Protein 1I5P (pdb70)

Radius of gyration: 25.25 Å; Cα contacts (8 Å, |Δi|>4): 1509; chains: 1; bounding box: 61×86×50 Å

Solvent-accessible surface area: 22918 Å² total; per-residue (Å²): 161,70,22,29,22,81,27,44,37,103,54,156,44,102,40,205,107,30,79,91,32,55,21,6,30,25,66,114,48,61,50,80,54,0,60,119,54,0,123,82,3,53,174,81,29,42,19,6,100,0,4,23,7,0,0,2,0,5,0,6,0,14,52,26,0,17,42,76,150,2,74,55,0,0,40,97,1,40,35,15,0,0,45,118,21,46,20,75,45,0,70,52,0,2,102,21,0,10,113,47,29,140,67,132,6,69,107,105,12,33,63,114,0,44,54,9,1,102,10,0,21,21,16,0,71,70,4,10,98,67,0,64,11,47,93,102,96,105,151,112,120,24,94,145,25,2,43,58,8,0,87,77,4,11,92,45,0,57,84,47,3,60,33,0,43,51,154,67,45,52,24,1,0,0,1,0,0,0,1,0,0,0,1,0,0,0,0,0,1,0,0,11,21,14,6,128,113,7,53,16,55,85,76,25,38,137,58,7,63,56,61,0,62,50,37,2,78,63,18,0,30,38,0,1,85,15,1,60,103,29,16,198,68,34,103,28,95,10,28,71,0,1,26,15,7,2,1,0,5,2,1,0,1,12,0,2,4,4,0,2,0,0,5,1,17,6,0,12,17,8,6,8,8,19,3,6,11,8,3,30,25,77,37,22,78,41,59,3,49,20,156,24,5,51,0,0,18,6,15,0,5,7,3,10,3,32,6,11,15,0,2,10,0,6,93,59,75,88,76,103,111,30,159,73,79,112,63,47,23,27,19,30,50,4,0,7,0,0,88,0,35,8,12,58,76,37,36,12,10,26,6,0,0,56,99,61,142,45,82,18,96,2,9,0,30,31,23,2,4,5,1,4,3,19,48,0,22,1,11,4,6,49,37,184,97,80,129,30,39,13,28,45,26,1,0,0,2,0,28,4,65,13,89,12,118,20,12,4,37,94,28,98,51,59,15,9,43,8,1,14,3,19,2,24,3,2,7,0,10,2,58,54,2,87,114,86,5,15,86,154,56,3,28,3,20,43,96,57,79,1,40,5,39,113,87,60,38,41,22,9,64,0,11,2,0,0,2,0,9,26,0,11,4,1,47,4,18,29,177,51,2,0,2,6,0,29,3,6,129,91,88,17,0,0,3,0,14,2,7,17,0,10,105,8,63,43,74,95,102,0,39,10,8,21,2,6,5,4,10,9,13,0,0,62,0,53,56,47,101,0,41,0,79,0,4,0,41,7,23,38,36,40,0,27,0,16,0,3,0,2,1,65,12,59,1,11,0,99,0,51,3,56,78,88,98,43,72,35,64,119,5,47,1,49,117,115,26,19,20,5,60,2,55,47,5,71,5,20,28,27,79,12,16,57,0,46,0,36,84,111,62,68,10,55,0,22,0,25,0,36,9,85,62,53,50,60,0,18,0,2,5,0,0,0,0,2,53,107,26,93,36,12,68

Secondary structure (DSSP, 8-state):
--S------S----STTT----TTHHHHS-HHHHHHHHHHHHHHS---S--THHHHHHHHHHHHHTSTT----HHHHHHHHSGGG--HHHHHHHHHHHHHHT----HHHHHHHHHHHHHHHHHHHHHHHHHHHHHS-SSS---SHHHHHHHHHHHHHHHHGGGGS-TT-HHHHHHHHHHHHHHHHHHHHHHHHTHHHHT--HHHHHHHHHHHHHHHHHHHHHHHHHHHHHHHT-EEEHHHHHHHHHHHIIIIIHHHHHHTTTT-SSEE------EEE---SSS---EEEGGGHHHHHHHHTTTTTB-EEEEEEEEEEEEEEP-SS--SEEEEEEEEEEEEEEGGG-B---EE-SSS---EEEE-SS-TTTS-EEEEE---EEEEETTTEEEEE---EEEESSS-EEESS---S-EE--TT-EEEEEEEEESS--HHHHTS---TT----B-PPTTS-TT--EEEEEEEE----EEEE-TTSBEEEEPPSSS-EEEE-TTS-SEESSGGGEEEE--SSSSS-EEEE-SSSEEEEEEEE--SEEEEEEEEEE-SS-EEEEEEETTEEEEEEEE--SSSS-S-EETTEE-EEEEEEEEEE-TTSEEEEEEEEE-TTS--EEEEEEEEEETT-----

Structure (mmCIF, N/CA/C/O backbone):
data_1I5P
#
_entry.id   1I5P
#
_cell.length_a   85.600
_cell.length_b   85.600
_cell.length_c   163.900
_cell.angle_alpha   90.00
_cell.angle_beta   90.00
_cell.angle_gamma   90.00
#
_symmetry.space_group_name_H-M   'P 43 21 2'
#
loop_
_entity.id
_entity.type
_entity.pdbx_description
1 polymer 'PESTICIDIAL CRYSTAL PROTEIN CRY2AA'
2 water water
#
loop_
_atom_site.group_PDB
_atom_site.id
_atom_site.type_symbol
_atom_site.label_atom_id
_atom_site.label_alt_id
_atom_site.label_comp_id
_atom_site.label_asym_id
_atom_site.label_entity_id
_atom_site.label_seq_id
_atom_site.pdbx_PDB_ins_code
_atom_site.Cartn_x
_atom_site.Cartn_y
_atom_site.Cartn_z
_atom_site.occupancy
_atom_site.B_iso_or_equiv
_atom_site.auth_seq_id
_atom_site.auth_comp_id
_atom_site.auth_asym_id
_atom_site.auth_atom_id
_atom_site.pdbx_PDB_model_num
ATOM 1 N N . MET A 1 1 ? -34.491 -64.831 116.741 1.00 44.64 1 MET A N 1
ATOM 2 C CA . MET A 1 1 ? -33.049 -64.722 117.119 1.00 45.96 1 MET A CA 1
ATOM 3 C C . MET A 1 1 ? -32.430 -63.519 116.411 1.00 46.37 1 MET A C 1
ATOM 4 O O . MET A 1 1 ? -33.101 -62.819 115.647 1.00 46.50 1 MET A O 1
ATOM 9 N N . ASN A 1 2 ? -31.147 -63.284 116.668 1.00 46.95 2 ASN A N 1
ATOM 10 C CA . ASN A 1 2 ? -30.429 -62.169 116.053 1.00 46.23 2 ASN A CA 1
ATOM 11 C C . ASN A 1 2 ? -29.278 -62.660 115.174 1.00 46.70 2 ASN A C 1
ATOM 12 O O . ASN A 1 2 ? -29.483 -63.465 114.264 1.00 46.40 2 ASN A O 1
ATOM 17 N N . ASN A 1 3 ? -28.071 -62.172 115.448 1.00 47.20 3 ASN A N 1
ATOM 18 C CA . ASN A 1 3 ? -26.891 -62.558 114.681 1.00 46.54 3 ASN A CA 1
ATOM 19 C C . ASN A 1 3 ? -26.736 -64.079 114.636 1.00 47.46 3 ASN A C 1
ATOM 20 O O . ASN A 1 3 ? -26.054 -64.620 113.766 1.00 49.01 3 ASN A O 1
ATOM 25 N N . VAL A 1 4 ? -27.370 -64.766 115.580 1.00 47.59 4 VAL A N 1
ATOM 26 C CA . VAL A 1 4 ? -27.320 -66.221 115.621 1.00 47.17 4 VAL A CA 1
ATOM 27 C C . VAL A 1 4 ? -28.272 -66.769 114.558 1.00 48.59 4 VAL A C 1
ATOM 28 O O . VAL A 1 4 ? -29.036 -67.706 114.813 1.00 49.11 4 VAL A O 1
ATOM 32 N N . LEU A 1 5 ? -28.226 -66.167 113.370 1.00 49.18 5 LEU A N 1
ATOM 33 C CA . LEU A 1 5 ? -29.075 -66.587 112.256 1.00 50.01 5 LEU A CA 1
ATOM 34 C C . LEU A 1 5 ? -28.683 -67.995 111.838 1.00 50.96 5 LEU A C 1
ATOM 35 O O . LEU A 1 5 ? -27.566 -68.212 111.380 1.00 52.78 5 LEU A O 1
ATOM 40 N N . ASN A 1 6 ? -29.633 -68.921 111.971 1.00 50.43 6 ASN A N 1
ATOM 41 C CA . ASN A 1 6 ? -29.458 -70.360 111.721 1.00 50.10 6 ASN A CA 1
ATOM 42 C C . ASN A 1 6 ? -29.393 -70.987 110.311 1.00 50.63 6 ASN A C 1
ATOM 43 O O . ASN A 1 6 ? -30.046 -70.530 109.366 1.00 50.93 6 ASN A O 1
ATOM 48 N N . SER A 1 7 ? -28.606 -72.068 110.228 1.00 50.07 7 SER A N 1
ATOM 49 C CA . SER A 1 7 ? -28.373 -72.897 109.027 1.00 49.36 7 SER A CA 1
ATOM 50 C C . SER A 1 7 ? -27.405 -74.002 109.467 1.00 50.64 7 SER A C 1
ATOM 51 O O . SER A 1 7 ? -26.840 -73.915 110.560 1.00 51.74 7 SER A O 1
ATOM 54 N N . GLY A 1 8 ? -27.207 -75.033 108.642 1.00 50.28 8 GLY A N 1
ATOM 55 C CA . GLY A 1 8 ? -26.284 -76.094 109.031 1.00 50.69 8 GLY A CA 1
ATOM 56 C C . GLY A 1 8 ? -26.300 -77.376 108.213 1.00 50.65 8 GLY A C 1
ATOM 57 O O . GLY A 1 8 ? -27.330 -77.730 107.638 1.00 50.60 8 GLY A O 1
ATOM 58 N N . ARG A 1 9 ? -25.161 -78.075 108.164 1.00 49.93 9 ARG A N 1
ATOM 59 C CA . ARG A 1 9 ? -25.055 -79.326 107.410 1.00 48.48 9 ARG A CA 1
ATOM 60 C C . ARG A 1 9 ? -25.034 -80.566 108.316 1.00 49.59 9 ARG A C 1
ATOM 61 O O . ARG A 1 9 ? -25.753 -81.530 108.040 1.00 50.73 9 ARG A O 1
ATOM 69 N N . THR A 1 10 ? -24.212 -80.556 109.373 1.00 49.64 10 THR A N 1
ATOM 70 C CA . THR A 1 10 ? -24.147 -81.694 110.306 1.00 48.11 10 THR A CA 1
ATOM 71 C C . THR A 1 10 ? -23.034 -81.692 111.369 1.00 48.63 10 THR A C 1
ATOM 72 O O . THR A 1 10 ? -23.316 -81.895 112.552 1.00 49.89 10 THR A O 1
ATOM 76 N N . THR A 1 11 ? -21.786 -81.466 110.955 1.00 49.05 11 THR A N 1
ATOM 77 C CA . THR A 1 11 ? -20.639 -81.479 111.873 1.00 48.71 11 THR A CA 1
ATOM 78 C C . THR A 1 11 ? -20.879 -80.736 113.193 1.00 49.50 11 THR A C 1
ATOM 79 O O . THR A 1 11 ? -21.241 -79.557 113.203 1.00 50.84 11 THR A O 1
ATOM 83 N N . ILE A 1 12 ? -20.653 -81.437 114.303 1.00 49.54 12 ILE A N 1
ATOM 84 C CA . ILE A 1 12 ? -20.856 -80.885 115.645 1.00 48.88 12 ILE A CA 1
ATOM 85 C C . ILE A 1 12 ? -19.643 -80.126 116.185 1.00 49.86 12 ILE A C 1
ATOM 86 O O . ILE A 1 12 ? -18.505 -80.374 115.774 1.00 50.03 12 ILE A O 1
ATOM 91 N N . CYS A 1 13 ? -19.895 -79.208 117.116 1.00 50.72 13 CYS A N 1
ATOM 92 C CA . CYS A 1 13 ? -18.827 -78.430 117.740 1.00 52.02 13 CYS A CA 1
ATOM 93 C C . CYS A 1 13 ? -19.362 -77.581 118.896 1.00 50.87 13 CYS A C 1
ATOM 94 O O . CYS A 1 13 ? -18.626 -76.807 119.511 1.00 51.02 13 CYS A O 1
ATOM 97 N N . ASP A 1 14 ? -20.652 -77.744 119.180 1.00 50.13 14 ASP A N 1
ATOM 98 C CA . ASP A 1 14 ? -21.343 -77.039 120.264 1.00 49.52 14 ASP A CA 1
ATOM 99 C C . ASP A 1 14 ? -21.248 -75.516 120.238 1.00 49.23 14 ASP A C 1
ATOM 100 O O . ASP A 1 14 ? -20.233 -74.946 119.837 1.00 49.14 14 ASP A O 1
ATOM 105 N N . ALA A 1 15 ? -22.326 -74.871 120.681 1.00 49.90 15 ALA A N 1
ATOM 106 C CA . ALA A 1 15 ? -22.410 -73.415 120.730 1.00 49.19 15 ALA A CA 1
ATOM 107 C C . ALA A 1 15 ? -21.451 -72.863 121.778 1.00 49.70 15 ALA A C 1
ATOM 108 O O . ALA A 1 15 ? -20.868 -71.793 121.595 1.00 50.67 15 ALA A O 1
ATOM 110 N N . TYR A 1 16 ? -21.294 -73.593 122.880 1.00 48.76 16 TYR A N 1
ATOM 111 C CA . TYR A 1 16 ? -20.388 -73.167 123.937 1.00 48.95 16 TYR A CA 1
ATOM 112 C C . TYR A 1 16 ? -18.950 -73.322 123.437 1.00 49.82 16 TYR A C 1
ATOM 113 O O . TYR A 1 16 ? -18.200 -74.183 123.913 1.00 49.70 16 TYR A O 1
ATOM 122 N N . ASN A 1 17 ? -18.582 -72.485 122.466 1.00 50.16 17 ASN A N 1
ATOM 123 C CA . ASN A 1 17 ? -17.245 -72.493 121.866 1.00 50.51 17 ASN A CA 1
ATOM 124 C C . ASN A 1 17 ? -17.193 -71.520 120.682 1.00 50.71 17 ASN A C 1
ATOM 125 O O . ASN A 1 17 ? -16.111 -71.078 120.281 1.00 51.06 17 ASN A O 1
ATOM 130 N N . VAL A 1 18 ? -18.367 -71.194 120.136 1.00 50.90 18 VAL A N 1
ATOM 131 C CA . VAL A 1 18 ? -18.500 -70.280 118.992 1.00 49.87 18 VAL A CA 1
ATOM 132 C C . VAL A 1 18 ? -19.923 -69.711 118.889 1.00 50.00 18 VAL A C 1
ATOM 133 O O . VAL A 1 18 ? -20.333 -69.218 117.833 1.00 50.06 18 VAL A O 1
ATOM 137 N N . VAL A 1 19 ? -20.668 -69.770 119.988 1.00 48.50 19 VAL A N 1
ATOM 138 C CA . VAL A 1 19 ? -22.044 -69.279 120.006 1.00 46.90 19 VAL A CA 1
ATOM 139 C C . VAL A 1 19 ? -22.170 -67.784 119.694 1.00 44.97 19 VAL A C 1
ATOM 140 O O . VAL A 1 19 ? -23.166 -67.347 119.106 1.00 45.66 19 VAL A O 1
ATOM 144 N N . ALA A 1 20 ? -21.158 -67.006 120.076 1.00 42.10 20 ALA A N 1
ATOM 145 C CA . ALA A 1 20 ? -21.172 -65.563 119.843 1.00 39.16 20 ALA A CA 1
ATOM 146 C C . ALA A 1 20 ? -20.224 -65.101 118.729 1.00 36.34 20 ALA A C 1
ATOM 147 O O . ALA A 1 20 ? -19.075 -65.538 118.648 1.00 39.90 20 ALA A O 1
ATOM 149 N N . HIS A 1 21 ? -20.727 -64.212 117.877 1.00 30.56 21 HIS A N 1
ATOM 150 C CA . HIS A 1 21 ? -19.969 -63.646 116.763 1.00 24.20 21 HIS A CA 1
ATOM 151 C C . HIS A 1 21 ? -20.090 -62.126 116.858 1.00 21.00 21 HIS A C 1
ATOM 152 O O . HIS A 1 21 ? -21.185 -61.601 117.045 1.00 19.35 21 HIS A O 1
ATOM 159 N N . ASP A 1 22 ? -18.972 -61.419 116.728 1.00 17.62 22 ASP A N 1
ATOM 160 C CA . ASP A 1 22 ? -18.991 -59.961 116.807 1.00 15.23 22 ASP A CA 1
ATOM 161 C C . ASP A 1 22 ? -19.161 -59.329 115.417 1.00 15.79 22 ASP A C 1
ATOM 162 O O . ASP A 1 22 ? -18.251 -59.374 114.581 1.00 14.08 22 ASP A O 1
ATOM 167 N N . PRO A 1 23 ? -20.343 -58.747 115.149 1.00 14.35 23 PRO A N 1
ATOM 168 C CA . PRO A 1 23 ? -20.632 -58.104 113.861 1.00 13.34 23 PRO A CA 1
ATOM 169 C C . PRO A 1 23 ? -19.794 -56.844 113.614 1.00 12.58 23 PRO A C 1
ATOM 170 O O . PRO A 1 23 ? -19.859 -56.251 112.540 1.00 10.38 23 PRO A O 1
ATOM 174 N N . PHE A 1 24 ? -19.028 -56.432 114.620 1.00 12.73 24 PHE A N 1
ATOM 175 C CA . PHE A 1 24 ? -18.162 -5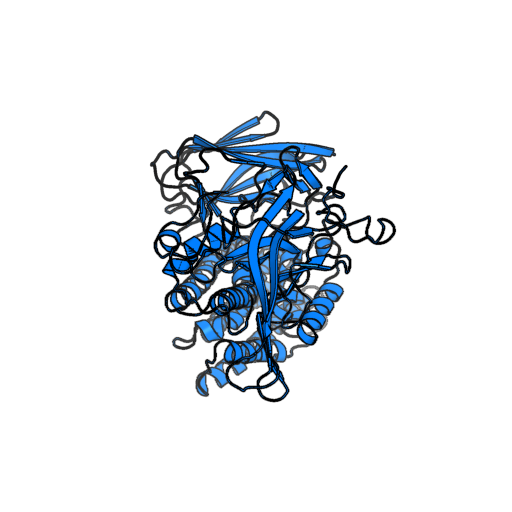5.259 114.517 1.00 13.30 24 PHE A CA 1
ATOM 176 C C . PHE A 1 24 ? -16.737 -55.638 114.932 1.00 15.33 24 PHE A C 1
ATOM 177 O O . PHE A 1 24 ? -16.010 -54.817 115.493 1.00 15.13 24 PHE A O 1
ATOM 185 N N . SER A 1 25 ? -16.340 -56.880 114.660 1.00 14.90 25 SER A N 1
ATOM 186 C CA . SER A 1 25 ? -15.005 -57.337 115.033 1.00 17.79 25 SER A CA 1
ATOM 187 C C . SER A 1 25 ? -13.886 -56.444 114.489 1.00 16.64 25 SER A C 1
ATOM 188 O O . SER A 1 25 ? -12.943 -56.112 115.212 1.00 16.65 25 SER A O 1
ATOM 191 N N . PHE A 1 26 ? -13.990 -56.051 113.225 1.00 16.39 26 PHE A N 1
ATOM 192 C CA . PHE A 1 26 ? -12.986 -55.178 112.623 1.00 15.90 26 PHE A CA 1
ATOM 193 C C . PHE A 1 26 ? -12.909 -53.861 113.392 1.00 15.93 26 PHE A C 1
ATOM 194 O O . PHE A 1 26 ? -11.827 -53.403 113.767 1.00 14.94 26 PHE A O 1
ATOM 202 N N . GLU A 1 27 ? -14.063 -53.248 113.620 1.00 16.00 27 GLU A N 1
ATOM 203 C CA . GLU A 1 27 ? -14.104 -51.981 114.340 1.00 19.11 27 GLU A CA 1
ATOM 204 C C . GLU A 1 27 ? -13.575 -52.113 115.773 1.00 20.23 27 GLU A C 1
ATOM 205 O O . GLU A 1 27 ? -13.005 -51.170 116.316 1.00 21.47 27 GLU A O 1
ATOM 211 N N . HIS A 1 28 ? -13.750 -53.287 116.375 1.00 20.07 28 HIS A N 1
ATOM 212 C CA . HIS A 1 28 ? -13.313 -53.518 117.752 1.00 22.08 28 HIS A CA 1
ATOM 213 C C . HIS A 1 28 ? -11.854 -53.932 117.860 1.00 23.08 28 HIS A C 1
ATOM 214 O O . HIS A 1 28 ? -11.306 -54.037 118.956 1.00 26.08 28 HIS A O 1
ATOM 221 N N . LYS A 1 29 ? -11.233 -54.163 116.712 1.00 21.71 29 LYS A N 1
ATOM 222 C CA . LYS A 1 29 ? -9.840 -54.575 116.655 1.00 19.25 29 LYS A CA 1
ATOM 223 C C . LYS A 1 29 ? -8.897 -53.380 116.652 1.00 15.99 29 LYS A C 1
ATOM 224 O O . LYS A 1 29 ? -9.194 -52.354 116.045 1.00 13.93 29 LYS A O 1
ATOM 230 N N . SER A 1 30 ? -7.764 -53.516 117.335 1.00 14.07 30 SER A N 1
ATOM 231 C CA . SER A 1 30 ? -6.763 -52.453 117.366 1.00 15.48 30 SER A CA 1
ATOM 232 C C . SER A 1 30 ? -5.953 -52.565 116.078 1.00 16.07 30 SER A C 1
ATOM 233 O O . SER A 1 30 ? -5.941 -53.615 115.434 1.00 16.14 30 SER A O 1
ATOM 236 N N . LEU A 1 31 ? -5.266 -51.493 115.708 1.00 17.62 31 LEU A N 1
ATOM 237 C CA . LEU A 1 31 ? -4.466 -51.515 114.495 1.00 20.40 31 LEU A CA 1
ATOM 238 C C . LEU A 1 31 ? -3.311 -52.511 114.649 1.00 19.84 31 LEU A C 1
ATOM 239 O O . LEU A 1 31 ? -2.952 -53.203 113.699 1.00 20.31 31 LEU A O 1
ATOM 244 N N . ASP A 1 32 ? -2.737 -52.588 115.845 1.00 17.31 32 ASP A N 1
ATOM 245 C CA . ASP A 1 32 ? -1.638 -53.521 116.082 1.00 16.93 32 ASP A CA 1
ATOM 246 C C . ASP A 1 32 ? -2.080 -54.952 115.818 1.00 14.04 32 ASP A C 1
ATOM 247 O O . ASP A 1 32 ? -1.346 -55.740 115.228 1.00 14.35 32 ASP A O 1
ATOM 252 N N . THR A 1 33 ? -3.279 -55.295 116.273 1.00 13.36 33 THR A N 1
ATOM 253 C CA . THR A 1 33 ? -3.807 -56.641 116.063 1.00 14.07 33 THR A CA 1
ATOM 254 C C . THR A 1 33 ? -3.999 -56.884 114.564 1.00 13.92 33 THR A C 1
ATOM 255 O O . THR A 1 33 ? -3.649 -57.940 114.039 1.00 14.75 33 THR A O 1
ATOM 259 N N . ILE A 1 34 ? -4.561 -55.897 113.880 1.00 14.26 34 ILE A N 1
ATOM 260 C CA . ILE A 1 34 ? -4.795 -56.004 112.447 1.00 15.22 34 ILE A CA 1
ATOM 261 C C . ILE A 1 34 ? -3.474 -56.138 111.692 1.00 15.39 34 ILE A C 1
ATOM 262 O O . ILE A 1 34 ? -3.352 -56.950 110.774 1.00 13.89 34 ILE A O 1
ATOM 267 N N . GLN A 1 35 ? -2.487 -55.340 112.083 1.00 14.80 35 GLN A N 1
ATOM 268 C CA . GLN A 1 35 ? -1.180 -55.400 111.443 1.00 16.75 35 GLN A CA 1
ATOM 269 C C . GLN A 1 35 ? -0.579 -56.802 111.628 1.00 15.73 35 GLN A C 1
ATOM 270 O O . GLN A 1 35 ? -0.013 -57.368 110.688 1.00 12.65 35 GLN A O 1
ATOM 276 N N . LYS A 1 36 ? -0.713 -57.368 112.827 1.00 14.76 36 LYS A N 1
ATOM 277 C CA . LYS A 1 36 ? -0.198 -58.716 113.094 1.00 15.91 36 LYS A CA 1
ATOM 278 C C . LYS A 1 36 ? -0.919 -59.767 112.262 1.00 14.61 36 LYS A C 1
ATOM 279 O O . LYS A 1 36 ? -0.301 -60.711 111.780 1.00 12.92 36 LYS A O 1
ATOM 285 N N . GLU A 1 37 ? -2.231 -59.620 112.111 1.00 13.62 37 GLU A N 1
ATOM 286 C CA . GLU A 1 37 ? -2.987 -60.586 111.329 1.00 13.89 37 GLU A CA 1
ATOM 287 C C . GLU A 1 37 ? -2.562 -60.579 109.868 1.00 11.43 37 GLU A C 1
ATOM 288 O O . GLU A 1 37 ? -2.436 -61.637 109.243 1.00 12.23 37 GLU A O 1
ATOM 294 N N . TRP A 1 38 ? -2.338 -59.392 109.318 1.00 11.33 38 TRP A N 1
ATOM 295 C CA . TRP A 1 38 ? -1.912 -59.297 107.928 1.00 12.50 38 TRP A CA 1
ATOM 296 C C . TRP A 1 38 ? -0.499 -59.853 107.774 1.00 14.28 38 TRP A C 1
ATOM 297 O O . TRP A 1 38 ? -0.192 -60.506 106.775 1.00 14.22 38 TRP A O 1
ATOM 308 N N . MET A 1 39 ? 0.354 -59.597 108.767 1.00 17.04 39 MET A N 1
ATOM 309 C CA . MET A 1 39 ? 1.720 -60.113 108.738 1.00 19.05 39 MET A CA 1
ATOM 310 C C . MET A 1 39 ? 1.684 -61.635 108.789 1.00 16.62 39 MET A C 1
ATOM 311 O O . MET A 1 39 ? 2.423 -62.297 108.068 1.00 14.35 39 MET A O 1
ATOM 316 N N . GLU A 1 40 ? 0.830 -62.191 109.642 1.00 12.64 40 GLU A N 1
ATOM 317 C CA . GLU A 1 40 ? 0.731 -63.641 109.741 1.00 14.65 40 GLU A CA 1
ATOM 318 C C . GLU A 1 40 ? 0.149 -64.211 108.460 1.00 13.39 40 GLU A C 1
ATOM 319 O O . GLU A 1 40 ? 0.562 -65.267 107.993 1.00 14.12 40 GLU A O 1
ATOM 325 N N . TRP A 1 41 ? -0.823 -63.503 107.903 1.00 13.04 41 TRP A N 1
ATOM 326 C CA . TRP A 1 41 ? -1.450 -63.909 106.654 1.00 13.48 41 TRP A CA 1
ATOM 327 C C . TRP A 1 41 ? -0.346 -64.046 105.602 1.00 14.16 41 TRP A C 1
ATOM 328 O O . TRP A 1 41 ? -0.264 -65.044 104.883 1.00 13.99 41 TRP A O 1
ATOM 339 N N . LYS A 1 42 ? 0.517 -63.041 105.531 1.00 13.39 42 LYS A N 1
ATOM 340 C CA . LYS A 1 42 ? 1.604 -63.051 104.560 1.00 15.90 42 LYS A CA 1
ATOM 341 C C . LYS A 1 42 ? 2.497 -64.270 104.712 1.00 16.75 42 LYS A C 1
ATOM 342 O O . LYS A 1 42 ? 2.835 -64.935 103.731 1.00 18.48 42 LYS A O 1
ATOM 348 N N . ARG A 1 43 ? 2.864 -64.560 105.952 1.00 15.88 43 ARG A N 1
ATOM 349 C CA . ARG A 1 43 ? 3.744 -65.674 106.267 1.00 15.92 43 ARG A CA 1
ATOM 350 C C . ARG A 1 43 ? 3.198 -67.066 105.987 1.00 15.70 43 ARG A C 1
ATOM 351 O O . ARG A 1 43 ? 3.903 -67.916 105.449 1.00 16.76 43 ARG A O 1
ATOM 359 N N . THR A 1 44 ? 1.941 -67.296 106.347 1.00 14.52 44 THR A N 1
ATOM 360 C CA . THR A 1 44 ? 1.330 -68.615 106.205 1.00 12.77 44 THR A CA 1
ATOM 361 C C . THR A 1 44 ? 0.281 -68.810 105.120 1.00 14.72 44 THR A C 1
ATOM 362 O O . THR A 1 44 ? -0.003 -69.944 104.734 1.00 13.24 44 THR A O 1
ATOM 366 N N . ASP A 1 45 ? -0.317 -67.732 104.635 1.00 15.51 45 ASP A N 1
ATOM 367 C CA . ASP A 1 45 ? -1.360 -67.898 103.642 1.00 16.94 45 ASP A CA 1
ATOM 368 C C . ASP A 1 45 ? -1.004 -67.549 102.219 1.00 17.95 45 ASP A C 1
ATOM 369 O O . ASP A 1 45 ? 0.102 -67.095 101.918 1.00 16.96 45 ASP A O 1
ATOM 374 N N . HIS A 1 46 ? -1.963 -67.798 101.339 1.00 16.70 46 HIS A N 1
ATOM 375 C CA . HIS A 1 46 ? -1.785 -67.518 99.940 1.00 17.00 46 HIS A CA 1
ATOM 376 C C . HIS A 1 46 ? -1.956 -66.030 99.707 1.00 16.68 46 HIS A C 1
ATOM 377 O O . HIS A 1 46 ? -3.070 -65.543 99.529 1.00 17.12 46 HIS A O 1
ATOM 384 N N . SER A 1 47 ? -0.848 -65.302 99.754 1.00 16.37 47 SER A N 1
ATOM 385 C CA . SER A 1 47 ? -0.885 -63.879 99.483 1.00 18.84 47 SER A CA 1
ATOM 386 C C . SER A 1 47 ? -0.702 -63.900 97.978 1.00 20.62 47 SER A C 1
ATOM 387 O O . SER A 1 47 ? -0.262 -64.902 97.428 1.00 26.60 47 SER A O 1
ATOM 390 N N . LEU A 1 48 ? -1.045 -62.836 97.282 1.00 23.15 48 LEU A N 1
ATOM 391 C CA . LEU A 1 48 ? -0.852 -62.877 95.833 1.00 23.25 48 LEU A CA 1
ATOM 392 C C . LEU A 1 48 ? 0.402 -62.079 95.555 1.00 17.85 48 LEU A C 1
ATOM 393 O O . LEU A 1 48 ? 0.464 -61.354 94.576 1.00 16.21 48 LEU A O 1
ATOM 398 N N . TYR A 1 49 ? 1.391 -62.233 96.432 1.00 16.98 49 TYR A N 1
ATOM 399 C CA . TYR A 1 49 ? 2.638 -61.478 96.362 1.00 15.89 49 TYR A CA 1
ATOM 400 C C . TYR A 1 49 ? 2.253 -60.077 96.819 1.00 14.64 49 TYR A C 1
ATOM 401 O O . TYR A 1 49 ? 2.972 -59.103 96.611 1.00 13.23 49 TYR A O 1
ATOM 410 N N . VAL A 1 50 ? 1.085 -60.001 97.448 1.00 13.89 50 VAL A N 1
ATOM 411 C CA . VAL A 1 50 ? 0.576 -58.742 97.972 1.00 14.30 50 VAL A CA 1
ATOM 412 C C . VAL A 1 50 ? 1.331 -58.431 99.258 1.00 14.25 50 VAL A C 1
ATOM 413 O O . VAL A 1 50 ? 1.478 -59.289 100.124 1.00 14.00 50 VAL A O 1
ATOM 417 N N . ALA A 1 51 ? 1.825 -57.204 99.364 1.00 15.06 51 ALA A N 1
ATOM 418 C CA . ALA A 1 51 ? 2.549 -56.768 100.551 1.00 13.38 51 ALA A CA 1
ATOM 419 C C . ALA A 1 51 ? 1.512 -56.526 101.640 1.00 13.25 51 ALA A C 1
ATOM 420 O O . ALA A 1 51 ? 0.598 -55.722 101.463 1.00 13.59 51 ALA A O 1
ATOM 422 N N . PRO A 1 52 ? 1.631 -57.230 102.776 1.00 13.12 52 PRO A N 1
ATOM 423 C CA . PRO A 1 52 ? 0.695 -57.087 103.895 1.00 13.44 52 PRO A CA 1
ATOM 424 C C . PRO A 1 52 ? 0.434 -55.656 104.364 1.00 13.71 52 PRO A C 1
ATOM 425 O O . PRO A 1 52 ? -0.653 -55.360 104.860 1.00 11.40 52 PRO A O 1
ATOM 429 N N . VAL A 1 53 ? 1.418 -54.771 104.223 1.00 11.63 53 VAL A N 1
ATOM 430 C CA . VAL A 1 53 ? 1.230 -53.390 104.646 1.00 12.24 53 VAL A CA 1
ATOM 431 C C . VAL A 1 53 ? 0.023 -52.732 103.963 1.00 13.74 53 VAL A C 1
ATOM 432 O O . VAL A 1 53 ? -0.618 -51.847 104.539 1.00 14.48 53 VAL A O 1
ATOM 436 N N . VAL A 1 54 ? -0.297 -53.157 102.743 1.00 13.77 54 VAL A N 1
ATOM 437 C CA . VAL A 1 54 ? -1.427 -52.551 102.038 1.00 16.18 54 VAL A CA 1
ATOM 438 C C . VAL A 1 54 ? -2.707 -52.799 102.827 1.00 14.80 54 VAL A C 1
ATOM 439 O O . VAL A 1 54 ? -3.585 -51.935 102.895 1.00 13.82 54 VAL A O 1
ATOM 443 N N . GLY A 1 55 ? -2.792 -53.975 103.440 1.00 13.28 55 GLY A N 1
ATOM 444 C CA . GLY A 1 55 ? -3.954 -54.319 104.235 1.00 14.75 55 GLY A CA 1
ATOM 445 C C . GLY A 1 55 ? -4.019 -53.477 105.495 1.00 14.42 55 GLY A C 1
ATOM 446 O O . GLY A 1 55 ? -5.091 -53.030 105.896 1.00 12.28 55 GLY A O 1
ATOM 447 N N . THR A 1 56 ? -2.865 -53.256 106.116 1.00 13.61 56 THR A N 1
ATOM 448 C CA . THR A 1 56 ? -2.804 -52.446 107.324 1.00 14.95 56 THR A CA 1
ATOM 449 C C . THR A 1 56 ? -3.197 -51.003 107.017 1.00 13.84 56 THR A C 1
ATOM 450 O O . THR A 1 56 ? -4.005 -50.404 107.732 1.00 14.80 56 THR A O 1
ATOM 454 N N . VAL A 1 57 ? -2.629 -50.448 105.952 1.00 11.65 57 VAL A N 1
ATOM 455 C CA . VAL A 1 57 ? -2.923 -49.068 105.578 1.00 12.80 57 VAL A CA 1
ATOM 456 C C . VAL A 1 57 ? -4.402 -48.861 105.267 1.00 13.44 57 VAL A C 1
ATOM 457 O O . VAL A 1 57 ? -5.011 -47.903 105.741 1.00 14.91 57 VAL A O 1
ATOM 461 N N . SER A 1 58 ? -4.981 -49.756 104.477 1.00 11.26 58 SER A N 1
ATOM 462 C CA . SER A 1 58 ? -6.388 -49.619 104.137 1.00 12.89 58 SER A CA 1
ATOM 463 C C . SER A 1 58 ? -7.242 -49.717 105.401 1.00 11.07 58 SER A C 1
ATOM 464 O O . SER A 1 58 ? -8.167 -48.929 105.593 1.00 8.89 58 SER A O 1
ATOM 467 N N . SER A 1 59 ? -6.924 -50.673 106.268 1.00 12.09 59 SER A N 1
ATOM 468 C CA . SER A 1 59 ? -7.666 -50.844 107.513 1.00 11.77 59 SER A CA 1
ATOM 469 C C . SER A 1 59 ? -7.553 -49.558 108.331 1.00 11.72 59 SER A C 1
ATOM 470 O O . SER A 1 59 ? -8.529 -49.079 108.915 1.00 8.43 59 SER A O 1
ATOM 473 N N . PHE A 1 60 ? -6.344 -49.007 108.348 1.00 11.04 60 PHE A N 1
ATOM 474 C CA . PHE A 1 60 ? -6.049 -47.769 109.056 1.00 11.42 60 PHE A CA 1
ATOM 475 C C . PHE A 1 60 ? -6.896 -46.608 108.524 1.00 11.66 60 PHE A C 1
ATOM 476 O O . PHE A 1 60 ? -7.508 -45.863 109.294 1.00 10.34 60 PHE A O 1
ATOM 484 N N . LEU A 1 61 ? -6.928 -46.446 107.205 1.00 12.54 61 LEU A N 1
ATOM 485 C CA . LEU A 1 61 ? -7.706 -45.360 106.616 1.00 12.78 61 LEU A CA 1
ATOM 486 C C . LEU A 1 61 ? -9.196 -45.541 106.899 1.00 12.87 61 LEU A C 1
ATOM 487 O O . LEU A 1 61 ? -9.896 -44.576 107.215 1.00 13.43 61 LEU A O 1
ATOM 492 N N . LEU A 1 62 ? -9.678 -46.777 106.795 1.00 11.80 62 LEU A N 1
ATOM 493 C CA . LEU A 1 62 ? -11.080 -47.073 107.077 1.00 12.54 62 LEU A CA 1
ATOM 494 C C . LEU A 1 62 ? -11.431 -46.615 108.497 1.00 13.12 62 LEU A C 1
ATOM 495 O O . LEU A 1 62 ? -12.482 -46.022 108.719 1.00 13.73 62 LEU A O 1
ATOM 500 N N . LYS A 1 63 ? -10.536 -46.874 109.446 1.00 12.85 63 LYS A N 1
ATOM 501 C CA . LYS A 1 63 ? -10.759 -46.485 110.837 1.00 14.43 63 LYS A CA 1
ATOM 502 C C . LYS A 1 63 ? -10.680 -44.976 111.080 1.00 14.01 63 LYS A C 1
ATOM 503 O O . LYS A 1 63 ? -11.344 -44.455 111.975 1.00 13.47 63 LYS A O 1
ATOM 509 N N . LYS A 1 64 ? -9.862 -44.278 110.296 1.00 14.59 64 LYS A N 1
ATOM 510 C CA . LYS A 1 64 ? -9.742 -42.830 110.434 1.00 14.04 64 LYS A CA 1
ATOM 511 C C . LYS A 1 64 ? -11.043 -42.169 109.997 1.00 14.03 64 LYS A C 1
ATOM 512 O O . LYS A 1 64 ? -11.555 -41.264 110.660 1.00 11.79 64 LYS A O 1
ATOM 518 N N . VAL A 1 65 ? -11.569 -42.631 108.868 1.00 13.40 65 VAL A N 1
ATOM 519 C CA . VAL A 1 65 ? -12.812 -42.107 108.311 1.00 12.76 65 VAL A CA 1
ATOM 520 C C . VAL A 1 65 ? -14.001 -42.573 109.153 1.00 12.14 65 VAL A C 1
ATOM 521 O O . VAL A 1 65 ? -15.010 -41.874 109.273 1.00 8.81 65 VAL A O 1
ATOM 525 N N . GLY A 1 66 ? -13.864 -43.761 109.732 1.00 11.00 66 GLY A N 1
ATOM 526 C CA . GLY A 1 66 ? -14.931 -44.335 110.533 1.00 13.23 66 GLY A CA 1
ATOM 527 C C . GLY A 1 66 ? -15.108 -43.750 111.920 1.00 14.24 66 GLY A C 1
ATOM 528 O O . GLY A 1 66 ? -16.028 -44.128 112.639 1.00 15.40 66 GLY A O 1
ATOM 529 N N . SER A 1 67 ? -14.240 -42.819 112.298 1.00 14.82 67 SER A N 1
ATOM 530 C CA . SER A 1 67 ? -14.325 -42.208 113.623 1.00 16.89 67 SER A CA 1
ATOM 531 C C . SER A 1 67 ? -13.980 -40.719 113.618 1.00 15.07 67 SER A C 1
ATOM 532 O O . SER A 1 67 ? -12.981 -40.303 113.034 1.00 13.42 67 SER A O 1
ATOM 535 N N . LEU A 1 68 ? -14.811 -39.923 114.284 1.00 14.68 68 LEU A N 1
ATOM 536 C CA . LEU A 1 68 ? -14.602 -38.482 114.345 1.00 12.49 68 LEU A CA 1
ATOM 537 C C . LEU A 1 68 ? -13.240 -38.130 114.933 1.00 13.99 68 LEU A C 1
ATOM 538 O O . LEU A 1 68 ? -12.701 -37.045 114.687 1.00 12.77 68 LEU A O 1
ATOM 543 N N . ILE A 1 69 ? -12.677 -39.052 115.701 1.00 13.72 69 ILE A N 1
ATOM 544 C CA . ILE A 1 69 ? -11.383 -38.819 116.325 1.00 15.98 69 ILE A CA 1
ATOM 545 C C . ILE A 1 69 ? -10.242 -38.799 115.303 1.00 14.54 69 ILE A C 1
ATOM 546 O O . ILE A 1 69 ? -9.159 -38.288 115.586 1.00 14.37 69 ILE A O 1
ATOM 551 N N . GLY A 1 70 ? -10.499 -39.333 114.112 1.00 13.52 70 GLY A N 1
ATOM 552 C CA . GLY A 1 70 ? -9.480 -39.375 113.076 1.00 13.33 70 GLY A CA 1
ATOM 553 C C . GLY A 1 70 ? -9.271 -38.075 112.319 1.00 14.64 70 GLY A C 1
ATOM 554 O O . GLY A 1 70 ? -9.330 -38.049 111.089 1.00 13.90 70 GLY A O 1
ATOM 555 N N . LYS A 1 71 ? -9.004 -37.003 113.061 1.00 12.27 71 LYS A N 1
ATOM 556 C CA . LYS A 1 71 ? -8.786 -35.681 112.495 1.00 13.45 71 LYS A CA 1
ATOM 557 C C . LYS A 1 71 ? -7.447 -35.556 111.772 1.00 15.09 71 LYS A C 1
ATOM 558 O O . LYS A 1 71 ? -7.319 -34.782 110.823 1.00 14.00 71 LYS A O 1
ATOM 564 N N . ARG A 1 72 ? -6.450 -36.311 112.223 1.00 14.95 72 ARG A N 1
ATOM 565 C CA . ARG A 1 72 ? -5.129 -36.245 111.620 1.00 15.65 72 ARG A CA 1
ATOM 566 C C . ARG A 1 72 ? -4.662 -37.626 111.178 1.00 14.65 72 ARG A C 1
ATOM 567 O O . ARG A 1 72 ? -4.545 -38.553 111.987 1.00 14.72 72 ARG A O 1
ATOM 575 N N . ILE A 1 73 ? -4.387 -37.749 109.886 1.00 14.06 73 ILE A N 1
ATOM 576 C CA . ILE A 1 73 ? -3.966 -39.016 109.308 1.00 14.43 73 ILE A CA 1
ATOM 577 C C . ILE A 1 73 ? -2.480 -39.130 108.979 1.00 13.01 73 ILE A C 1
ATOM 578 O O . ILE A 1 73 ? -1.838 -40.118 109.328 1.00 13.76 73 ILE A O 1
ATOM 583 N N . LEU A 1 74 ? -1.946 -38.117 108.303 1.00 16.24 74 LEU A N 1
ATOM 584 C CA . LEU A 1 74 ? -0.559 -38.137 107.841 1.00 16.37 74 LEU A CA 1
ATOM 585 C C . LEU A 1 74 ? 0.539 -38.607 108.790 1.00 15.86 74 LEU A C 1
ATOM 586 O O . LEU A 1 74 ? 1.405 -39.381 108.388 1.00 14.81 74 LEU A O 1
ATOM 591 N N . SER A 1 75 ? 0.520 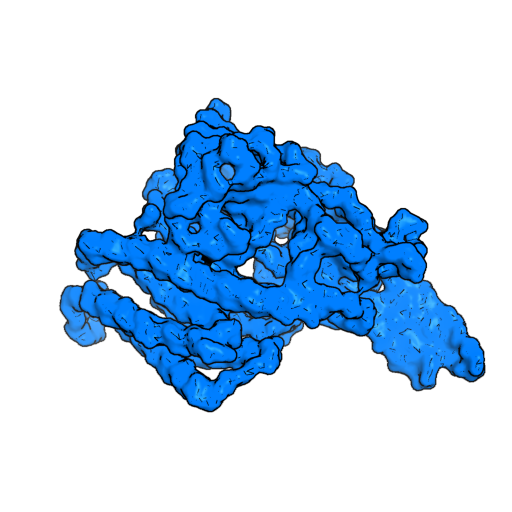-38.156 110.039 1.00 17.12 75 SER A N 1
ATOM 592 C CA . SER A 1 75 ? 1.568 -38.566 110.972 1.00 19.97 75 SER A CA 1
ATOM 593 C C . SER A 1 75 ? 1.584 -40.069 111.244 1.00 19.16 75 SER A C 1
ATOM 594 O O . SER A 1 75 ? 2.636 -40.701 111.176 1.00 19.89 75 SER A O 1
ATOM 597 N N . GLU A 1 76 ? 0.428 -40.644 111.552 1.00 17.87 76 GLU A N 1
ATOM 598 C CA . GLU A 1 76 ? 0.373 -42.072 111.820 1.00 16.64 76 GLU A CA 1
ATOM 599 C C . GLU A 1 76 ? 0.540 -42.867 110.532 1.00 15.04 76 GLU A C 1
ATOM 600 O O . GLU A 1 76 ? 1.157 -43.928 110.531 1.00 15.95 76 GLU A O 1
ATOM 606 N N . LEU A 1 77 ? 0.007 -42.350 109.431 1.00 14.04 77 LEU A N 1
ATOM 607 C CA . LEU A 1 77 ? 0.142 -43.041 108.157 1.00 15.03 77 LEU A CA 1
ATOM 608 C C . LEU A 1 77 ? 1.619 -43.236 107.835 1.00 14.54 77 LEU A C 1
ATOM 609 O O . LEU A 1 77 ? 2.048 -44.330 107.465 1.00 14.98 77 LEU A O 1
ATOM 614 N N . TRP A 1 78 ? 2.386 -42.158 107.980 1.00 16.60 78 TRP A N 1
ATOM 615 C CA . TRP A 1 78 ? 3.824 -42.170 107.721 1.00 16.79 78 TRP A CA 1
ATOM 616 C C . TRP A 1 78 ? 4.493 -43.267 108.543 1.00 15.98 78 TRP A C 1
ATOM 617 O O . TRP A 1 78 ? 5.384 -43.970 108.057 1.00 15.13 78 TRP A O 1
ATOM 628 N N . GLY A 1 79 ? 4.047 -43.413 109.788 1.00 16.39 79 GLY A N 1
ATOM 629 C CA . GLY A 1 79 ? 4.614 -44.414 110.681 1.00 15.50 79 GLY A CA 1
ATOM 630 C C . GLY A 1 79 ? 4.323 -45.851 110.290 1.00 15.19 79 GLY A C 1
ATOM 631 O O . GLY A 1 79 ? 4.992 -46.770 110.755 1.00 15.10 79 GLY A O 1
ATOM 632 N N . ILE A 1 80 ? 3.320 -46.049 109.443 1.00 14.69 80 ILE A N 1
ATOM 633 C CA . ILE A 1 80 ? 2.952 -47.385 108.991 1.00 14.06 80 ILE A CA 1
ATOM 634 C C . ILE A 1 80 ? 3.631 -47.740 107.669 1.00 15.98 80 ILE A C 1
ATOM 635 O O . ILE A 1 80 ? 4.252 -48.803 107.537 1.00 14.59 80 ILE A O 1
ATOM 640 N N . ILE A 1 81 ? 3.505 -46.842 106.694 1.00 15.30 81 ILE A N 1
ATOM 641 C CA . ILE A 1 81 ? 4.071 -47.063 105.367 1.00 17.86 81 ILE A CA 1
ATOM 642 C C . ILE A 1 81 ? 5.586 -46.830 105.310 1.00 17.45 81 ILE A C 1
ATOM 643 O O . ILE A 1 81 ? 6.265 -47.356 104.432 1.00 14.87 81 ILE A O 1
ATOM 648 N N . PHE A 1 82 ? 6.104 -46.046 106.251 1.00 17.17 82 PHE A N 1
ATOM 649 C CA . PHE A 1 82 ? 7.541 -45.772 106.352 1.00 18.46 82 PHE A CA 1
ATOM 650 C C . PHE A 1 82 ? 7.946 -46.046 107.800 1.00 18.79 82 PHE A C 1
ATOM 651 O O . PHE A 1 82 ? 8.285 -45.126 108.543 1.00 19.27 82 PHE A O 1
ATOM 659 N N . PRO A 1 83 ? 7.886 -47.314 108.227 1.00 19.92 83 PRO A N 1
ATOM 660 C CA . PRO A 1 83 ? 8.251 -47.676 109.599 1.00 20.10 83 PRO A CA 1
ATOM 661 C C . PRO A 1 83 ? 9.624 -47.163 110.035 1.00 20.87 83 PRO A C 1
ATOM 662 O O . PRO A 1 83 ? 10.665 -47.627 109.563 1.00 20.03 83 PRO A O 1
ATOM 666 N N . SER A 1 84 ? 9.592 -46.199 110.952 1.00 21.87 84 SER A N 1
ATOM 667 C CA . SER A 1 84 ? 10.781 -45.559 111.496 1.00 22.88 84 SER A CA 1
ATOM 668 C C . SER A 1 84 ? 11.599 -44.888 110.413 1.00 22.23 84 SER A C 1
ATOM 669 O O . SER A 1 84 ? 12.814 -44.774 110.524 1.00 23.52 84 SER A O 1
ATOM 672 N N . GLY A 1 85 ? 10.921 -44.440 109.365 1.00 20.40 85 GLY A N 1
ATOM 673 C CA . GLY A 1 85 ? 11.606 -43.766 108.283 1.00 21.50 85 GLY A CA 1
ATOM 674 C C . GLY A 1 85 ? 12.157 -44.675 107.203 1.00 21.36 85 GLY A C 1
ATOM 675 O O . GLY A 1 85 ? 12.767 -44.197 106.247 1.00 22.44 85 GLY A O 1
ATOM 676 N N . SER A 1 86 ? 11.941 -45.981 107.336 1.00 20.68 86 SER A N 1
ATOM 677 C CA . SER A 1 86 ? 12.443 -46.930 106.349 1.00 19.84 86 SER A CA 1
ATOM 678 C C . SER A 1 86 ? 11.571 -47.017 105.107 1.00 18.44 86 SER A C 1
ATOM 679 O O . SER A 1 86 ? 10.345 -46.977 105.190 1.00 18.07 86 SER A O 1
ATOM 682 N N . THR A 1 87 ? 12.218 -47.150 103.953 1.00 17.77 87 THR A N 1
ATOM 683 C CA . THR A 1 87 ? 11.518 -47.255 102.677 1.00 15.60 87 THR A CA 1
ATOM 684 C C . THR A 1 87 ? 11.384 -48.707 102.239 1.00 13.91 87 THR A C 1
ATOM 685 O O . THR A 1 87 ? 10.936 -48.983 101.125 1.00 13.49 87 THR A O 1
ATOM 689 N N . ASN A 1 88 ? 11.769 -49.637 103.106 1.00 13.17 88 ASN A N 1
ATOM 690 C CA . ASN A 1 88 ? 11.716 -51.054 102.750 1.00 14.18 88 ASN A CA 1
ATOM 691 C C . ASN A 1 88 ? 10.339 -51.607 102.369 1.00 13.54 88 ASN A C 1
ATOM 692 O O . ASN A 1 88 ? 10.245 -52.448 101.478 1.00 11.65 88 ASN A O 1
ATOM 697 N N . LEU A 1 89 ? 9.278 -51.157 103.033 1.00 12.85 89 LEU A N 1
ATOM 698 C CA . LEU A 1 89 ? 7.945 -51.664 102.699 1.00 13.46 89 LEU A CA 1
ATOM 699 C C . LEU A 1 89 ? 7.493 -51.173 101.323 1.00 13.83 89 LEU A C 1
ATOM 700 O O . LEU A 1 89 ? 6.816 -51.897 100.584 1.00 12.40 89 LEU A O 1
ATOM 705 N N . MET A 1 90 ? 7.862 -49.944 100.979 1.00 12.07 90 MET A N 1
ATOM 706 C CA . MET A 1 90 ? 7.506 -49.407 99.675 1.00 14.98 90 MET A CA 1
ATOM 707 C C . MET A 1 90 ? 8.360 -50.119 98.626 1.00 15.00 90 MET A C 1
ATOM 708 O O . MET A 1 90 ? 7.877 -50.461 97.548 1.00 13.30 90 MET A O 1
ATOM 713 N N . GLN A 1 91 ? 9.629 -50.353 98.947 1.00 14.07 91 GLN A N 1
ATOM 714 C CA . GLN A 1 91 ? 10.507 -51.030 98.005 1.00 15.53 91 GLN A CA 1
ATOM 715 C C . GLN A 1 91 ? 9.988 -52.438 97.749 1.00 13.72 91 GLN A C 1
ATOM 716 O O . GLN A 1 91 ? 10.039 -52.924 96.628 1.00 12.42 91 GLN A O 1
ATOM 722 N N . ASP A 1 92 ? 9.482 -53.089 98.792 1.00 13.17 92 ASP A N 1
ATOM 723 C CA . ASP A 1 92 ? 8.963 -54.444 98.656 1.00 12.19 92 ASP A CA 1
ATOM 724 C C . ASP A 1 92 ? 7.679 -54.484 97.831 1.00 11.80 92 ASP A C 1
ATOM 725 O O . ASP A 1 92 ? 7.435 -55.434 97.091 1.00 11.91 92 ASP A O 1
ATOM 730 N N . ILE A 1 93 ? 6.850 -53.457 97.972 1.00 11.84 93 ILE A N 1
ATOM 731 C CA . ILE A 1 93 ? 5.610 -53.387 97.208 1.00 12.71 93 ILE A CA 1
ATOM 732 C C . ILE A 1 93 ? 5.968 -53.392 95.725 1.00 13.37 93 ILE A C 1
ATOM 733 O O . ILE A 1 93 ? 5.381 -54.131 94.938 1.00 13.84 93 ILE A O 1
ATOM 738 N N . LEU A 1 94 ? 6.941 -52.562 95.355 1.00 13.07 94 LEU A N 1
ATOM 739 C CA . LEU A 1 94 ? 7.388 -52.477 93.970 1.00 12.62 94 LEU A CA 1
ATOM 740 C C . LEU A 1 94 ? 7.950 -53.799 93.493 1.00 13.04 94 LEU A C 1
ATOM 741 O O . LEU A 1 94 ? 7.625 -54.267 92.403 1.00 12.89 94 LEU A O 1
ATOM 746 N N . ARG A 1 95 ? 8.805 -54.406 94.305 1.00 11.88 95 ARG A N 1
ATOM 747 C CA . ARG A 1 95 ? 9.407 -55.662 93.906 1.00 14.51 95 ARG A CA 1
ATOM 748 C C . ARG A 1 95 ? 8.440 -56.829 93.843 1.00 14.67 95 ARG A C 1
ATOM 749 O O . ARG A 1 95 ? 8.559 -57.684 92.966 1.00 11.26 95 ARG A O 1
ATOM 757 N N . GLU A 1 96 ? 7.476 -56.878 94.754 1.00 14.45 96 GLU A N 1
ATOM 758 C CA . GLU A 1 96 ? 6.513 -57.970 94.698 1.00 14.04 96 GLU A CA 1
ATOM 759 C C . GLU A 1 96 ? 5.548 -57.726 93.543 1.00 13.98 96 GLU A C 1
ATOM 760 O O . GLU A 1 96 ? 4.983 -58.666 92.993 1.00 14.30 96 GLU A O 1
ATOM 766 N N . THR A 1 97 ? 5.355 -56.460 93.183 1.00 13.36 97 THR A N 1
ATOM 767 C CA . THR A 1 97 ? 4.480 -56.126 92.070 1.00 14.05 97 THR A CA 1
ATOM 768 C C . THR A 1 97 ? 5.194 -56.555 90.789 1.00 15.31 97 THR A C 1
ATOM 769 O O . THR A 1 97 ? 4.571 -57.069 89.859 1.00 16.07 97 THR A O 1
ATOM 773 N N . GLU A 1 98 ? 6.509 -56.343 90.752 1.00 14.62 98 GLU A N 1
ATOM 774 C CA . GLU A 1 98 ? 7.308 -56.733 89.595 1.00 16.12 98 GLU A CA 1
ATOM 775 C C . GLU A 1 98 ? 7.217 -58.239 89.417 1.00 15.54 98 GLU A C 1
ATOM 776 O O . GLU A 1 98 ? 7.069 -58.735 88.302 1.00 15.48 98 GLU A O 1
ATOM 782 N N . GLN A 1 99 ? 7.306 -58.966 90.524 1.00 15.30 99 GLN A N 1
ATOM 783 C CA . GLN A 1 99 ? 7.235 -60.413 90.461 1.00 16.59 99 GLN A CA 1
ATOM 784 C C . GLN A 1 99 ? 5.845 -60.881 90.041 1.00 16.88 99 GLN A C 1
ATOM 785 O O . GLN A 1 99 ? 5.711 -61.809 89.244 1.00 17.43 99 GLN A O 1
ATOM 791 N N . PHE A 1 100 ? 4.812 -60.230 90.570 1.00 16.36 100 PHE A N 1
ATOM 792 C CA . PHE A 1 100 ? 3.435 -60.591 90.247 1.00 15.68 100 PHE A CA 1
ATOM 793 C C . PHE A 1 100 ? 3.096 -60.362 88.776 1.00 13.63 100 PHE A C 1
ATOM 794 O O . PHE A 1 100 ? 2.511 -61.226 88.131 1.00 13.44 100 PHE A O 1
ATOM 802 N N . LEU A 1 101 ? 3.463 -59.199 88.251 1.00 13.15 101 LEU A N 1
ATOM 803 C CA . LEU A 1 101 ? 3.158 -58.873 86.862 1.00 16.33 101 LEU A CA 1
ATOM 804 C C . LEU A 1 101 ? 4.185 -59.391 85.861 1.00 17.90 101 LEU A C 1
ATOM 805 O O . LEU A 1 101 ? 3.928 -59.421 84.657 1.00 15.60 101 LEU A O 1
ATOM 810 N N . ASN A 1 102 ? 5.337 -59.808 86.372 1.00 20.34 102 ASN A N 1
ATOM 811 C CA . ASN A 1 102 ? 6.434 -60.280 85.541 1.00 23.71 102 ASN A CA 1
ATOM 812 C C . ASN A 1 102 ? 6.903 -59.108 84.686 1.00 23.31 102 ASN A C 1
ATOM 813 O O . ASN A 1 102 ? 7.237 -59.268 83.514 1.00 24.46 102 ASN A O 1
ATOM 818 N N . GLN A 1 103 ? 6.900 -57.921 85.285 1.00 22.82 103 GLN A N 1
ATOM 819 C CA . GLN A 1 103 ? 7.351 -56.704 84.617 1.00 25.97 103 GLN A CA 1
ATOM 820 C C . GLN A 1 103 ? 8.416 -56.068 85.498 1.00 25.96 103 GLN A C 1
ATOM 821 O O . GLN A 1 103 ? 8.345 -56.132 86.722 1.00 26.39 103 GLN A O 1
ATOM 827 N N . ARG A 1 104 ? 9.404 -55.451 84.870 1.00 26.52 104 ARG A N 1
ATOM 828 C CA . ARG A 1 104 ? 10.477 -54.810 85.608 1.00 27.65 104 ARG A CA 1
ATOM 829 C C . ARG A 1 104 ? 10.730 -53.398 85.115 1.00 26.42 104 ARG A C 1
ATOM 830 O O . ARG A 1 104 ? 10.576 -53.107 83.931 1.00 27.14 104 ARG A O 1
ATOM 838 N N . LEU A 1 105 ? 11.106 -52.517 86.033 1.00 24.87 105 LEU A N 1
ATOM 839 C CA . LEU A 1 105 ? 11.410 -51.141 85.671 1.00 24.61 105 LEU A CA 1
ATOM 840 C C . LEU A 1 105 ? 12.807 -51.153 85.078 1.00 25.85 105 LEU A C 1
ATOM 841 O O . LEU A 1 105 ? 13.592 -52.055 85.375 1.00 25.70 105 LEU A O 1
ATOM 846 N N . ASN A 1 106 ? 13.131 -50.175 84.241 1.00 24.41 106 ASN A N 1
ATOM 847 C CA . ASN A 1 106 ? 14.483 -50.136 83.712 1.00 25.98 106 ASN A CA 1
ATOM 848 C C . ASN A 1 106 ? 15.333 -49.555 84.839 1.00 26.68 106 ASN A C 1
ATOM 849 O O . ASN A 1 106 ? 14.796 -49.059 85.836 1.00 25.47 106 ASN A O 1
ATOM 854 N N . THR A 1 107 ? 16.649 -49.612 84.689 1.00 27.57 107 THR A N 1
ATOM 855 C CA . THR A 1 107 ? 17.551 -49.122 85.722 1.00 29.40 107 THR A CA 1
ATOM 856 C C . THR A 1 107 ? 17.370 -47.645 86.082 1.00 28.75 107 THR A C 1
ATOM 857 O O . THR A 1 107 ? 17.490 -47.274 87.249 1.00 25.70 107 THR A O 1
ATOM 861 N N . ASP A 1 108 ? 17.084 -46.806 85.090 1.00 28.59 108 ASP A N 1
ATOM 862 C CA . ASP A 1 108 ? 16.901 -45.372 85.328 1.00 28.74 108 ASP A CA 1
ATOM 863 C C . ASP A 1 108 ? 15.678 -45.059 86.190 1.00 26.02 108 ASP A C 1
ATOM 864 O O . ASP A 1 108 ? 15.766 -44.285 87.139 1.00 25.50 108 ASP A O 1
ATOM 869 N N . THR A 1 109 ? 14.539 -45.649 85.852 1.00 23.69 109 THR A N 1
ATOM 870 C CA . THR A 1 109 ? 13.326 -45.404 86.615 1.00 24.74 109 THR A CA 1
ATOM 871 C C . THR A 1 109 ? 13.481 -45.956 88.028 1.00 23.68 109 THR A C 1
ATOM 872 O O . THR A 1 109 ? 13.074 -45.317 88.996 1.00 23.47 109 THR A O 1
ATOM 876 N N . LEU A 1 110 ? 14.075 -47.139 88.141 1.00 22.73 110 LEU A N 1
ATOM 877 C CA . LEU A 1 110 ? 14.288 -47.754 89.444 1.00 23.18 110 LEU A CA 1
ATOM 878 C C . LEU A 1 110 ? 15.015 -46.776 90.356 1.00 23.93 110 LEU A C 1
ATOM 879 O O . LEU A 1 110 ? 14.574 -46.494 91.471 1.00 23.37 110 LEU A O 1
ATOM 884 N N . ALA A 1 111 ? 16.136 -46.256 89.870 1.00 23.31 111 ALA A N 1
ATOM 885 C CA . ALA A 1 111 ? 16.931 -45.312 90.639 1.00 24.27 111 ALA A CA 1
ATOM 886 C C . ALA A 1 111 ? 16.112 -44.085 91.034 1.00 22.03 111 ALA A C 1
ATOM 887 O O . ALA A 1 111 ? 16.119 -43.678 92.188 1.00 22.85 111 ALA A O 1
ATOM 889 N N . ARG A 1 112 ? 15.398 -43.498 90.080 1.00 23.28 112 ARG A N 1
ATOM 890 C CA . ARG A 1 112 ? 14.596 -42.314 90.375 1.00 24.50 112 ARG A CA 1
ATOM 891 C C . ARG A 1 112 ? 13.485 -42.601 91.380 1.00 24.01 112 ARG A C 1
ATOM 892 O O . ARG A 1 112 ? 13.256 -41.821 92.306 1.00 23.24 112 ARG A O 1
ATOM 900 N N . VAL A 1 113 ? 12.787 -43.716 91.186 1.00 23.53 113 VAL A N 1
ATOM 901 C CA . VAL A 1 113 ? 11.713 -44.107 92.090 1.00 21.88 113 VAL A CA 1
ATOM 902 C C . VAL A 1 113 ? 12.272 -44.210 93.504 1.00 21.48 113 VAL A C 1
ATOM 903 O O . VAL A 1 113 ? 11.695 -43.673 94.451 1.00 21.15 113 VAL A O 1
ATOM 907 N N . ASN A 1 114 ? 13.400 -44.897 93.644 1.00 20.88 114 ASN A N 1
ATOM 908 C CA . ASN A 1 114 ? 14.030 -45.057 94.953 1.00 22.72 114 ASN A CA 1
ATOM 909 C C . ASN A 1 114 ? 14.407 -43.730 95.601 1.00 22.42 114 ASN A C 1
ATOM 910 O O . ASN A 1 114 ? 14.295 -43.578 96.813 1.00 21.98 114 ASN A O 1
ATOM 915 N N . ALA A 1 115 ? 14.856 -42.776 94.793 1.00 21.33 115 ALA A N 1
ATOM 916 C CA . ALA A 1 115 ? 15.227 -41.465 95.315 1.00 23.49 115 ALA A CA 1
ATOM 917 C C . ALA A 1 115 ? 13.964 -40.739 95.763 1.00 23.05 115 ALA A C 1
ATOM 918 O O . ALA A 1 115 ? 13.960 -40.034 96.777 1.00 24.18 115 ALA A O 1
ATOM 920 N N . GLU A 1 116 ? 12.891 -40.922 95.002 1.00 22.12 116 GLU A N 1
ATOM 921 C CA . GLU A 1 116 ? 11.617 -40.298 95.321 1.00 23.30 116 GLU A CA 1
ATOM 922 C C . GLU A 1 116 ? 11.006 -40.888 96.587 1.00 23.31 116 GLU A C 1
ATOM 923 O O . GLU A 1 116 ? 10.326 -40.183 97.329 1.00 24.70 116 GLU A O 1
ATOM 929 N N . LEU A 1 117 ? 11.237 -42.175 96.835 1.00 23.80 117 LEU A N 1
ATOM 930 C CA . LEU A 1 117 ? 10.697 -42.803 98.041 1.00 23.09 117 LEU A CA 1
ATOM 931 C C . LEU A 1 117 ? 11.388 -42.205 99.255 1.00 22.25 117 LEU A C 1
ATOM 932 O O . LEU A 1 117 ? 10.761 -41.950 100.286 1.00 21.42 117 LEU A O 1
ATOM 937 N N . ILE A 1 118 ? 12.690 -41.988 99.121 1.00 21.92 118 ILE A N 1
ATOM 938 C CA . ILE A 1 118 ? 13.484 -41.407 100.188 1.00 21.34 118 ILE A CA 1
ATOM 939 C C . ILE A 1 118 ? 13.042 -39.970 100.446 1.00 20.54 118 ILE A C 1
ATOM 940 O O . ILE A 1 118 ? 12.874 -39.559 101.596 1.00 23.72 118 ILE A O 1
ATOM 945 N N . GLY A 1 119 ? 12.841 -39.215 99.373 1.00 20.66 119 GLY A N 1
ATOM 946 C CA . GLY A 1 119 ? 12.436 -37.827 99.515 1.00 21.32 119 GLY A CA 1
ATOM 947 C C . GLY A 1 119 ? 11.048 -37.657 100.099 1.00 22.34 119 GLY A C 1
ATOM 948 O O . GLY A 1 119 ? 10.806 -36.775 100.932 1.00 21.20 119 GLY A O 1
ATOM 949 N N . LEU A 1 120 ? 10.131 -38.504 99.646 1.00 20.85 120 LEU A N 1
ATOM 950 C CA . LEU A 1 120 ? 8.755 -38.481 100.113 1.00 20.64 120 LEU A CA 1
ATOM 951 C C . LEU A 1 120 ? 8.761 -38.722 101.624 1.00 20.78 120 LEU A C 1
ATOM 952 O O . LEU A 1 120 ? 8.178 -37.955 102.395 1.00 19.99 120 LEU A O 1
ATOM 957 N N . GLN A 1 121 ? 9.432 -39.791 102.037 1.00 19.70 121 GLN A N 1
ATOM 958 C CA . GLN A 1 121 ? 9.541 -40.135 103.451 1.00 20.58 121 GLN A CA 1
ATOM 959 C C . GLN A 1 121 ? 10.103 -38.961 104.256 1.00 20.13 121 GLN A C 1
ATOM 960 O O . GLN A 1 121 ? 9.558 -38.595 105.293 1.00 18.96 121 GLN A O 1
ATOM 966 N N . ALA A 1 122 ? 11.188 -38.368 103.765 1.00 19.87 122 ALA A N 1
ATOM 967 C CA . ALA A 1 122 ? 11.830 -37.247 104.449 1.00 19.32 122 ALA A CA 1
ATOM 968 C C . ALA A 1 122 ? 10.952 -36.004 104.533 1.00 18.36 122 ALA A C 1
ATOM 969 O O . ALA A 1 122 ? 10.747 -35.443 105.610 1.00 17.84 122 ALA A O 1
ATOM 971 N N . ASN A 1 123 ? 10.453 -35.567 103.384 1.00 18.95 123 ASN A N 1
ATOM 972 C CA . ASN A 1 123 ? 9.611 -34.386 103.310 1.00 17.48 123 ASN A CA 1
ATOM 973 C C . ASN A 1 123 ? 8.393 -34.487 104.223 1.00 19.09 123 ASN A C 1
ATOM 974 O O . ASN A 1 123 ? 8.042 -33.529 104.907 1.00 19.04 123 ASN A O 1
ATOM 979 N N . ILE A 1 124 ? 7.747 -35.647 104.223 1.00 18.67 124 ILE A N 1
ATOM 980 C CA . ILE A 1 124 ? 6.569 -35.859 105.054 1.00 17.94 124 ILE A CA 1
ATOM 981 C C . ILE A 1 124 ? 6.916 -35.835 106.537 1.00 17.27 124 ILE A C 1
ATOM 982 O O . ILE A 1 124 ? 6.161 -35.288 107.343 1.00 13.73 124 ILE A O 1
ATOM 987 N N . ARG A 1 125 ? 8.045 -36.438 106.901 1.00 17.99 125 ARG A N 1
ATOM 988 C CA . ARG A 1 125 ? 8.460 -36.450 108.297 1.00 20.61 125 ARG A CA 1
ATOM 989 C C . ARG A 1 125 ? 8.750 -35.015 108.725 1.00 21.48 125 ARG A C 1
ATOM 990 O O . ARG A 1 125 ? 8.387 -34.600 109.825 1.00 18.51 125 ARG A O 1
ATOM 998 N N . GLU A 1 126 ? 9.405 -34.265 107.843 1.00 22.21 126 GLU A N 1
ATOM 999 C CA . GLU A 1 126 ? 9.748 -32.872 108.113 1.00 23.43 126 GLU A CA 1
ATOM 1000 C C . GLU A 1 126 ? 8.494 -32.043 108.368 1.00 22.37 126 GLU A C 1
ATOM 1001 O O . GLU A 1 126 ? 8.456 -31.236 109.301 1.00 22.47 126 GLU A O 1
ATOM 1007 N N . PHE A 1 127 ? 7.471 -32.245 107.541 1.00 19.28 127 PHE A N 1
ATOM 1008 C CA . PHE A 1 127 ? 6.219 -31.515 107.694 1.00 19.38 127 PHE A CA 1
ATOM 1009 C C . PHE A 1 127 ? 5.562 -31.807 109.037 1.00 20.14 127 PHE A C 1
ATOM 1010 O O . PHE A 1 127 ? 5.228 -30.885 109.782 1.00 22.22 127 PHE A O 1
ATOM 1018 N N . ASN A 1 128 ? 5.370 -33.086 109.344 1.00 19.75 128 ASN A N 1
ATOM 1019 C CA . ASN A 1 128 ? 4.737 -33.463 110.601 1.00 21.56 128 ASN A CA 1
ATOM 1020 C C . ASN A 1 128 ? 5.520 -32.997 111.828 1.00 21.94 128 ASN A C 1
ATOM 1021 O O . ASN A 1 128 ? 4.921 -32.600 112.824 1.00 21.30 128 ASN A O 1
ATOM 1026 N N . GLN A 1 129 ? 6.849 -33.029 111.750 1.00 22.76 129 GLN A N 1
ATOM 1027 C CA . GLN A 1 129 ? 7.679 -32.578 112.862 1.00 24.00 129 GLN A CA 1
ATOM 1028 C C . GLN A 1 129 ? 7.529 -31.071 113.045 1.00 23.65 129 GLN A C 1
ATOM 1029 O O . GLN A 1 129 ? 7.486 -30.571 114.168 1.00 22.54 129 GLN A O 1
ATOM 1035 N N . GLN A 1 130 ? 7.446 -30.352 111.931 1.00 23.38 130 GLN A N 1
ATOM 1036 C CA . GLN A 1 130 ? 7.286 -28.907 111.963 1.00 23.72 130 GLN A CA 1
ATOM 1037 C C . GLN A 1 130 ? 5.951 -28.547 112.606 1.00 24.14 130 GLN A C 1
ATOM 1038 O O . GLN A 1 130 ? 5.860 -27.601 113.389 1.00 24.13 130 GLN A O 1
ATOM 1044 N N . VAL A 1 131 ? 4.916 -29.310 112.272 1.00 22.54 131 VAL A N 1
ATOM 1045 C CA . VAL A 1 131 ? 3.601 -29.080 112.840 1.00 21.53 131 VAL A CA 1
ATOM 1046 C C . VAL A 1 131 ? 3.674 -29.281 114.348 1.00 22.42 131 VAL A C 1
ATOM 1047 O O . VAL A 1 131 ? 3.271 -28.409 115.120 1.00 22.35 131 VAL A O 1
ATOM 1051 N N . ASP A 1 132 ? 4.189 -30.435 114.760 1.00 23.65 132 ASP A N 1
ATOM 1052 C CA . ASP A 1 132 ? 4.305 -30.768 116.176 1.00 27.66 132 ASP A CA 1
ATOM 1053 C C . ASP A 1 132 ? 5.177 -29.771 116.931 1.00 29.59 132 ASP A C 1
ATOM 1054 O O . ASP A 1 132 ? 4.801 -29.286 118.000 1.00 28.32 132 ASP A O 1
ATOM 1059 N N . ASN A 1 133 ? 6.341 -29.474 116.368 1.00 31.34 133 ASN A N 1
ATOM 1060 C CA . ASN A 1 133 ? 7.268 -28.542 116.986 1.00 35.33 133 ASN A CA 1
ATOM 1061 C C . ASN A 1 133 ? 6.595 -27.186 117.179 1.00 37.46 133 ASN A C 1
ATOM 1062 O O . ASN A 1 133 ? 6.752 -26.544 118.219 1.00 37.73 133 ASN A O 1
ATOM 1067 N N . PHE A 1 134 ? 5.835 -26.764 116.174 1.00 38.98 134 PHE A N 1
ATOM 1068 C CA . PHE A 1 134 ? 5.130 -25.491 116.228 1.00 40.98 134 PHE A CA 1
ATOM 1069 C C . PHE A 1 134 ? 4.122 -25.461 117.373 1.00 41.74 134 PHE A C 1
ATOM 1070 O O . PHE A 1 134 ? 4.059 -24.491 118.129 1.00 40.61 134 PHE A O 1
ATOM 1078 N N . LEU A 1 135 ? 3.333 -26.524 117.494 1.00 42.59 135 LEU A N 1
ATOM 1079 C CA . LEU A 1 135 ? 2.320 -26.609 118.539 1.00 44.55 135 LEU A CA 1
ATOM 1080 C C . LEU A 1 135 ? 2.932 -26.783 119.924 1.00 46.56 135 LEU A C 1
ATOM 1081 O O . LEU A 1 135 ? 2.320 -26.414 120.928 1.00 46.73 135 LEU A O 1
ATOM 1086 N N . ASN A 1 136 ? 4.135 -27.347 119.974 1.00 48.82 136 ASN A N 1
ATOM 1087 C CA . ASN A 1 136 ? 4.821 -27.560 121.242 1.00 52.25 136 ASN A CA 1
ATOM 1088 C C . ASN A 1 136 ? 6.329 -27.410 121.042 1.00 53.90 136 ASN A C 1
ATOM 1089 O O . ASN A 1 136 ? 7.051 -28.402 120.903 1.00 53.44 136 ASN A O 1
ATOM 1094 N N . PRO A 1 137 ? 6.824 -26.162 121.036 1.00 56.17 137 PRO A N 1
ATOM 1095 C CA . PRO A 1 137 ? 8.240 -25.847 120.851 1.00 58.64 137 PRO A CA 1
ATOM 1096 C C . PRO A 1 137 ? 9.193 -26.732 121.639 1.00 60.53 137 PRO A C 1
ATOM 1097 O O . PRO A 1 137 ? 9.058 -26.879 122.851 1.00 61.00 137 PRO A O 1
ATOM 1101 N N . THR A 1 138 ? 10.145 -27.332 120.928 1.00 61.34 138 THR A N 1
ATOM 1102 C CA . THR A 1 138 ? 11.143 -28.211 121.532 1.00 62.11 138 THR A CA 1
ATOM 1103 C C . THR A 1 138 ? 12.373 -28.328 120.631 1.00 62.74 138 THR A C 1
ATOM 1104 O O . THR A 1 138 ? 13.280 -29.119 120.898 1.00 62.36 138 THR A O 1
ATOM 1108 N N . GLN A 1 139 ? 12.387 -27.528 119.567 1.00 63.10 139 GLN A N 1
ATOM 1109 C CA . GLN A 1 139 ? 13.486 -27.499 118.608 1.00 64.03 139 GLN A CA 1
ATOM 1110 C C . GLN A 1 139 ? 13.549 -26.156 117.886 1.00 63.60 139 GLN A C 1
ATOM 1111 O O . GLN A 1 139 ? 13.350 -25.108 118.500 1.00 63.46 139 GLN A O 1
ATOM 1117 N N . ASN A 1 140 ? 13.825 -26.185 116.583 1.00 64.01 140 ASN A N 1
ATOM 1118 C CA . ASN A 1 140 ? 13.922 -24.958 115.793 1.00 63.67 140 ASN A CA 1
ATOM 1119 C C . ASN A 1 140 ? 12.770 -23.999 116.052 1.00 64.32 140 ASN A C 1
ATOM 1120 O O . ASN A 1 140 ? 11.679 -24.411 116.446 1.00 64.28 140 ASN A O 1
ATOM 1125 N N . PRO A 1 141 ? 13.008 -22.695 115.853 1.00 64.62 141 PRO A N 1
ATOM 1126 C CA . PRO A 1 141 ? 11.959 -21.696 116.070 1.00 64.81 141 PRO A CA 1
ATOM 1127 C C . PRO A 1 141 ? 10.644 -22.030 115.347 1.00 64.97 141 PRO A C 1
ATOM 1128 O O . PRO A 1 141 ? 9.625 -22.268 115.993 1.00 65.47 141 PRO A O 1
ATOM 1132 N N . VAL A 1 142 ? 10.663 -22.051 114.016 1.00 63.91 142 VAL A N 1
ATOM 1133 C CA . VAL A 1 142 ? 9.460 -22.365 113.238 1.00 63.57 142 VAL A CA 1
ATOM 1134 C C . VAL A 1 142 ? 8.296 -21.478 113.677 1.00 63.20 142 VAL A C 1
ATOM 1135 O O . VAL A 1 142 ? 7.436 -21.908 114.446 1.00 63.22 142 VAL A O 1
ATOM 1139 N N . PRO A 1 143 ? 8.261 -20.223 113.203 1.00 63.10 143 PRO A N 1
ATOM 1140 C CA . PRO A 1 143 ? 7.182 -19.297 113.568 1.00 62.92 143 PRO A CA 1
ATOM 1141 C C . PRO A 1 143 ? 5.824 -19.766 113.042 1.00 62.32 143 PRO A C 1
ATOM 1142 O O . PRO A 1 143 ? 5.543 -20.962 113.018 1.00 63.63 143 PRO A O 1
ATOM 1146 N N . LEU A 1 144 ? 4.987 -18.825 112.614 1.00 60.49 144 LEU A N 1
ATOM 1147 C CA . LEU A 1 144 ? 3.670 -19.165 112.079 1.00 58.90 144 LEU A CA 1
ATOM 1148 C C . LEU A 1 144 ? 3.862 -19.940 110.773 1.00 56.87 144 LEU A C 1
ATOM 1149 O O . LEU A 1 144 ? 2.998 -19.957 109.891 1.00 56.58 144 LEU A O 1
ATOM 1154 N N . SER A 1 145 ? 5.014 -20.592 110.678 1.00 54.51 145 SER A N 1
ATOM 1155 C CA . SER A 1 145 ? 5.394 -21.362 109.512 1.00 52.45 145 SER A CA 1
ATOM 1156 C C . SER A 1 145 ? 4.564 -22.604 109.236 1.00 49.43 145 SER A C 1
ATOM 1157 O O . SER A 1 145 ? 4.919 -23.385 108.357 1.00 51.54 145 SER A O 1
ATOM 1160 N N . ILE A 1 146 ? 3.476 -22.823 109.968 1.00 44.75 146 ILE A N 1
ATOM 1161 C CA . ILE A 1 146 ? 2.676 -24.005 109.665 1.00 40.97 146 ILE A CA 1
ATOM 1162 C C . ILE A 1 146 ? 2.118 -23.827 108.262 1.00 39.51 146 ILE A C 1
ATOM 1163 O O . ILE A 1 146 ? 2.274 -24.697 107.407 1.00 36.93 146 ILE A O 1
ATOM 1168 N N . THR A 1 147 ? 1.470 -22.690 108.029 1.00 38.50 147 THR A N 1
ATOM 1169 C CA . THR A 1 147 ? 0.922 -22.393 106.711 1.00 37.73 147 THR A CA 1
ATOM 1170 C C . THR A 1 147 ? 2.070 -22.476 105.708 1.00 36.23 147 THR A C 1
ATOM 1171 O O . THR A 1 147 ? 1.893 -22.907 104.568 1.00 35.22 147 THR A O 1
ATOM 1175 N N . SER A 1 148 ? 3.250 -22.062 106.158 1.00 34.21 148 SER A N 1
ATOM 1176 C CA . SER A 1 148 ? 4.449 -22.086 105.331 1.00 32.25 148 SER A CA 1
ATOM 1177 C C . SER A 1 148 ? 4.911 -23.522 105.083 1.00 29.42 148 SER A C 1
ATOM 1178 O O . SER A 1 148 ? 5.396 -23.852 104.001 1.00 29.31 148 SER A O 1
ATOM 1181 N N . SER A 1 149 ? 4.761 -24.371 106.092 1.00 26.11 149 SER A N 1
ATOM 1182 C CA . SER A 1 149 ? 5.152 -25.768 105.978 1.00 25.64 149 SER A CA 1
ATOM 1183 C C . SER A 1 149 ? 4.149 -26.493 105.085 1.00 23.69 149 SER A C 1
ATOM 1184 O O . SER A 1 149 ? 4.499 -27.438 104.379 1.00 23.30 149 SER A O 1
ATOM 1187 N N . VAL A 1 150 ? 2.901 -26.037 105.126 1.00 20.94 150 VAL A N 1
ATOM 1188 C CA . VAL A 1 150 ? 1.838 -26.621 104.324 1.00 21.63 150 VAL A CA 1
ATOM 1189 C C . VAL A 1 150 ? 2.098 -26.332 102.851 1.00 22.27 150 VAL A C 1
ATOM 1190 O O . VAL A 1 150 ? 2.017 -27.227 102.016 1.00 20.46 150 VAL A O 1
ATOM 1194 N N . ASN A 1 151 ? 2.417 -25.080 102.541 1.00 23.10 151 ASN A N 1
ATOM 1195 C CA . ASN A 1 151 ? 2.692 -24.682 101.163 1.00 25.47 151 ASN A CA 1
ATOM 1196 C C . ASN A 1 151 ? 3.892 -25.419 100.579 1.00 24.03 151 ASN A C 1
ATOM 1197 O O . ASN A 1 151 ? 3.899 -25.773 99.402 1.00 25.99 151 ASN A O 1
ATOM 1202 N N . THR A 1 152 ? 4.907 -25.644 101.402 1.00 22.12 152 THR A N 1
ATOM 1203 C CA . THR A 1 152 ? 6.104 -26.339 100.952 1.00 23.14 152 THR A CA 1
ATOM 1204 C C . THR A 1 152 ? 5.816 -27.823 100.708 1.00 22.04 152 THR A C 1
ATOM 1205 O O . THR A 1 152 ? 6.187 -28.377 99.669 1.00 20.38 152 THR A O 1
ATOM 1209 N N . MET A 1 153 ? 5.151 -28.456 101.669 1.00 19.34 153 MET A N 1
ATOM 1210 C CA . MET A 1 153 ? 4.814 -29.872 101.568 1.00 19.55 153 MET A CA 1
ATOM 1211 C C . MET A 1 153 ? 3.927 -30.131 100.353 1.00 19.47 153 MET A C 1
ATOM 1212 O O . MET A 1 153 ? 4.137 -31.097 99.615 1.00 17.65 153 MET A O 1
ATOM 1217 N N . GLN A 1 154 ? 2.942 -29.258 100.150 1.00 18.05 154 GLN A N 1
ATOM 1218 C CA . GLN A 1 154 ? 2.015 -29.393 99.034 1.00 19.90 154 GLN A CA 1
ATOM 1219 C C . GLN A 1 154 ? 2.749 -29.408 97.708 1.00 21.57 154 GLN A C 1
ATOM 1220 O O . GLN A 1 154 ? 2.487 -30.256 96.849 1.00 20.46 154 GLN A O 1
ATOM 1226 N N . GLN A 1 155 ? 3.667 -28.462 97.541 1.00 20.79 155 GLN A N 1
ATOM 1227 C CA . GLN A 1 155 ? 4.427 -28.369 96.306 1.00 20.96 155 GLN A CA 1
ATOM 1228 C C . GLN A 1 155 ? 5.338 -29.579 96.165 1.00 19.88 155 GLN A C 1
ATOM 1229 O O . GLN A 1 155 ? 5.547 -30.079 95.062 1.00 19.98 155 GLN A O 1
ATOM 1235 N N . LEU A 1 156 ? 5.876 -30.055 97.284 1.00 19.21 156 LEU A N 1
ATOM 1236 C CA . LEU A 1 156 ? 6.748 -31.220 97.248 1.00 19.73 156 LEU A CA 1
ATOM 1237 C C . LEU A 1 156 ? 5.968 -32.459 96.809 1.00 20.75 156 LEU A C 1
ATOM 1238 O O . LEU A 1 156 ? 6.499 -33.312 96.102 1.00 21.00 156 LEU A O 1
ATOM 1243 N N . PHE A 1 157 ? 4.707 -32.554 97.223 1.00 20.21 157 PHE A N 1
ATOM 1244 C CA . PHE A 1 157 ? 3.867 -33.686 96.838 1.00 20.30 157 PHE A CA 1
ATOM 1245 C C . PHE A 1 157 ? 3.650 -33.659 95.323 1.00 19.94 157 PHE A C 1
ATOM 1246 O O . PHE A 1 157 ? 3.721 -34.689 94.649 1.00 19.14 157 PHE A O 1
ATOM 1254 N N . LEU A 1 158 ? 3.378 -32.467 94.802 1.00 18.51 158 LEU A N 1
ATOM 1255 C CA . LEU A 1 158 ? 3.145 -32.274 93.379 1.00 19.21 158 LEU A CA 1
ATOM 1256 C C . LEU A 1 158 ? 4.381 -32.597 92.541 1.00 19.14 158 LEU A C 1
ATOM 1257 O O . LEU A 1 158 ? 4.262 -33.030 91.397 1.00 17.04 158 LEU A O 1
ATOM 1262 N N . ASN A 1 159 ? 5.564 -32.387 93.113 1.00 20.44 159 ASN A N 1
ATOM 1263 C CA . ASN A 1 159 ? 6.809 -32.661 92.401 1.00 22.25 159 ASN A CA 1
ATOM 1264 C C . ASN A 1 159 ? 7.180 -34.134 92.411 1.00 22.42 159 ASN A C 1
ATOM 1265 O O . ASN A 1 159 ? 7.829 -34.619 91.487 1.00 23.19 159 ASN A O 1
ATOM 1270 N N . ARG A 1 160 ? 6.771 -34.847 93.452 1.00 21.15 160 ARG A N 1
ATOM 1271 C CA . ARG A 1 160 ? 7.126 -36.252 93.557 1.00 19.14 160 ARG A CA 1
ATOM 1272 C C . ARG A 1 160 ? 6.153 -37.279 92.977 1.00 18.43 160 ARG A C 1
ATOM 1273 O O . ARG A 1 160 ? 6.580 -38.224 92.320 1.00 17.62 160 ARG A O 1
ATOM 1281 N N . LEU A 1 161 ? 4.856 -37.102 93.206 1.00 16.08 161 LEU A N 1
ATOM 1282 C CA . LEU A 1 161 ? 3.874 -38.068 92.710 1.00 17.32 161 LEU A CA 1
ATOM 1283 C C . LEU A 1 161 ? 4.034 -38.473 91.239 1.00 16.07 161 LEU A C 1
ATOM 1284 O O . LEU A 1 161 ? 3.981 -39.662 90.913 1.00 16.49 161 LEU A O 1
ATOM 1289 N N . PRO A 1 162 ? 4.235 -37.497 90.336 1.00 17.08 162 PRO A N 1
ATOM 1290 C CA . PRO A 1 162 ? 4.392 -37.819 88.917 1.00 16.16 162 PRO A CA 1
ATOM 1291 C C . PRO A 1 162 ? 5.455 -38.866 88.641 1.00 15.32 162 PRO A C 1
ATOM 1292 O O . PRO A 1 162 ? 5.370 -39.604 87.660 1.00 16.28 162 PRO A O 1
ATOM 1296 N N . GLN A 1 163 ? 6.451 -38.950 89.511 1.00 15.77 163 GLN A N 1
ATOM 1297 C CA . GLN A 1 163 ? 7.514 -39.922 89.317 1.00 17.06 163 GLN A CA 1
ATOM 1298 C C . GLN A 1 163 ? 7.053 -41.357 89.515 1.00 18.37 163 GLN A C 1
ATOM 1299 O O . GLN A 1 163 ? 7.813 -42.293 89.282 1.00 17.47 163 GLN A O 1
ATOM 1305 N N . PHE A 1 164 ? 5.812 -41.536 89.954 1.00 16.23 164 PHE A N 1
ATOM 1306 C CA . PHE A 1 164 ? 5.281 -42.880 90.138 1.00 18.27 164 PHE A CA 1
ATOM 1307 C C . PHE A 1 164 ? 4.261 -43.143 89.043 1.00 17.85 164 PHE A C 1
ATOM 1308 O O . PHE A 1 164 ? 3.461 -44.073 89.135 1.00 15.89 164 PHE A O 1
ATOM 1316 N N . GLN A 1 165 ? 4.305 -42.317 88.000 1.00 18.53 165 GLN A N 1
ATOM 1317 C CA . GLN A 1 165 ? 3.386 -42.448 86.877 1.00 18.56 165 GLN A CA 1
ATOM 1318 C C . GLN A 1 165 ? 4.139 -42.473 85.550 1.00 18.16 165 GLN A C 1
ATOM 1319 O O . GLN A 1 165 ? 3.606 -42.084 84.512 1.00 18.95 165 GLN A O 1
ATOM 1325 N N . ILE A 1 166 ? 5.379 -42.943 85.593 1.00 19.84 166 ILE A N 1
ATOM 1326 C CA . ILE A 1 166 ? 6.233 -43.015 84.413 1.00 18.31 166 ILE A CA 1
ATOM 1327 C C . ILE A 1 166 ? 5.636 -43.844 83.283 1.00 19.63 166 ILE A C 1
ATOM 1328 O O . ILE A 1 166 ? 5.303 -45.026 83.461 1.00 15.05 166 ILE A O 1
ATOM 1333 N N . GLN A 1 167 ? 5.504 -43.213 82.119 1.00 19.96 167 GLN A N 1
ATOM 1334 C CA . GLN A 1 167 ? 4.963 -43.878 80.946 1.00 22.29 167 GLN A CA 1
ATOM 1335 C C . GLN A 1 167 ? 5.799 -45.125 80.694 1.00 21.95 167 GLN A C 1
ATOM 1336 O O . GLN A 1 167 ? 7.026 -45.090 80.796 1.00 23.48 167 GLN A O 1
ATOM 1342 N N . GLY A 1 168 ? 5.128 -46.224 80.368 1.00 20.79 168 GLY A N 1
ATOM 1343 C CA . GLY A 1 168 ? 5.824 -47.473 80.133 1.00 18.23 168 GLY A CA 1
ATOM 1344 C C . GLY A 1 168 ? 5.750 -48.377 81.352 1.00 18.44 168 GLY A C 1
ATOM 1345 O O . GLY A 1 168 ? 5.850 -49.599 81.240 1.00 17.86 168 GLY A O 1
ATOM 1346 N N . TYR A 1 169 ? 5.563 -47.783 82.526 1.00 18.14 169 TYR A N 1
ATOM 1347 C CA . TYR A 1 169 ? 5.482 -48.567 83.753 1.00 18.51 169 TYR A CA 1
ATOM 1348 C C . TYR A 1 169 ? 4.350 -48.109 84.655 1.00 17.49 169 TYR A C 1
ATOM 1349 O O . TYR A 1 169 ? 4.407 -48.311 85.865 1.00 17.61 169 TYR A O 1
ATOM 1358 N N . GLN A 1 170 ? 3.319 -47.505 84.077 1.00 16.72 170 GLN A N 1
ATOM 1359 C CA . GLN A 1 170 ? 2.213 -47.004 84.886 1.00 16.36 170 GLN A CA 1
ATOM 1360 C C . GLN A 1 170 ? 1.507 -48.068 85.718 1.00 14.99 170 GLN A C 1
ATOM 1361 O O . GLN A 1 170 ? 1.203 -47.827 86.884 1.00 16.16 170 GLN A O 1
ATOM 1367 N N . LEU A 1 171 ? 1.254 -49.240 85.142 1.00 13.61 171 LEU A N 1
ATOM 1368 C CA . LEU A 1 171 ? 0.579 -50.295 85.897 1.00 14.19 171 LEU A CA 1
ATOM 1369 C C . LEU A 1 171 ? 1.497 -50.865 86.970 1.00 14.69 171 LEU A C 1
ATOM 1370 O O . LEU A 1 171 ? 1.070 -51.136 88.092 1.00 13.03 171 LEU A O 1
ATOM 1375 N N . LEU A 1 172 ? 2.763 -51.050 86.617 1.00 13.66 172 LEU A N 1
ATOM 1376 C CA . LEU A 1 172 ? 3.735 -51.592 87.553 1.00 13.72 172 LEU A CA 1
ATOM 1377 C C . LEU A 1 172 ? 3.940 -50.687 88.764 1.00 14.15 172 LEU A C 1
ATOM 1378 O O . LEU A 1 172 ? 4.163 -51.165 89.876 1.00 12.79 172 LEU A O 1
ATOM 1383 N N . LEU A 1 173 ? 3.854 -49.382 88.538 1.00 13.39 173 LEU A N 1
ATOM 1384 C CA . LEU A 1 173 ? 4.041 -48.399 89.592 1.00 14.45 173 LEU A CA 1
ATOM 1385 C C . LEU A 1 173 ? 2.736 -47.995 90.274 1.00 13.35 173 LEU A C 1
ATOM 1386 O O . LEU A 1 173 ? 2.749 -47.279 91.273 1.00 13.66 173 LEU A O 1
ATOM 1391 N N . LEU A 1 174 ? 1.609 -48.456 89.741 1.00 12.75 174 LEU A N 1
ATOM 1392 C CA . LEU A 1 174 ? 0.309 -48.085 90.301 1.00 11.67 174 LEU A CA 1
ATOM 1393 C C . LEU A 1 174 ? 0.193 -48.291 91.825 1.00 10.14 174 LEU A C 1
ATOM 1394 O O . LEU A 1 174 ? -0.315 -47.413 92.526 1.00 9.95 174 LEU A O 1
ATOM 1399 N N . PRO A 1 175 ? 0.660 -49.436 92.355 1.00 7.93 175 PRO A N 1
ATOM 1400 C CA . PRO A 1 175 ? 0.565 -49.646 93.803 1.00 12.21 175 PRO A CA 1
ATOM 1401 C C . PRO A 1 175 ? 1.322 -48.548 94.543 1.00 12.82 175 PRO A C 1
ATOM 1402 O O . PRO A 1 175 ? 0.822 -47.981 95.504 1.00 13.92 175 PRO A O 1
ATOM 1406 N N . LEU A 1 176 ? 2.523 -48.233 94.077 1.00 13.85 176 LEU A N 1
ATOM 1407 C CA . LEU A 1 176 ? 3.321 -47.185 94.713 1.00 13.77 176 LEU A CA 1
ATOM 1408 C C . LEU A 1 176 ? 2.628 -45.835 94.585 1.00 14.36 176 LEU A C 1
ATOM 1409 O O . LEU A 1 176 ? 2.561 -45.071 95.546 1.00 15.73 176 LEU A O 1
ATOM 1414 N N . PHE A 1 177 ? 2.109 -45.538 93.399 1.00 13.51 177 PHE A N 1
ATOM 1415 C CA . PHE A 1 177 ? 1.428 -44.267 93.202 1.00 13.31 177 PHE A CA 1
ATOM 1416 C C . PHE A 1 177 ? 0.228 -44.159 94.139 1.00 11.53 177 PHE A C 1
ATOM 1417 O O . PHE A 1 177 ? -0.043 -43.098 94.698 1.00 13.19 177 PHE A O 1
ATOM 1425 N N . ALA A 1 178 ? -0.489 -45.263 94.312 1.00 11.55 178 ALA A N 1
ATOM 1426 C CA . ALA A 1 178 ? -1.651 -45.274 95.194 1.00 12.06 178 ALA A CA 1
ATOM 1427 C C . ALA A 1 178 ? -1.227 -44.919 96.612 1.00 11.98 178 ALA A C 1
ATOM 1428 O O . ALA A 1 178 ? -1.885 -44.124 97.280 1.00 12.77 178 ALA A O 1
ATOM 1430 N N . GLN A 1 179 ? -0.129 -45.512 97.073 1.00 11.93 179 GLN A N 1
ATOM 1431 C CA . GLN A 1 179 ? 0.364 -45.216 98.414 1.00 12.03 179 GLN A CA 1
ATOM 1432 C C . GLN A 1 179 ? 0.731 -43.733 98.516 1.00 13.36 179 GLN A C 1
ATOM 1433 O O . GLN A 1 179 ? 0.428 -43.084 99.514 1.00 14.53 179 GLN A O 1
ATOM 1439 N N . ALA A 1 180 ? 1.376 -43.200 97.479 1.00 14.42 180 ALA A N 1
ATOM 1440 C CA . ALA A 1 180 ? 1.774 -41.793 97.476 1.00 14.13 180 ALA A CA 1
ATOM 1441 C C . ALA A 1 180 ? 0.544 -40.888 97.413 1.00 15.40 180 ALA A C 1
ATOM 1442 O O . ALA A 1 180 ? 0.508 -39.826 98.035 1.00 14.80 180 ALA A O 1
ATOM 1444 N N . ALA A 1 181 ? -0.458 -41.304 96.646 1.00 14.05 181 ALA A N 1
ATOM 1445 C CA . ALA A 1 181 ? -1.686 -40.533 96.539 1.00 14.01 181 ALA A CA 1
ATOM 1446 C C . ALA A 1 181 ? -2.338 -40.529 97.918 1.00 14.89 181 ALA A C 1
ATOM 1447 O O . ALA A 1 181 ? -2.929 -39.530 98.328 1.00 16.56 181 ALA A O 1
ATOM 1449 N N . ASN A 1 182 ? -2.218 -41.643 98.639 1.00 15.49 182 ASN A N 1
ATOM 1450 C CA . ASN A 1 182 ? -2.774 -41.743 99.987 1.00 15.91 182 ASN A CA 1
ATOM 1451 C C . ASN A 1 182 ? -2.168 -40.656 100.862 1.00 14.47 182 ASN A C 1
ATOM 1452 O O . ASN A 1 182 ? -2.865 -39.983 101.617 1.00 11.87 182 ASN A O 1
ATOM 1457 N N . MET A 1 183 ? -0.856 -40.497 100.750 1.00 12.98 183 MET A N 1
ATOM 1458 C CA . MET A 1 183 ? -0.141 -39.510 101.541 1.00 14.24 183 MET A CA 1
ATOM 1459 C C . MET A 1 183 ? -0.552 -38.077 101.226 1.00 12.64 183 MET A C 1
ATOM 1460 O O . MET A 1 183 ? -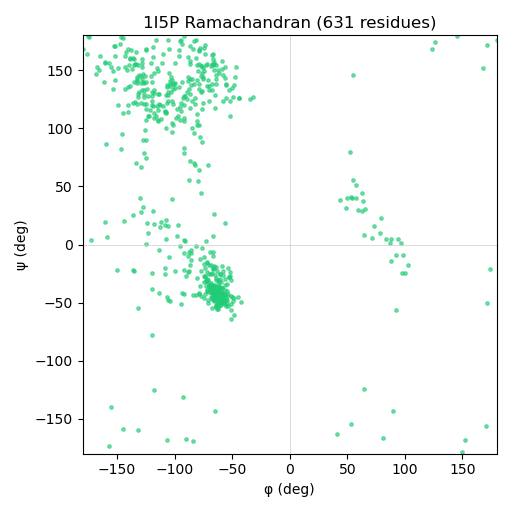0.790 -37.283 102.133 1.00 14.22 183 MET A O 1
ATOM 1465 N N . HIS A 1 184 ? -0.644 -37.747 99.943 1.00 12.56 184 HIS A N 1
ATOM 1466 C CA . HIS A 1 184 ? -1.024 -36.396 99.541 1.00 13.39 184 HIS A CA 1
ATOM 1467 C C . HIS A 1 184 ? -2.462 -36.047 99.934 1.00 12.82 184 HIS A C 1
ATOM 1468 O O . HIS A 1 184 ? -2.719 -34.973 100.488 1.00 9.48 184 HIS A O 1
ATOM 1475 N N . LEU A 1 185 ? -3.398 -36.949 99.645 1.00 10.87 185 LEU A N 1
ATOM 1476 C CA . LEU A 1 185 ? -4.800 -36.704 99.963 1.00 11.84 185 LEU A CA 1
ATOM 1477 C C . LEU A 1 185 ? -5.034 -36.658 101.467 1.00 12.56 185 LEU A C 1
ATOM 1478 O O . LEU A 1 185 ? -5.866 -35.880 101.944 1.00 11.86 185 LEU A O 1
ATOM 1483 N N . SER A 1 186 ? -4.294 -37.484 102.205 1.00 11.50 186 SER A N 1
ATOM 1484 C CA . SER A 1 186 ? -4.407 -37.519 103.660 1.00 13.24 186 SER A CA 1
ATOM 1485 C C . SER A 1 186 ? -3.915 -36.180 104.204 1.00 14.13 186 SER A C 1
ATOM 1486 O O . SER A 1 186 ? -4.483 -35.630 105.154 1.00 13.37 186 SER A O 1
ATOM 1489 N N . PHE A 1 187 ? -2.843 -35.682 103.587 1.00 13.84 187 PHE A N 1
ATOM 1490 C CA . PHE A 1 187 ? -2.223 -34.408 103.938 1.00 14.45 187 PHE A CA 1
ATOM 1491 C C . PHE A 1 187 ? -3.236 -33.281 103.762 1.00 13.31 187 PHE A C 1
ATOM 1492 O O . PHE A 1 187 ? -3.433 -32.456 104.654 1.00 14.86 187 PHE A O 1
ATOM 1500 N N . ILE A 1 188 ? -3.877 -33.256 102.601 1.00 12.90 188 ILE A N 1
ATOM 1501 C CA . ILE A 1 188 ? -4.878 -32.244 102.298 1.00 13.74 188 ILE A CA 1
ATOM 1502 C C . ILE A 1 188 ? -6.027 -32.290 103.307 1.00 14.12 188 ILE A C 1
ATOM 1503 O O . ILE A 1 188 ? -6.453 -31.259 103.822 1.00 13.17 188 ILE A O 1
ATOM 1508 N N . ARG A 1 189 ? -6.511 -33.492 103.598 1.00 14.39 189 ARG A N 1
ATOM 1509 C CA . ARG A 1 189 ? -7.594 -33.656 104.556 1.00 16.11 189 ARG A CA 1
ATOM 1510 C C . ARG A 1 189 ? -7.153 -33.157 105.932 1.00 15.78 189 ARG A C 1
ATOM 1511 O O . ARG A 1 189 ? -7.941 -32.561 106.661 1.00 16.05 189 ARG A O 1
ATOM 1519 N N . ASP A 1 190 ? -5.894 -33.403 106.284 1.00 16.76 190 ASP A N 1
ATOM 1520 C CA . ASP A 1 190 ? -5.373 -32.965 107.577 1.00 15.61 190 ASP A CA 1
ATOM 1521 C C . ASP A 1 190 ? -5.433 -31.446 107.698 1.00 16.95 190 ASP A C 1
ATOM 1522 O O . ASP A 1 190 ? -5.854 -30.917 108.727 1.00 15.75 190 ASP A O 1
ATOM 1527 N N . VAL A 1 191 ? -5.014 -30.744 106.649 1.00 16.29 191 VAL A N 1
ATOM 1528 C CA . VAL A 1 191 ? -5.035 -29.285 106.666 1.00 15.07 191 VAL A CA 1
ATOM 1529 C C . VAL A 1 191 ? -6.451 -28.787 106.930 1.00 16.29 191 VAL A C 1
ATOM 1530 O O . VAL A 1 191 ? -6.663 -27.871 107.725 1.00 12.68 191 VAL A O 1
ATOM 1534 N N . ILE A 1 192 ? -7.415 -29.412 106.263 1.00 16.27 192 ILE A N 1
ATOM 1535 C CA . ILE A 1 192 ? -8.820 -29.045 106.401 1.00 15.02 192 ILE A CA 1
ATOM 1536 C C . ILE A 1 192 ? -9.373 -29.260 107.812 1.00 16.65 192 ILE A C 1
ATOM 1537 O O . ILE A 1 192 ? -9.911 -28.333 108.427 1.00 15.95 192 ILE A O 1
ATOM 1542 N N . LEU A 1 193 ? -9.240 -30.484 108.317 1.00 15.42 193 LEU A N 1
ATOM 1543 C CA . LEU A 1 193 ? -9.766 -30.839 109.633 1.00 17.13 193 LEU A CA 1
ATOM 1544 C C . LEU A 1 193 ? -9.023 -30.257 110.833 1.00 16.58 193 LEU A C 1
ATOM 1545 O O . LEU A 1 193 ? -9.538 -30.262 111.951 1.00 17.03 193 LEU A O 1
ATOM 1550 N N . ASN A 1 194 ? -7.820 -29.749 110.597 1.00 17.42 194 ASN A N 1
ATOM 1551 C CA . ASN A 1 194 ? -7.009 -29.159 111.657 1.00 21.17 194 ASN A CA 1
ATOM 1552 C C . ASN A 1 194 ? -6.752 -27.682 111.378 1.00 20.83 194 ASN A C 1
ATOM 1553 O O . ASN A 1 194 ? -5.849 -27.079 111.963 1.00 20.89 194 ASN A O 1
ATOM 1558 N N . ALA A 1 195 ? -7.558 -27.109 110.487 1.00 20.45 195 ALA A N 1
ATOM 1559 C CA . ALA A 1 195 ? -7.423 -25.710 110.082 1.00 21.38 195 ALA A CA 1
ATOM 1560 C C . ALA A 1 195 ? -7.285 -24.730 111.246 1.00 22.42 195 ALA A C 1
ATOM 1561 O O . ALA A 1 195 ? -6.286 -24.023 111.357 1.00 21.56 195 ALA A O 1
ATOM 1563 N N . ASP A 1 196 ? -8.296 -24.678 112.102 1.00 24.59 196 ASP A N 1
ATOM 1564 C CA . ASP A 1 196 ? -8.261 -23.772 113.242 1.00 28.66 196 ASP A CA 1
ATOM 1565 C C . ASP A 1 196 ? -7.080 -24.074 114.158 1.00 28.03 196 ASP A C 1
ATOM 1566 O O . ASP A 1 196 ? -6.354 -23.169 114.564 1.00 27.50 196 ASP A O 1
ATOM 1571 N N . GLU A 1 197 ? -6.884 -25.350 114.470 1.00 27.67 197 GLU A N 1
ATOM 1572 C CA . GLU A 1 197 ? -5.790 -25.777 115.340 1.00 28.92 197 GLU A CA 1
ATOM 1573 C C . GLU A 1 197 ? -4.404 -25.413 114.799 1.00 28.67 197 GLU A C 1
ATOM 1574 O O . GLU A 1 197 ? -3.483 -25.149 115.570 1.00 28.18 197 GLU A O 1
ATOM 1580 N N . TRP A 1 198 ? -4.251 -25.396 113.479 1.00 27.38 198 TRP A N 1
ATOM 1581 C CA . TRP A 1 198 ? -2.953 -25.090 112.886 1.00 27.58 198 TRP A CA 1
ATOM 1582 C C . TRP A 1 198 ? -2.764 -23.632 112.487 1.00 28.02 198 TRP A C 1
ATOM 1583 O O . TRP A 1 198 ? -1.698 -23.250 112.008 1.00 27.09 198 TRP A O 1
ATOM 1594 N N . GLY A 1 199 ? -3.797 -22.821 112.689 1.00 29.58 199 GLY A N 1
ATOM 1595 C CA . GLY A 1 199 ? -3.707 -21.416 112.341 1.00 29.84 199 GLY A CA 1
ATOM 1596 C C . GLY A 1 199 ? -3.898 -21.152 110.859 1.00 30.33 199 GLY A C 1
ATOM 1597 O O . GLY A 1 199 ? -3.462 -20.126 110.344 1.00 30.08 199 GLY A O 1
ATOM 1598 N N . ILE A 1 200 ? -4.555 -22.080 110.171 1.00 30.29 200 ILE A N 1
ATOM 1599 C CA . ILE A 1 200 ? -4.806 -21.953 108.739 1.00 29.52 200 ILE A CA 1
ATOM 1600 C C . ILE A 1 200 ? -5.819 -20.847 108.465 1.00 29.45 200 ILE A C 1
ATOM 1601 O O . ILE A 1 200 ? -6.831 -20.744 109.156 1.00 29.65 200 ILE A O 1
ATOM 1606 N N . SER A 1 201 ? -5.547 -20.021 107.458 1.00 28.31 201 SER A N 1
ATOM 1607 C CA . SER A 1 201 ? -6.451 -18.930 107.107 1.00 27.08 201 SER A CA 1
ATOM 1608 C C . SER A 1 201 ? -7.697 -19.458 106.416 1.00 26.56 201 SER A C 1
ATOM 1609 O O . SER A 1 201 ? -7.729 -20.592 105.942 1.00 26.13 201 SER A O 1
ATOM 1612 N N . ALA A 1 202 ? -8.721 -18.618 106.354 1.00 27.33 202 ALA A N 1
ATOM 1613 C CA . ALA A 1 202 ? -9.975 -18.989 105.714 1.00 27.36 202 ALA A CA 1
ATOM 1614 C C . ALA A 1 202 ? -9.751 -19.211 104.226 1.00 27.19 202 ALA A C 1
ATOM 1615 O O . ALA A 1 202 ? -10.324 -20.121 103.636 1.00 28.26 202 ALA A O 1
ATOM 1617 N N . ALA A 1 203 ? -8.907 -18.377 103.630 1.00 26.52 203 ALA A N 1
ATOM 1618 C CA . ALA A 1 203 ? -8.609 -18.477 102.207 1.00 26.64 203 ALA A CA 1
ATOM 1619 C C . ALA A 1 203 ? -7.901 -19.787 101.888 1.00 25.76 203 ALA A C 1
ATOM 1620 O O . ALA A 1 203 ? -8.187 -20.435 100.884 1.00 26.99 203 ALA A O 1
ATOM 1622 N N . THR A 1 204 ? -6.969 -20.173 102.748 1.00 24.92 204 THR A N 1
ATOM 1623 C CA . THR A 1 204 ? -6.235 -21.414 102.549 1.00 24.04 204 THR A CA 1
ATOM 1624 C C . THR A 1 204 ? -7.168 -22.603 102.723 1.00 22.59 204 THR A C 1
ATOM 1625 O O . THR A 1 204 ? -7.092 -23.580 101.978 1.00 23.66 204 THR A O 1
ATOM 1629 N N . LEU A 1 205 ? -8.052 -22.509 103.710 1.00 21.21 205 LEU A N 1
ATOM 1630 C CA . LEU A 1 205 ? -9.002 -23.577 103.986 1.00 21.32 205 LEU A CA 1
ATOM 1631 C C . LEU A 1 205 ? -9.874 -23.848 102.772 1.00 21.04 205 LEU A C 1
ATOM 1632 O O . LEU A 1 205 ? -10.018 -24.992 102.346 1.00 18.89 205 LEU A O 1
ATOM 1637 N N . ARG A 1 206 ? -10.456 -22.791 102.219 1.00 22.17 206 ARG A N 1
ATOM 1638 C CA . ARG A 1 206 ? -11.307 -22.937 101.055 1.00 23.18 206 ARG A CA 1
ATOM 1639 C C . ARG A 1 206 ? -10.542 -23.572 99.898 1.00 23.23 206 ARG A C 1
ATOM 1640 O O . ARG A 1 206 ? -11.068 -24.439 99.196 1.00 22.76 206 ARG A O 1
ATOM 1648 N N . THR A 1 207 ? -9.303 -23.135 99.693 1.00 21.42 207 THR A N 1
ATOM 1649 C CA . THR A 1 207 ? -8.481 -23.683 98.621 1.00 20.98 207 THR A CA 1
ATOM 1650 C C . THR A 1 207 ? -8.250 -25.180 98.835 1.00 19.89 207 THR A C 1
ATOM 1651 O O . THR A 1 207 ? -8.374 -25.968 97.902 1.00 20.14 207 THR A O 1
ATOM 1655 N N . TYR A 1 208 ? -7.924 -25.576 100.062 1.00 18.49 208 TYR A N 1
ATOM 1656 C CA . TYR A 1 208 ? -7.687 -26.988 100.341 1.00 18.77 208 TYR A CA 1
ATOM 1657 C C . TYR A 1 208 ? -8.926 -27.859 100.240 1.00 17.29 208 TYR A C 1
ATOM 1658 O O . TYR A 1 208 ? -8.821 -29.058 100.008 1.00 18.11 208 TYR A O 1
ATOM 1667 N N . ARG A 1 209 ? -10.106 -27.275 100.406 1.00 18.94 209 ARG A N 1
ATOM 1668 C CA . ARG A 1 209 ? -11.318 -28.073 100.261 1.00 18.98 209 ARG A CA 1
ATOM 1669 C C . ARG A 1 209 ? -11.390 -28.462 98.780 1.00 20.13 209 ARG A C 1
ATOM 1670 O O . ARG A 1 209 ? -11.738 -29.593 98.445 1.00 19.92 209 ARG A O 1
ATOM 1678 N N . ASP A 1 210 ? -11.054 -27.520 97.896 1.00 19.65 210 ASP A N 1
ATOM 1679 C CA . ASP A 1 210 ? -11.077 -27.791 96.458 1.00 21.24 210 ASP A CA 1
ATOM 1680 C C . ASP A 1 210 ? -9.977 -28.778 96.102 1.00 20.71 210 ASP A C 1
ATOM 1681 O O . ASP A 1 210 ? -10.145 -29.609 95.209 1.00 20.56 210 ASP A O 1
ATOM 1686 N N . TYR A 1 211 ? -8.848 -28.678 96.796 1.00 18.44 211 TYR A N 1
ATOM 1687 C CA . TYR A 1 211 ? -7.739 -29.593 96.561 1.00 18.81 211 TYR A CA 1
ATOM 1688 C C . TYR A 1 211 ? -8.180 -31.039 96.810 1.00 18.16 211 TYR A C 1
ATOM 1689 O O . TYR A 1 211 ? -7.939 -31.925 95.988 1.00 18.05 211 TYR A O 1
ATOM 1698 N N . LEU A 1 212 ? -8.826 -31.274 97.948 1.00 17.33 212 LEU A N 1
ATOM 1699 C CA . LEU A 1 212 ? -9.274 -32.620 98.283 1.00 16.93 212 LEU A CA 1
ATOM 1700 C C . LEU A 1 212 ? -10.155 -33.182 97.172 1.00 16.83 212 LEU A C 1
ATOM 1701 O O . LEU A 1 212 ? -9.976 -34.319 96.737 1.00 14.10 212 LEU A O 1
ATOM 1706 N N . ARG A 1 213 ? -11.105 -32.379 96.708 1.00 16.39 213 ARG A N 1
ATOM 1707 C CA . ARG A 1 213 ? -11.990 -32.827 95.648 1.00 18.04 213 ARG A CA 1
ATOM 1708 C C . ARG A 1 213 ? -11.254 -33.002 94.322 1.00 16.88 213 ARG A C 1
ATOM 1709 O O . ARG A 1 213 ? -11.311 -34.072 93.710 1.00 13.75 213 ARG A O 1
ATOM 1717 N N . ASN A 1 214 ? -10.567 -31.954 93.877 1.00 17.17 214 ASN A N 1
ATOM 1718 C CA . ASN A 1 214 ? -9.866 -31.999 92.592 1.00 18.39 214 ASN A CA 1
ATOM 1719 C C . ASN A 1 214 ? -8.766 -33.038 92.490 1.00 18.11 214 ASN A C 1
ATOM 1720 O O . ASN A 1 214 ? -8.636 -33.699 91.461 1.00 18.51 214 ASN A O 1
ATOM 1725 N N . TYR A 1 215 ? -7.971 -33.197 93.540 1.00 16.59 215 TYR A N 1
ATOM 1726 C CA . TYR A 1 215 ? -6.914 -34.194 93.482 1.00 15.95 215 TYR A CA 1
ATOM 1727 C C . TYR A 1 215 ? -7.491 -35.603 93.606 1.00 15.54 215 TYR A C 1
ATOM 1728 O O . TYR A 1 215 ? -6.975 -36.542 93.008 1.00 14.52 215 TYR A O 1
ATOM 1737 N N . THR A 1 216 ? -8.575 -35.750 94.361 1.00 15.59 216 THR A N 1
ATOM 1738 C CA . THR A 1 216 ? -9.209 -37.062 94.489 1.00 15.33 216 THR A CA 1
ATOM 1739 C C . THR A 1 216 ? -9.662 -37.472 93.087 1.00 16.40 216 THR A C 1
ATOM 1740 O O . THR A 1 216 ? -9.527 -38.626 92.682 1.00 15.23 216 THR A O 1
ATOM 1744 N N . ARG A 1 217 ? -10.196 -36.505 92.351 1.00 16.19 217 ARG A N 1
ATOM 1745 C CA . ARG A 1 217 ? -10.652 -36.747 90.995 1.00 17.44 217 ARG A CA 1
ATOM 1746 C C . ARG A 1 217 ? -9.493 -37.180 90.095 1.00 17.03 217 ARG A C 1
ATOM 1747 O O . ARG A 1 217 ? -9.545 -38.240 89.470 1.00 14.70 217 ARG A O 1
ATOM 1755 N N . ASP A 1 218 ? -8.445 -36.366 90.041 1.00 17.22 218 ASP A N 1
ATOM 1756 C CA . ASP A 1 218 ? -7.287 -36.669 89.201 1.00 17.14 218 ASP A CA 1
ATOM 1757 C C . ASP A 1 218 ? -6.645 -38.015 89.518 1.00 16.45 218 ASP A C 1
ATOM 1758 O O . ASP A 1 218 ? -6.399 -38.827 88.619 1.00 14.82 218 ASP A O 1
ATOM 1763 N N . TYR A 1 219 ? -6.366 -38.244 90.795 1.00 15.09 219 TYR A N 1
ATOM 1764 C CA . TYR A 1 219 ? -5.743 -39.485 91.215 1.00 15.23 219 TYR A CA 1
ATOM 1765 C C . TYR A 1 219 ? -6.662 -40.688 91.031 1.00 14.53 219 TYR A C 1
ATOM 1766 O O . TYR A 1 219 ? -6.209 -41.764 90.640 1.00 15.81 219 TYR A O 1
ATOM 1775 N N . SER A 1 220 ? -7.949 -40.512 91.314 1.00 14.86 220 SER A N 1
ATOM 1776 C CA . SER A 1 220 ? -8.906 -41.608 91.165 1.00 15.75 220 SER A CA 1
ATOM 1777 C C . SER A 1 220 ? -9.009 -42.015 89.707 1.00 16.32 220 SER A C 1
ATOM 1778 O O . SER A 1 220 ? -8.865 -43.193 89.373 1.00 16.13 220 SER A O 1
ATOM 1781 N N . ASN A 1 221 ? -9.254 -41.041 88.837 1.00 15.29 221 ASN A N 1
ATOM 1782 C CA . ASN A 1 221 ? -9.377 -41.332 87.413 1.00 15.25 221 ASN A CA 1
ATOM 1783 C C . ASN A 1 221 ? -8.104 -41.963 86.853 1.00 14.96 221 ASN A C 1
ATOM 1784 O O . ASN A 1 221 ? -8.173 -42.906 86.065 1.00 13.05 221 ASN A O 1
ATOM 1789 N N . TYR A 1 222 ? -6.945 -41.455 87.267 1.00 14.43 222 TYR A N 1
ATOM 1790 C CA . TYR A 1 222 ? -5.682 -42.007 86.788 1.00 13.12 222 TYR A CA 1
ATOM 1791 C C . TYR A 1 222 ? -5.558 -43.488 87.139 1.00 14.47 222 TYR A C 1
ATOM 1792 O O . TYR A 1 222 ? -5.141 -44.298 86.310 1.00 13.71 222 TYR A O 1
ATOM 1801 N N . CYS A 1 223 ? -5.916 -43.841 88.372 1.00 12.56 223 CYS A N 1
ATOM 1802 C CA . CYS A 1 223 ? -5.843 -45.234 88.814 1.00 13.47 223 CYS A CA 1
ATOM 1803 C C . CYS A 1 223 ? -6.821 -46.108 88.041 1.00 13.02 223 CYS A C 1
ATOM 1804 O O . CYS A 1 223 ? -6.468 -47.186 87.566 1.00 11.97 223 CYS A O 1
ATOM 1807 N N . ILE A 1 224 ? -8.055 -45.634 87.926 1.00 12.94 224 ILE A N 1
ATOM 1808 C CA . ILE A 1 224 ? -9.087 -46.370 87.208 1.00 13.68 224 ILE A CA 1
ATOM 1809 C C . ILE A 1 224 ? -8.705 -46.575 85.748 1.00 12.30 224 ILE A C 1
ATOM 1810 O O . ILE A 1 224 ? -8.780 -47.690 85.234 1.00 12.36 224 ILE A O 1
ATOM 1815 N N . ASN A 1 225 ? -8.287 -45.505 85.084 1.00 13.53 225 ASN A N 1
ATOM 1816 C CA . ASN A 1 225 ? -7.898 -45.601 83.683 1.00 15.21 225 ASN A CA 1
ATOM 1817 C C . ASN A 1 225 ? -6.705 -46.535 83.472 1.00 14.49 225 ASN A C 1
ATOM 1818 O O . ASN A 1 225 ? -6.702 -47.336 82.542 1.00 16.61 225 ASN A O 1
ATOM 1823 N N . THR A 1 226 ? -5.695 -46.439 84.331 1.00 14.02 226 THR A N 1
ATOM 1824 C CA . THR A 1 226 ? -4.517 -47.294 84.195 1.00 13.54 226 THR A CA 1
ATOM 1825 C C . THR A 1 226 ? -4.902 -48.768 84.295 1.00 14.51 226 THR A C 1
ATOM 1826 O O . THR A 1 226 ? -4.468 -49.596 83.492 1.00 15.49 226 THR A O 1
ATOM 1830 N N . TYR A 1 227 ? -5.722 -49.089 85.286 1.00 14.34 227 TYR A N 1
ATOM 1831 C CA . TYR A 1 227 ? -6.149 -50.463 85.485 1.00 14.56 227 TYR A CA 1
ATOM 1832 C C . TYR A 1 227 ? -7.045 -50.962 84.356 1.00 14.95 227 TYR A C 1
ATOM 1833 O O . TYR A 1 227 ? -6.864 -52.075 83.867 1.00 12.41 227 TYR A O 1
ATOM 1842 N N . GLN A 1 228 ? -8.012 -50.144 83.946 1.00 15.24 228 GLN A N 1
ATOM 1843 C CA . GLN A 1 228 ? -8.929 -50.545 82.873 1.00 17.21 228 GLN A CA 1
ATOM 1844 C C . GLN A 1 228 ? -8.205 -50.840 81.572 1.00 14.76 228 GLN A C 1
ATOM 1845 O O . GLN A 1 228 ? -8.544 -51.791 80.877 1.00 15.70 228 GLN A O 1
ATOM 1851 N N . THR A 1 229 ? -7.217 -50.020 81.237 1.00 15.69 229 THR A N 1
ATOM 1852 C CA . THR A 1 229 ? -6.456 -50.237 80.012 1.00 16.79 229 THR A CA 1
ATOM 1853 C C . THR A 1 229 ? -5.768 -51.605 80.053 1.00 16.06 229 THR A C 1
ATOM 1854 O O . THR A 1 229 ? -5.787 -52.359 79.077 1.00 16.33 229 THR A O 1
ATOM 1858 N N . ALA A 1 230 ? -5.170 -51.923 81.195 1.00 16.18 230 ALA A N 1
ATOM 1859 C CA . ALA A 1 230 ? -4.471 -53.194 81.360 1.00 15.18 230 ALA A CA 1
ATOM 1860 C C . ALA A 1 230 ? -5.434 -54.371 81.371 1.00 15.55 230 ALA A C 1
ATOM 1861 O O . ALA A 1 230 ? -5.158 -55.418 80.781 1.00 12.01 230 ALA A O 1
ATOM 1863 N N . PHE A 1 231 ? -6.563 -54.197 82.054 1.00 14.26 231 PHE A N 1
ATOM 1864 C CA . PHE A 1 231 ? -7.558 -55.252 82.146 1.00 14.83 231 PHE A CA 1
ATOM 1865 C C . PHE A 1 231 ? -8.098 -55.614 80.761 1.00 15.62 231 PHE A C 1
ATOM 1866 O O . PHE A 1 231 ? -8.390 -56.781 80.494 1.00 14.58 231 PHE A O 1
ATOM 1874 N N . ARG A 1 232 ? -8.232 -54.624 79.879 1.00 16.20 232 ARG A N 1
ATOM 1875 C CA . ARG A 1 232 ? -8.740 -54.886 78.534 1.00 18.28 232 ARG A CA 1
ATOM 1876 C C . ARG A 1 232 ? -7.780 -55.741 77.705 1.00 17.13 232 ARG A C 1
ATOM 1877 O O . ARG A 1 232 ? -8.188 -56.356 76.722 1.00 16.84 232 ARG A O 1
ATOM 1885 N N . GLY A 1 233 ? -6.510 -55.769 78.099 1.00 16.21 233 GLY A N 1
ATOM 1886 C CA . GLY A 1 233 ? -5.529 -56.558 77.377 1.00 17.53 233 GLY A CA 1
ATOM 1887 C C . GLY A 1 233 ? -5.371 -57.963 77.931 1.00 18.97 233 GLY A C 1
ATOM 1888 O O . GLY A 1 233 ? -4.528 -58.738 77.470 1.00 20.17 233 GLY A O 1
ATOM 1889 N N . LEU A 1 234 ? -6.184 -58.307 78.923 1.00 19.15 234 LEU A N 1
ATOM 1890 C CA . LEU A 1 234 ? -6.100 -59.634 79.527 1.00 17.67 234 LEU A CA 1
ATOM 1891 C C . LEU A 1 234 ? -6.726 -60.755 78.701 1.00 17.10 234 LEU A C 1
ATOM 1892 O O . LEU A 1 234 ? -7.736 -60.576 78.015 1.00 13.55 234 LEU A O 1
ATOM 1897 N N . ASN A 1 235 ? -6.097 -61.917 78.783 1.00 16.24 235 ASN A N 1
ATOM 1898 C CA . ASN A 1 235 ? -6.569 -63.119 78.122 1.00 17.49 235 ASN A CA 1
ATOM 1899 C C . ASN A 1 235 ? -5.880 -64.210 78.909 1.00 18.08 235 ASN A C 1
ATOM 1900 O O . ASN A 1 235 ? -4.791 -64.663 78.551 1.00 18.73 235 ASN A O 1
ATOM 1905 N N . THR A 1 236 ? -6.511 -64.615 80.003 1.00 17.67 236 THR A N 1
ATOM 1906 C CA . THR A 1 236 ? -5.924 -65.623 80.859 1.00 17.46 236 THR A CA 1
ATOM 1907 C C . THR A 1 236 ? -6.980 -66.498 81.517 1.00 15.89 236 THR A C 1
ATOM 1908 O O . THR A 1 236 ? -8.179 -66.241 81.410 1.00 16.81 236 THR A O 1
ATOM 1912 N N . ARG A 1 237 ? -6.535 -67.540 82.202 1.00 16.81 237 ARG A N 1
ATOM 1913 C CA . ARG A 1 237 ? -7.470 -68.425 82.883 1.00 17.83 237 ARG A CA 1
ATOM 1914 C C . ARG A 1 237 ? -8.160 -67.669 84.019 1.00 16.23 237 ARG A C 1
ATOM 1915 O O . ARG A 1 237 ? -7.658 -66.642 84.486 1.00 14.85 237 ARG A O 1
ATOM 1923 N N . LEU A 1 238 ? -9.306 -68.181 84.461 1.00 14.23 238 LEU A N 1
ATOM 1924 C CA . LEU A 1 238 ? -10.074 -67.533 85.524 1.00 12.30 238 LEU A CA 1
ATOM 1925 C C . LEU A 1 238 ? -9.249 -67.200 86.757 1.00 11.35 238 LEU A C 1
ATOM 1926 O O . LEU A 1 238 ? -9.264 -66.064 87.239 1.00 11.48 238 LEU A O 1
ATOM 1931 N N . HIS A 1 239 ? -8.530 -68.194 87.266 1.00 11.01 239 HIS A N 1
ATOM 1932 C CA . HIS A 1 239 ? -7.715 -67.994 88.450 1.00 13.18 239 HIS A CA 1
ATOM 1933 C C . HIS A 1 239 ? -6.836 -66.748 88.325 1.00 14.30 239 HIS A C 1
ATOM 1934 O O . HIS A 1 239 ? -6.790 -65.914 89.231 1.00 14.17 239 HIS A O 1
ATOM 1941 N N . ASP A 1 240 ? -6.146 -66.620 87.195 1.00 15.15 240 ASP A N 1
ATOM 1942 C CA . ASP A 1 240 ? -5.258 -65.481 86.970 1.00 15.26 240 ASP A CA 1
ATOM 1943 C C . ASP A 1 240 ? -5.985 -64.157 86.775 1.00 13.22 240 ASP A C 1
ATOM 1944 O O . ASP A 1 240 ? -5.501 -63.111 87.196 1.00 11.99 240 ASP A O 1
ATOM 1949 N N . MET A 1 241 ? -7.147 -64.195 86.138 1.00 11.37 241 MET A N 1
ATOM 1950 C CA . MET A 1 241 ? -7.911 -62.973 85.942 1.00 12.10 241 MET A CA 1
ATOM 1951 C C . MET A 1 241 ? -8.354 -62.430 87.298 1.00 11.23 241 MET A C 1
ATOM 1952 O O . MET A 1 241 ? -8.220 -61.239 87.573 1.00 11.78 241 MET A O 1
ATOM 1957 N N . LEU A 1 242 ? -8.879 -63.308 88.146 1.00 11.11 242 LEU A N 1
ATOM 1958 C CA . LEU A 1 242 ? -9.336 -62.893 89.469 1.00 12.57 242 LEU A CA 1
ATOM 1959 C C . LEU A 1 242 ? -8.194 -62.385 90.352 1.00 13.86 242 LEU A C 1
ATOM 1960 O O . LEU A 1 242 ? -8.356 -61.400 91.080 1.00 15.88 242 LEU A O 1
ATOM 1965 N N . GLU A 1 243 ? -7.043 -63.048 90.296 1.00 12.15 243 GLU A N 1
ATOM 1966 C CA . GLU A 1 243 ? -5.904 -62.626 91.109 1.00 12.36 243 GLU A CA 1
ATOM 1967 C C . GLU A 1 243 ? -5.363 -61.279 90.647 1.00 13.40 243 GLU A C 1
ATOM 1968 O O . GLU A 1 243 ? -4.895 -60.477 91.457 1.00 14.23 243 GLU A O 1
ATOM 1974 N N . PHE A 1 244 ? -5.409 -61.037 89.343 1.00 12.54 244 PHE A N 1
ATOM 1975 C CA . PHE A 1 244 ? -4.941 -59.768 88.823 1.00 10.86 244 PHE A CA 1
ATOM 1976 C C . PHE A 1 244 ? -5.803 -58.679 89.450 1.00 10.32 244 PHE A C 1
ATOM 1977 O O . PHE A 1 244 ? -5.300 -57.644 89.879 1.00 8.80 244 PHE A O 1
ATOM 1985 N N . ARG A 1 245 ? -7.112 -58.923 89.497 1.00 9.46 245 ARG A N 1
ATOM 1986 C CA . ARG A 1 245 ? -8.052 -57.962 90.069 1.00 11.37 245 ARG A CA 1
ATOM 1987 C C . ARG A 1 245 ? -7.827 -57.807 91.567 1.00 11.15 245 ARG A C 1
ATOM 1988 O O . ARG A 1 245 ? -7.771 -56.693 92.085 1.00 11.70 245 ARG A O 1
ATOM 1996 N N . THR A 1 246 ? -7.703 -58.936 92.255 1.00 10.70 246 THR A N 1
ATOM 1997 C CA . THR A 1 246 ? -7.483 -58.925 93.691 1.00 10.51 246 THR A CA 1
ATOM 1998 C C . THR A 1 246 ? -6.236 -58.136 94.038 1.00 10.80 246 THR A C 1
ATOM 1999 O O . THR A 1 246 ? -6.262 -57.274 94.921 1.00 10.20 246 THR A O 1
ATOM 2003 N N . TYR A 1 247 ? -5.148 -58.427 93.332 1.00 11.56 247 TYR A N 1
ATOM 2004 C CA . TYR A 1 247 ? -3.889 -57.746 93.572 1.00 11.52 247 TYR A CA 1
ATOM 2005 C C . TYR A 1 247 ? -4.065 -56.230 93.470 1.00 11.24 247 TYR A C 1
ATOM 2006 O O . TYR A 1 247 ? -3.652 -55.489 94.362 1.00 12.27 247 TYR A O 1
ATOM 2015 N N . MET A 1 248 ? -4.684 -55.768 92.387 1.00 10.60 248 MET A N 1
ATOM 2016 C CA . MET A 1 248 ? -4.903 -54.334 92.186 1.00 11.23 248 MET A CA 1
ATOM 2017 C C . MET A 1 248 ? -5.949 -53.734 93.127 1.00 11.60 248 MET A C 1
ATOM 2018 O O . MET A 1 248 ? -5.845 -52.572 93.524 1.00 11.39 248 MET A O 1
ATOM 2023 N N . PHE A 1 249 ? -6.957 -54.513 93.497 1.00 11.41 249 PHE A N 1
ATOM 2024 C CA . PHE A 1 249 ? -7.968 -53.984 94.402 1.00 14.43 249 PHE A CA 1
ATOM 2025 C C . PHE A 1 249 ? -7.391 -53.790 95.807 1.00 14.63 249 PHE A C 1
ATOM 2026 O O . PHE A 1 249 ? -7.730 -52.832 96.496 1.00 17.17 249 PHE A O 1
ATOM 2034 N N . LEU A 1 250 ? -6.501 -54.684 96.223 1.00 13.45 250 LEU A N 1
ATOM 2035 C CA . LEU A 1 250 ? -5.890 -54.572 97.544 1.00 14.49 250 LEU A CA 1
ATOM 2036 C C . LEU A 1 250 ? -4.787 -53.517 97.583 1.00 15.31 250 LEU A C 1
ATOM 2037 O O . LEU A 1 250 ? -4.618 -52.823 98.587 1.00 13.50 250 LEU A O 1
ATOM 2042 N N . ASN A 1 251 ? -4.052 -53.401 96.479 1.00 14.00 251 ASN A N 1
ATOM 2043 C CA . ASN A 1 251 ? -2.945 -52.458 96.357 1.00 12.32 251 ASN A CA 1
ATOM 2044 C C . ASN A 1 251 ? -3.347 -51.076 95.880 1.00 11.85 251 ASN A C 1
ATOM 2045 O O . ASN A 1 251 ? -2.631 -50.101 96.118 1.00 12.57 251 ASN A O 1
ATOM 2050 N N . VAL A 1 252 ? -4.483 -50.989 95.198 1.00 11.06 252 VAL A N 1
ATOM 2051 C CA . VAL A 1 252 ? -4.907 -49.718 94.641 1.00 11.74 252 VAL A CA 1
ATOM 2052 C C . VAL A 1 252 ? -6.340 -49.248 94.870 1.00 12.00 252 VAL A C 1
ATOM 2053 O O . VAL A 1 252 ? -6.559 -48.150 95.371 1.00 11.35 252 VAL A O 1
ATOM 2057 N N . PHE A 1 253 ? -7.321 -50.064 94.514 1.00 11.75 253 PHE A N 1
ATOM 2058 C CA . PHE A 1 253 ? -8.697 -49.606 94.630 1.00 12.38 253 PHE A CA 1
ATOM 2059 C C . PHE A 1 253 ? -9.360 -49.514 95.987 1.00 13.42 253 PHE A C 1
ATOM 2060 O O . PHE A 1 253 ? -10.389 -48.843 96.124 1.00 15.27 253 PHE A O 1
ATOM 2068 N N . GLU A 1 254 ? -8.785 -50.163 96.993 1.00 11.69 254 GLU A N 1
ATOM 2069 C CA . GLU A 1 254 ? -9.332 -50.042 98.337 1.00 13.07 254 GLU A CA 1
ATOM 2070 C C . GLU A 1 254 ? -9.111 -48.579 98.692 1.00 11.75 254 GLU A C 1
ATOM 2071 O O . GLU A 1 254 ? -9.929 -47.949 99.357 1.00 11.80 254 GLU A O 1
ATOM 2077 N N . TYR A 1 255 ? -7.994 -48.038 98.213 1.00 10.75 255 TYR A N 1
ATOM 2078 C CA . TYR A 1 255 ? -7.647 -46.644 98.464 1.00 10.55 255 TYR A CA 1
ATOM 2079 C C . TYR A 1 255 ? -8.504 -45.710 97.629 1.00 10.77 255 TYR A C 1
ATOM 2080 O O . TYR A 1 255 ? -9.018 -44.716 98.132 1.00 13.19 255 TYR A O 1
ATOM 2089 N N . VAL A 1 256 ? -8.662 -46.019 96.350 1.00 11.77 256 VAL A N 1
ATOM 2090 C CA . VAL A 1 256 ? -9.478 -45.169 95.501 1.00 12.37 256 VAL A CA 1
ATOM 2091 C C . VAL A 1 256 ? -10.873 -45.039 96.107 1.00 13.29 256 VAL A C 1
ATOM 2092 O O . VAL A 1 256 ? -11.460 -43.958 96.093 1.00 15.55 256 VAL A O 1
ATOM 2096 N N . SER A 1 257 ? -11.385 -46.141 96.651 1.00 12.62 257 SER A N 1
ATOM 2097 C CA . SER A 1 257 ? -12.713 -46.163 97.270 1.00 14.03 257 SER A CA 1
ATOM 2098 C C . SER A 1 257 ? -12.803 -45.360 98.570 1.00 14.90 257 SER A C 1
ATOM 2099 O O . SER A 1 257 ? -13.887 -44.911 98.953 1.00 12.60 257 SER A O 1
ATOM 2102 N N . ILE A 1 258 ? -11.680 -45.188 99.262 1.00 13.35 258 ILE A N 1
ATOM 2103 C CA . ILE A 1 258 ? -11.728 -44.423 100.495 1.00 14.06 258 ILE A CA 1
ATOM 2104 C C . ILE A 1 258 ? -11.478 -42.934 100.255 1.00 13.37 258 ILE A C 1
ATOM 2105 O O . ILE A 1 258 ? -11.970 -42.098 101.013 1.00 12.71 258 ILE A O 1
ATOM 2110 N N . TRP A 1 259 ? -10.743 -42.598 99.195 1.00 11.12 259 TRP A N 1
ATOM 2111 C CA . TRP A 1 259 ? -10.444 -41.192 98.902 1.00 11.19 259 TRP A CA 1
ATOM 2112 C C . TRP A 1 259 ? -11.691 -40.325 98.743 1.00 12.22 259 TRP A C 1
ATOM 2113 O O . TRP A 1 259 ? -11.767 -39.233 99.305 1.00 13.19 259 TRP A O 1
ATOM 2124 N N . SER A 1 260 ? -12.660 -40.811 97.973 1.00 10.50 260 SER A N 1
ATOM 2125 C CA . SER A 1 260 ? -13.882 -40.057 97.746 1.00 13.40 260 SER A CA 1
ATOM 2126 C C . SER A 1 260 ? -14.773 -40.042 98.985 1.00 12.30 260 SER A C 1
ATOM 2127 O O . SER A 1 260 ? -15.883 -39.511 98.948 1.00 14.24 260 SER A O 1
ATOM 2130 N N . LEU A 1 261 ? -14.288 -40.637 100.075 1.00 12.35 261 LEU A N 1
ATOM 2131 C CA . LEU A 1 261 ? -15.033 -40.647 101.335 1.00 13.01 261 LEU A CA 1
ATOM 2132 C C . LEU A 1 261 ? -14.283 -39.826 102.382 1.00 13.24 261 LEU A C 1
ATOM 2133 O O . LEU A 1 261 ? -14.770 -39.635 103.491 1.00 14.78 261 LEU A O 1
ATOM 2138 N N . PHE A 1 262 ? -13.095 -39.341 102.027 1.00 14.57 262 PHE A N 1
ATOM 2139 C CA . PHE A 1 262 ? -12.306 -38.519 102.947 1.00 14.12 262 PHE A CA 1
ATOM 2140 C C . PHE A 1 262 ? -13.109 -37.268 103.309 1.00 16.21 262 PHE A C 1
ATOM 2141 O O . PHE A 1 262 ? -12.908 -36.665 104.363 1.00 16.71 262 PHE A O 1
ATOM 2149 N N . LYS A 1 263 ? -14.018 -36.884 102.418 1.00 15.09 263 LYS A N 1
ATOM 2150 C CA . LYS A 1 263 ? -14.862 -35.710 102.622 1.00 15.16 263 LYS A CA 1
ATOM 2151 C C . LYS A 1 263 ? -15.830 -35.925 103.789 1.00 14.22 263 LYS A C 1
ATOM 2152 O O . LYS A 1 263 ? -16.505 -34.993 104.223 1.00 14.19 263 LYS A O 1
ATOM 2158 N N . TYR A 1 264 ? -15.908 -37.157 104.284 1.00 14.05 264 TYR A N 1
ATOM 2159 C CA . TYR A 1 264 ? -16.794 -37.473 105.405 1.00 12.99 264 TYR A CA 1
ATOM 2160 C C . TYR A 1 264 ? -16.034 -37.797 106.686 1.00 11.51 264 TYR A C 1
ATOM 2161 O O . TYR A 1 264 ? -14.873 -38.207 106.652 1.00 10.35 264 TYR A O 1
ATOM 2170 N N . GLN A 1 265 ? -16.701 -37.607 107.819 1.00 11.28 265 GLN A N 1
ATOM 2171 C CA . GLN A 1 265 ? -16.127 -37.914 109.121 1.00 11.91 265 GLN A CA 1
ATOM 2172 C C . GLN A 1 265 ? -17.121 -38.775 109.869 1.00 12.76 265 GLN A C 1
ATOM 2173 O O . GLN A 1 265 ? -18.332 -38.596 109.735 1.00 16.30 265 GLN A O 1
ATOM 2179 N N . SER A 1 266 ? -16.604 -39.701 110.665 1.00 14.44 266 SER A N 1
ATOM 2180 C CA . SER A 1 266 ? -17.442 -40.583 111.461 1.00 16.07 266 SER A CA 1
ATOM 2181 C C . SER A 1 266 ? -18.388 -41.358 110.544 1.00 15.96 266 SER A C 1
ATOM 2182 O O . SER A 1 266 ? -19.602 -41.388 110.754 1.00 17.50 266 SER A O 1
ATOM 2185 N N . LEU A 1 267 ? -17.817 -41.975 109.516 1.00 14.43 267 LEU A N 1
ATOM 2186 C CA . LEU A 1 267 ? -18.587 -42.762 108.567 1.00 13.00 267 LEU A CA 1
ATOM 2187 C C . LEU A 1 267 ? -17.998 -44.162 108.497 1.00 13.48 267 LEU A C 1
ATOM 2188 O O . LEU A 1 267 ? -16.911 -44.368 107.947 1.00 12.26 267 LEU A O 1
ATOM 2193 N N . MET A 1 268 ? -18.716 -45.120 109.067 1.00 11.67 268 MET A N 1
ATOM 2194 C CA . MET A 1 268 ? -18.263 -46.500 109.066 1.00 13.61 268 MET A CA 1
ATOM 2195 C C . MET A 1 268 ? -18.598 -47.146 107.721 1.00 13.18 268 MET A C 1
ATOM 2196 O O . MET A 1 268 ? -19.764 -47.323 107.386 1.00 13.68 268 MET A O 1
ATOM 2201 N N . VAL A 1 269 ? -17.577 -47.471 106.942 1.00 11.13 269 VAL A N 1
ATOM 2202 C CA . VAL A 1 269 ? -17.788 -48.116 105.656 1.00 12.82 269 VAL A CA 1
ATOM 2203 C C . VAL A 1 269 ? -18.054 -49.574 106.019 1.00 13.61 269 VAL A C 1
ATOM 2204 O O . VAL A 1 269 ? -17.124 -50.316 106.339 1.00 12.00 269 VAL A O 1
ATOM 2208 N N . SER A 1 270 ? -19.323 -49.976 105.983 1.00 13.34 270 SER A N 1
ATOM 2209 C CA . SER A 1 270 ? -19.715 -51.328 106.371 1.00 14.28 270 SER A CA 1
ATOM 2210 C C . SER A 1 270 ? -19.224 -52.453 105.473 1.00 14.96 270 SER A C 1
ATOM 2211 O O . SER A 1 270 ? -19.181 -53.614 105.889 1.00 14.84 270 SER A O 1
ATOM 2214 N N . SER A 1 271 ? -18.862 -52.123 104.241 1.00 14.14 271 SER A N 1
ATOM 2215 C CA . SER A 1 271 ? -18.365 -53.133 103.316 1.00 13.65 271 SER A CA 1
ATOM 2216 C C . SER A 1 271 ? -17.679 -52.482 102.130 1.00 13.56 271 SER A C 1
ATOM 2217 O O . SER A 1 271 ? -17.865 -51.294 101.867 1.00 15.43 271 SER A O 1
ATOM 2220 N N . GLY A 1 272 ? -16.879 -53.268 101.420 1.00 14.76 272 GLY A N 1
ATOM 2221 C CA . GLY A 1 272 ? -16.181 -52.752 100.261 1.00 14.59 272 GLY A CA 1
ATOM 2222 C C . GLY A 1 272 ? -16.350 -53.683 99.081 1.00 13.58 272 GLY A C 1
ATOM 2223 O O . GLY A 1 272 ? -17.277 -54.485 99.046 1.00 13.38 272 GLY A O 1
ATOM 2224 N N . ALA A 1 273 ? -15.455 -53.579 98.110 1.00 12.79 273 ALA A N 1
ATOM 2225 C CA . ALA A 1 273 ? -15.519 -54.435 96.937 1.00 12.92 273 ALA A CA 1
ATOM 2226 C C . ALA A 1 273 ? -15.197 -55.870 97.321 1.00 12.13 273 ALA A C 1
ATOM 2227 O O . ALA A 1 273 ? -14.502 -56.118 98.309 1.00 11.89 273 ALA A O 1
ATOM 2229 N N . ASN A 1 274 ? -15.712 -56.819 96.549 1.00 10.72 274 ASN A N 1
ATOM 2230 C CA . ASN A 1 274 ? -15.437 -58.224 96.811 1.00 12.12 274 ASN A CA 1
ATOM 2231 C C . ASN A 1 274 ? -14.056 -58.579 96.297 1.00 12.39 274 ASN A C 1
ATOM 2232 O O . ASN A 1 274 ? -13.442 -57.820 95.553 1.00 11.00 274 ASN A O 1
ATOM 2237 N N . LEU A 1 275 ? -13.581 -59.746 96.713 1.00 13.72 275 LEU A N 1
ATOM 2238 C CA . LEU A 1 275 ? -12.316 -60.299 96.246 1.00 12.01 275 LEU A CA 1
ATOM 2239 C C . LEU A 1 275 ? -12.771 -61.693 95.835 1.00 12.43 275 LEU A C 1
ATOM 2240 O O . LEU A 1 275 ? -13.334 -62.415 96.650 1.00 13.05 275 LEU A O 1
ATOM 2245 N N . TYR A 1 276 ? -12.568 -62.060 94.573 1.00 11.73 276 TYR A N 1
ATOM 2246 C CA . TYR A 1 276 ? -12.987 -63.377 94.104 1.00 11.66 276 TYR A CA 1
ATOM 2247 C C . TYR A 1 276 ? -11.811 -64.314 93.958 1.00 10.99 276 TYR A C 1
ATOM 2248 O O . TYR A 1 276 ? -10.755 -63.930 93.457 1.00 8.37 276 TYR A O 1
ATOM 2257 N N . ALA A 1 277 ? -12.010 -65.551 94.392 1.00 9.94 277 ALA A N 1
ATOM 2258 C CA . ALA A 1 277 ? -10.968 -66.554 94.309 1.00 11.61 277 ALA A CA 1
ATOM 2259 C C . ALA A 1 277 ? -11.482 -67.795 93.599 1.00 12.01 277 ALA A C 1
ATOM 2260 O O . ALA A 1 277 ? -12.623 -68.212 93.808 1.00 13.21 277 ALA A O 1
ATOM 2262 N N . SER A 1 278 ? -10.644 -68.363 92.741 1.00 10.88 278 SER A N 1
ATOM 2263 C CA . SER A 1 278 ? -10.986 -69.588 92.032 1.00 13.45 278 SER A CA 1
ATOM 2264 C C . SER A 1 278 ? -9.753 -70.472 92.170 1.00 14.02 278 SER A C 1
ATOM 2265 O O . SER A 1 278 ? -8.682 -69.992 92.545 1.00 13.84 278 SER A O 1
ATOM 2268 N N . GLY A 1 279 ? -9.895 -71.756 91.869 1.00 13.71 279 GLY A N 1
ATOM 2269 C CA . GLY A 1 279 ? -8.771 -72.658 92.029 1.00 14.54 279 GLY A CA 1
ATOM 2270 C C . GLY A 1 279 ? -7.709 -72.691 90.948 1.00 16.82 279 GLY A C 1
ATOM 2271 O O . GLY A 1 279 ? -7.960 -72.362 89.782 1.00 15.37 279 GLY A O 1
ATOM 2272 N N . SER A 1 280 ? -6.507 -73.082 91.361 1.00 16.00 280 SER A N 1
ATOM 2273 C CA . SER A 1 280 ? -5.371 -73.238 90.465 1.00 16.80 280 SER A CA 1
ATOM 2274 C C . SER A 1 280 ? -5.392 -74.720 90.116 1.00 15.80 280 SER A C 1
ATOM 2275 O O . SER A 1 280 ? -6.194 -75.474 90.664 1.00 14.81 280 SER A O 1
ATOM 2278 N N . GLY A 1 281 ? -4.514 -75.148 89.219 1.00 16.27 281 GLY A N 1
ATOM 2279 C CA . GLY A 1 281 ? -4.501 -76.549 88.852 1.00 16.31 281 GLY A CA 1
ATOM 2280 C C . GLY A 1 281 ? -4.671 -76.716 87.359 1.00 15.73 281 GLY A C 1
ATOM 2281 O O . GLY A 1 281 ? -5.016 -75.764 86.665 1.00 14.92 281 GLY A O 1
ATOM 2282 N N . PRO A 1 282 ? -4.448 -77.928 86.835 1.00 17.59 282 PRO A N 1
ATOM 2283 C CA . PRO A 1 282 ? -4.576 -78.193 85.401 1.00 18.52 282 PRO A CA 1
ATOM 2284 C C . PRO A 1 282 ? -5.992 -78.369 84.834 1.00 20.06 282 PRO A C 1
ATOM 2285 O O . PRO A 1 282 ? -6.162 -78.377 83.616 1.00 19.60 282 PRO A O 1
ATOM 2289 N N . GLN A 1 283 ? -7.002 -78.519 85.691 1.00 19.63 283 GLN A N 1
ATOM 2290 C CA . GLN A 1 283 ? -8.378 -78.712 85.213 1.00 20.58 283 GLN A CA 1
ATOM 2291 C C . GLN A 1 283 ? -9.092 -77.458 84.707 1.00 20.55 283 GLN A C 1
ATOM 2292 O O . GLN A 1 283 ? -9.751 -77.486 83.665 1.00 20.44 283 GLN A O 1
ATOM 2298 N N . GLN A 1 284 ? -8.973 -76.362 85.445 1.00 19.28 284 GLN A N 1
ATOM 2299 C CA . GLN A 1 284 ? -9.621 -75.114 85.053 1.00 19.79 284 GLN A CA 1
ATOM 2300 C C . GLN A 1 284 ? -8.812 -74.487 83.922 1.00 19.82 284 GLN A C 1
ATOM 2301 O O . GLN A 1 284 ? -7.931 -73.666 84.157 1.00 19.45 284 GLN A O 1
ATOM 2307 N N . THR A 1 285 ? -9.142 -74.868 82.692 1.00 19.71 285 THR A N 1
ATOM 2308 C CA . THR A 1 285 ? -8.409 -74.425 81.510 1.00 19.08 285 THR A CA 1
ATOM 2309 C C . THR A 1 285 ? -8.948 -73.281 80.662 1.00 19.59 285 THR A C 1
ATOM 2310 O O . THR A 1 285 ? -8.187 -72.639 79.941 1.00 19.98 285 THR A O 1
ATOM 2314 N N . GLN A 1 286 ? -10.244 -73.022 80.722 1.00 18.59 286 GLN A N 1
ATOM 2315 C CA . GLN A 1 286 ? -10.799 -71.966 79.893 1.00 17.75 286 GLN A CA 1
ATOM 2316 C C . GLN A 1 286 ? -10.120 -70.616 80.097 1.00 17.73 286 GLN A C 1
ATOM 2317 O O . GLN A 1 286 ? -9.813 -70.217 81.218 1.00 16.84 286 GLN A O 1
ATOM 2323 N N . SER A 1 287 ? -9.879 -69.923 78.991 1.00 17.27 287 SER A N 1
ATOM 2324 C CA . SER A 1 287 ? -9.234 -68.622 79.034 1.00 18.00 287 SER A CA 1
ATOM 2325 C C . SER A 1 287 ? -10.313 -67.563 78.841 1.00 17.26 287 SER A C 1
ATOM 2326 O O . SER A 1 287 ? -11.266 -67.774 78.095 1.00 19.45 287 SER A O 1
ATOM 2329 N N . PHE A 1 288 ? -10.178 -66.433 79.522 1.00 15.62 288 PHE A N 1
ATOM 2330 C CA . PHE A 1 288 ? -11.173 -65.371 79.398 1.00 15.64 288 PHE A CA 1
ATOM 2331 C C . PHE A 1 288 ? -10.553 -64.023 79.079 1.00 15.67 288 PHE A C 1
ATOM 2332 O O . PHE A 1 288 ? -9.383 -63.770 79.385 1.00 16.30 288 PHE A O 1
ATOM 2340 N N . THR A 1 289 ? -11.361 -63.160 78.474 1.00 14.83 289 THR A N 1
ATOM 2341 C CA . THR A 1 289 ? -10.950 -61.811 78.126 1.00 15.47 289 THR A CA 1
ATOM 2342 C C . THR A 1 289 ? -11.859 -60.840 78.880 1.00 16.56 289 THR A C 1
ATOM 2343 O O . THR A 1 289 ? -12.860 -61.249 79.475 1.00 15.55 289 THR A O 1
ATOM 2347 N N . ALA A 1 290 ? -11.510 -59.558 78.852 1.00 16.74 290 ALA A N 1
ATOM 2348 C CA . ALA A 1 290 ? -12.284 -58.531 79.541 1.00 16.56 290 ALA A CA 1
ATOM 2349 C C . ALA A 1 290 ? -13.762 -58.519 79.153 1.00 17.15 290 ALA A C 1
ATOM 2350 O O . ALA A 1 290 ? -14.626 -58.226 79.980 1.00 17.41 290 ALA A O 1
ATOM 2352 N N . GLN A 1 291 ? -14.057 -58.837 77.897 1.00 17.30 291 GLN A N 1
ATOM 2353 C CA . GLN A 1 291 ? -15.440 -58.849 77.427 1.00 18.90 291 GLN A CA 1
ATOM 2354 C C . GLN A 1 291 ? -16.278 -59.896 78.164 1.00 17.48 291 GLN A C 1
ATOM 2355 O O . GLN A 1 291 ? -17.501 -59.784 78.237 1.00 17.52 291 GLN A O 1
ATOM 2361 N N . ASN A 1 292 ? -15.605 -60.901 78.715 1.00 15.68 292 ASN A N 1
ATOM 2362 C CA . ASN A 1 292 ? -16.264 -61.973 79.455 1.00 15.92 292 ASN A CA 1
ATOM 2363 C C . ASN A 1 292 ? -16.472 -61.621 80.924 1.00 15.17 292 ASN A C 1
ATOM 2364 O O . ASN A 1 292 ? -17.264 -62.260 81.614 1.00 14.93 292 ASN A O 1
ATOM 2369 N N . TRP A 1 293 ? -15.745 -60.618 81.399 1.00 14.90 293 TRP A N 1
ATOM 2370 C CA . TRP A 1 293 ? -15.807 -60.236 82.804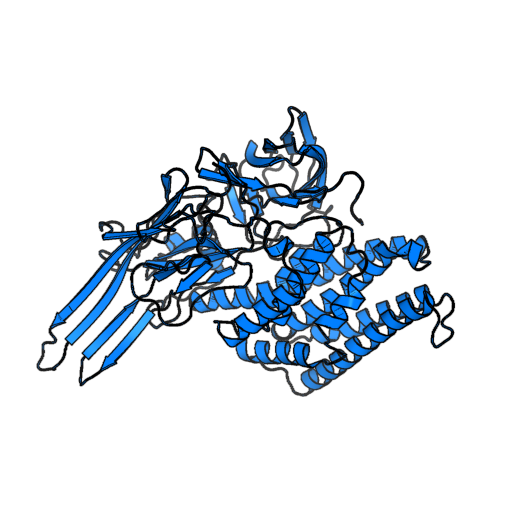 1.00 16.94 293 TRP A CA 1
ATOM 2371 C C . TRP A 1 293 ? -17.198 -59.863 83.310 1.00 16.18 293 TRP A C 1
ATOM 2372 O O . TRP A 1 293 ? -17.621 -60.350 84.359 1.00 16.91 293 TRP A O 1
ATOM 2383 N N . PRO A 1 294 ? -17.929 -59.004 82.576 1.00 17.64 294 PRO A N 1
ATOM 2384 C CA . PRO A 1 294 ? -19.270 -58.611 83.015 1.00 15.96 294 PRO A CA 1
ATOM 2385 C C . PRO A 1 294 ? -20.128 -59.809 83.360 1.00 16.45 294 PRO A C 1
ATOM 2386 O O . PRO A 1 294 ? -20.804 -59.820 84.388 1.00 15.59 294 PRO A O 1
ATOM 2390 N N . PHE A 1 295 ? -20.093 -60.828 82.506 1.00 14.86 295 PHE A N 1
ATOM 2391 C CA . PHE A 1 295 ? -20.872 -62.028 82.769 1.00 14.89 295 PHE A CA 1
ATOM 2392 C C . PHE A 1 295 ? -20.414 -62.699 84.051 1.00 13.53 295 PHE A C 1
ATOM 2393 O O . PHE A 1 295 ? -21.233 -63.049 84.904 1.00 13.05 295 PHE A O 1
ATOM 2401 N N . LEU A 1 296 ? -19.103 -62.887 84.175 1.00 12.43 296 LEU A N 1
ATOM 2402 C CA . LEU A 1 296 ? -18.535 -63.554 85.342 1.00 12.51 296 LEU A CA 1
ATOM 2403 C C . LEU A 1 296 ? -18.890 -62.914 86.681 1.00 13.25 296 LEU A C 1
ATOM 2404 O O . LEU A 1 296 ? -19.353 -63.596 87.591 1.00 15.70 296 LEU A O 1
ATOM 2409 N N . TYR A 1 297 ? -18.693 -61.609 86.816 1.00 14.57 297 TYR A N 1
ATOM 2410 C CA . TYR A 1 297 ? -19.017 -60.994 88.090 1.00 14.76 297 TYR A CA 1
ATOM 2411 C C . TYR A 1 297 ? -20.526 -60.857 88.314 1.00 16.07 297 TYR A C 1
ATOM 2412 O O . TYR A 1 297 ? -20.976 -60.737 89.452 1.00 15.11 297 TYR A O 1
ATOM 2421 N N . SER A 1 298 ? -21.315 -60.895 87.239 1.00 16.61 298 SER A N 1
ATOM 2422 C CA . SER A 1 298 ? -22.767 -60.801 87.397 1.00 15.34 298 SER A CA 1
ATOM 2423 C C . SER A 1 298 ? -23.241 -62.138 87.953 1.00 15.82 298 SER A C 1
ATOM 2424 O O . SER A 1 298 ? -24.252 -62.212 88.657 1.00 15.98 298 SER A O 1
ATOM 2427 N N . LEU A 1 299 ? -22.481 -63.188 87.644 1.00 14.79 299 LEU A N 1
ATOM 2428 C CA . LEU A 1 299 ? -22.787 -64.540 88.098 1.00 13.21 299 LEU A CA 1
ATOM 2429 C C . LEU A 1 299 ? -22.309 -64.766 89.526 1.00 13.64 299 LEU A C 1
ATOM 2430 O O . LEU A 1 299 ? -23.016 -65.357 90.342 1.00 10.36 299 LEU A O 1
ATOM 2435 N N . PHE A 1 300 ? -21.097 -64.297 89.810 1.00 14.19 300 PHE A N 1
ATOM 2436 C CA . PHE A 1 300 ? -20.489 -64.452 91.126 1.00 13.04 300 PHE A CA 1
ATOM 2437 C C . PHE A 1 300 ? -21.215 -63.688 92.231 1.00 12.13 300 PHE A C 1
ATOM 2438 O O . PHE A 1 300 ? -21.043 -64.000 93.409 1.00 10.08 300 PHE A O 1
ATOM 2446 N N . GLN A 1 301 ? -22.028 -62.701 91.863 1.00 11.11 301 GLN A N 1
ATOM 2447 C CA . GLN A 1 301 ? -22.754 -61.928 92.869 1.00 13.72 301 GLN A CA 1
ATOM 2448 C C . GLN A 1 301 ? -24.242 -62.262 92.944 1.00 14.00 301 GLN A C 1
ATOM 2449 O O . GLN A 1 301 ? -25.025 -61.508 93.519 1.00 13.01 301 GLN A O 1
ATOM 2455 N N . VAL A 1 302 ? -24.632 -63.388 92.357 1.00 14.52 302 VAL A N 1
ATOM 2456 C CA . VAL A 1 302 ? -26.028 -63.797 92.398 1.00 14.15 302 VAL A CA 1
ATOM 2457 C C . VAL A 1 302 ? -26.396 -64.096 93.846 1.00 13.39 302 VAL A C 1
ATOM 2458 O O . VAL A 1 302 ? -25.700 -64.846 94.528 1.00 14.43 302 VAL A O 1
ATOM 2462 N N . ASN A 1 303 ? -27.491 -63.499 94.304 1.00 13.08 303 ASN A N 1
ATOM 2463 C CA . ASN A 1 303 ? -27.975 -63.683 95.667 1.00 12.61 303 ASN A CA 1
ATOM 2464 C C . ASN A 1 303 ? -27.004 -63.113 96.697 1.00 13.79 303 ASN A C 1
ATOM 2465 O O . ASN A 1 303 ? -26.913 -63.625 97.808 1.00 12.30 303 ASN A O 1
ATOM 2470 N N . SER A 1 304 ? -26.277 -62.061 96.331 1.00 14.09 304 SER A N 1
ATOM 2471 C CA . SER A 1 304 ? -25.322 -61.440 97.250 1.00 15.99 304 SER A CA 1
ATOM 2472 C C . SER A 1 304 ? -26.012 -60.788 98.439 1.00 15.85 304 SER A C 1
ATOM 2473 O O . SER A 1 304 ? -25.383 -60.552 99.467 1.00 15.42 304 SER A O 1
ATOM 2476 N N . ASN A 1 305 ? -27.300 -60.489 98.294 1.00 14.96 305 ASN A N 1
ATOM 2477 C CA . ASN A 1 305 ? -28.047 -59.850 99.367 1.00 13.63 305 ASN A CA 1
ATOM 2478 C C . ASN A 1 305 ? -28.605 -60.861 100.367 1.00 13.94 305 ASN A C 1
ATOM 2479 O O . ASN A 1 305 ? -29.178 -60.488 101.390 1.00 11.10 305 ASN A O 1
ATOM 2484 N N . TYR A 1 306 ? -28.425 -62.146 100.076 1.00 11.76 306 TYR A N 1
ATOM 2485 C CA . TYR A 1 306 ? -28.894 -63.195 100.972 1.00 13.11 306 TYR A CA 1
ATOM 2486 C C . TYR A 1 306 ? -27.769 -63.670 101.886 1.00 13.71 306 TYR A C 1
ATOM 2487 O O . TYR A 1 306 ? -26.598 -63.339 101.670 1.00 11.93 306 TYR A O 1
ATOM 2496 N N . ILE A 1 307 ? -28.131 -64.438 102.909 1.00 12.81 307 ILE A N 1
ATOM 2497 C CA . ILE A 1 307 ? -27.151 -64.956 103.855 1.00 13.33 307 ILE A CA 1
ATOM 2498 C C . ILE A 1 307 ? -26.743 -66.377 103.484 1.00 14.23 307 ILE A C 1
ATOM 2499 O O . ILE A 1 307 ? -27.534 -67.317 103.582 1.00 13.68 307 ILE A O 1
ATOM 2504 N N . LEU A 1 308 ? -25.495 -66.508 103.040 1.00 16.38 308 LEU A N 1
ATOM 2505 C CA . LEU A 1 308 ? -24.918 -67.783 102.614 1.00 15.53 308 LEU A CA 1
ATOM 2506 C C . LEU A 1 308 ? -25.021 -68.856 103.684 1.00 16.59 308 LEU A C 1
ATOM 2507 O O . LEU A 1 308 ? -24.563 -68.671 104.813 1.00 14.69 308 LEU A O 1
ATOM 2512 N N . SER A 1 309 ? -25.603 -69.988 103.310 1.00 17.47 309 SER A N 1
ATOM 2513 C CA . SER A 1 309 ? -25.780 -71.101 104.230 1.00 17.73 309 SER A CA 1
ATOM 2514 C C . SER A 1 309 ? -24.820 -72.240 103.910 1.00 17.21 309 SER A C 1
ATOM 2515 O O . SER A 1 309 ? -24.197 -72.811 104.805 1.00 15.36 309 SER A O 1
ATOM 2518 N N . GLY A 1 310 ? -24.708 -72.566 102.627 1.00 16.77 310 GLY A N 1
ATOM 2519 C CA . GLY A 1 310 ? -23.827 -73.641 102.215 1.00 16.24 310 GLY A CA 1
ATOM 2520 C C . GLY A 1 310 ? -23.997 -74.024 100.757 1.00 16.40 310 GLY A C 1
ATOM 2521 O O . GLY A 1 310 ? -24.450 -73.226 99.941 1.00 14.27 310 GLY A O 1
ATOM 2522 N N . ILE A 1 311 ? -23.628 -75.251 100.421 1.00 15.64 311 ILE A N 1
ATOM 2523 C CA . ILE A 1 311 ? -23.761 -75.723 99.050 1.00 18.53 311 ILE A CA 1
ATOM 2524 C C . ILE A 1 311 ? -24.164 -77.184 99.041 1.00 17.89 311 ILE A C 1
ATOM 2525 O O . ILE A 1 311 ? -24.027 -77.890 100.042 1.00 20.06 311 ILE A O 1
ATOM 2530 N N . SER A 1 312 ? -24.674 -77.622 97.901 1.00 18.71 312 SER A N 1
ATOM 2531 C CA . SER A 1 312 ? -25.047 -79.014 97.704 1.00 19.19 312 SER A CA 1
ATOM 2532 C C . SER A 1 312 ? -24.396 -79.343 96.371 1.00 19.45 312 SER A C 1
ATOM 2533 O O . SER A 1 312 ? -24.140 -78.448 95.566 1.00 17.90 312 SER A O 1
ATOM 2536 N N . GLY A 1 313 ? -24.102 -80.613 96.138 1.00 22.51 313 GLY A N 1
ATOM 2537 C CA . GLY A 1 313 ? -23.479 -80.962 94.881 1.00 20.88 313 GLY A CA 1
ATOM 2538 C C . GLY A 1 313 ? -23.316 -82.449 94.684 1.00 22.26 313 GLY A C 1
ATOM 2539 O O . GLY A 1 313 ? -23.680 -83.252 95.545 1.00 19.95 313 GLY A O 1
ATOM 2540 N N . THR A 1 314 ? -22.770 -82.810 93.530 1.00 22.03 314 THR A N 1
ATOM 2541 C CA . THR A 1 314 ? -22.539 -84.203 93.200 1.00 20.86 314 THR A CA 1
ATOM 2542 C C . THR A 1 314 ? -21.049 -84.489 93.153 1.00 22.13 314 THR A C 1
ATOM 2543 O O . THR A 1 314 ? -20.360 -84.045 92.234 1.00 18.74 314 THR A O 1
ATOM 2547 N N . ARG A 1 315 ? -20.547 -85.217 94.144 1.00 23.29 315 ARG A N 1
ATOM 2548 C CA . ARG A 1 315 ? -19.134 -85.575 94.151 1.00 27.32 315 ARG A CA 1
ATOM 2549 C C . ARG A 1 315 ? -19.005 -87.039 93.752 1.00 29.92 315 ARG A C 1
ATOM 2550 O O . ARG A 1 315 ? -19.775 -87.890 94.207 1.00 29.51 315 ARG A O 1
ATOM 2558 N N . LEU A 1 316 ? -18.036 -87.331 92.894 1.00 31.78 316 LEU A N 1
ATOM 2559 C CA . LEU A 1 316 ? -17.821 -88.699 92.448 1.00 32.51 316 LEU A CA 1
ATOM 2560 C C . LEU A 1 316 ? -16.378 -89.148 92.639 1.00 33.30 316 LEU A C 1
ATOM 2561 O O . LEU A 1 316 ? -15.441 -88.379 92.415 1.00 32.38 316 LEU A O 1
ATOM 2566 N N . SER A 1 317 ? -16.220 -90.397 93.071 1.00 34.71 317 SER A N 1
ATOM 2567 C CA . SER A 1 317 ? -14.913 -91.023 93.269 1.00 36.00 317 SER A CA 1
ATOM 2568 C C . SER A 1 317 ? -14.894 -92.318 92.471 1.00 37.82 317 SER A C 1
ATOM 2569 O O . SER A 1 317 ? -15.404 -93.344 92.917 1.00 38.15 317 SER A O 1
ATOM 2572 N N . ILE A 1 318 ? -14.309 -92.261 91.283 1.00 40.03 318 ILE A N 1
ATOM 2573 C CA . ILE A 1 318 ? -14.225 -93.424 90.414 1.00 42.77 318 ILE A CA 1
ATOM 2574 C C . ILE A 1 318 ? -12.779 -93.861 90.221 1.00 44.68 318 ILE A C 1
ATOM 2575 O O . ILE A 1 318 ? -11.912 -93.051 89.895 1.00 42.93 318 ILE A O 1
ATOM 2580 N N . THR A 1 319 ? -12.530 -95.149 90.431 1.00 47.80 319 THR A N 1
ATOM 2581 C CA . THR A 1 319 ? -11.195 -95.712 90.277 1.00 51.21 319 THR A CA 1
ATOM 2582 C C . THR A 1 319 ? -11.262 -96.903 89.334 1.00 53.14 319 THR A C 1
ATOM 2583 O O . THR A 1 319 ? -11.260 -98.048 89.784 1.00 54.95 319 THR A O 1
ATOM 2587 N N . PHE A 1 320 ? -11.325 -96.647 88.031 1.00 54.12 320 PHE A N 1
ATOM 2588 C CA . PHE A 1 320 ? -11.395 -97.745 87.074 1.00 55.38 320 PHE A CA 1
ATOM 2589 C C . PHE A 1 320 ? -10.065 -98.488 87.003 1.00 55.63 320 PHE A C 1
ATOM 2590 O O . PHE A 1 320 ? -8.999 -97.876 87.041 1.00 55.20 320 PHE A O 1
ATOM 2598 N N . PRO A 1 321 ? -10.114 -99.824 86.883 1.00 56.19 321 PRO A N 1
ATOM 2599 C CA . PRO A 1 321 ? -8.891 -100.625 86.809 1.00 56.12 321 PRO A CA 1
ATOM 2600 C C . PRO A 1 321 ? -8.114 -100.287 85.547 1.00 54.92 321 PRO A C 1
ATOM 2601 O O . PRO A 1 321 ? -8.714 -99.977 84.523 1.00 54.60 321 PRO A O 1
ATOM 2605 N N . ASN A 1 322 ? -6.787 -100.325 85.620 1.00 54.68 322 ASN A N 1
ATOM 2606 C CA . ASN A 1 322 ? -5.968 -100.036 84.444 1.00 54.94 322 ASN A CA 1
ATOM 2607 C C . ASN A 1 322 ? -5.864 -101.277 83.567 1.00 54.13 322 ASN A C 1
ATOM 2608 O O . ASN A 1 322 ? -5.479 -102.351 84.031 1.00 53.68 322 ASN A O 1
ATOM 2613 N N . ILE A 1 323 ? -6.210 -101.118 82.296 1.00 53.23 323 ILE A N 1
ATOM 2614 C CA . ILE A 1 323 ? -6.163 -102.216 81.344 1.00 52.95 323 ILE A CA 1
ATOM 2615 C C . ILE A 1 323 ? -5.126 -101.890 80.272 1.00 52.13 323 ILE A C 1
ATOM 2616 O O . ILE A 1 323 ? -4.540 -100.805 80.274 1.00 51.75 323 ILE A O 1
ATOM 2621 N N . GLY A 1 324 ? -4.896 -102.832 79.365 1.00 50.83 324 GLY A N 1
ATOM 2622 C CA . GLY A 1 324 ? -3.927 -102.607 78.310 1.00 49.88 324 GLY A CA 1
ATOM 2623 C C . GLY A 1 324 ? -2.562 -103.150 78.673 1.00 48.79 324 GLY A C 1
ATOM 2624 O O . GLY A 1 324 ? -1.599 -102.954 77.936 1.00 49.12 324 GLY A O 1
ATOM 2625 N N . GLY A 1 325 ? -2.476 -103.826 79.815 1.00 47.14 325 GLY A N 1
ATOM 2626 C CA . GLY A 1 325 ? -1.213 -104.398 80.244 1.00 45.46 325 GLY A CA 1
ATOM 2627 C C . GLY A 1 325 ? -0.500 -103.625 81.335 1.00 45.23 325 GLY A C 1
ATOM 2628 O O . GLY A 1 325 ? 0.390 -104.159 81.999 1.00 41.11 325 GLY A O 1
ATOM 2629 N N . LEU A 1 326 ? -0.886 -102.366 81.518 1.00 46.63 326 LEU A N 1
ATOM 2630 C CA . LEU A 1 326 ? -0.267 -101.523 82.536 1.00 48.31 326 LEU A CA 1
ATOM 2631 C C . LEU A 1 326 ? -0.698 -101.926 83.934 1.00 48.62 326 LEU A C 1
ATOM 2632 O O . LEU A 1 326 ? -1.769 -102.505 84.128 1.00 48.19 326 LEU A O 1
ATOM 2637 N N . PRO A 1 327 ? 0.145 -101.630 84.932 1.00 48.94 327 PRO A N 1
ATOM 2638 C CA . PRO A 1 327 ? -0.170 -101.967 86.322 1.00 49.74 327 PRO A CA 1
ATOM 2639 C C . PRO A 1 327 ? -0.935 -100.806 86.986 1.00 50.30 327 PRO A C 1
ATOM 2640 O O . PRO A 1 327 ? -1.408 -99.900 86.296 1.00 50.57 327 PRO A O 1
ATOM 2644 N N . GLY A 1 328 ? -1.068 -100.839 88.310 1.00 50.67 328 GLY A N 1
ATOM 2645 C CA . GLY A 1 328 ? -1.771 -99.774 89.012 1.00 50.15 328 GLY A CA 1
ATOM 2646 C C . GLY A 1 328 ? -3.169 -99.468 88.497 1.00 49.53 328 GLY A C 1
ATOM 2647 O O . GLY A 1 328 ? -3.825 -100.328 87.905 1.00 50.08 328 GLY A O 1
ATOM 2648 N N . SER A 1 329 ? -3.624 -98.236 88.718 1.00 47.81 329 SER A N 1
ATOM 2649 C CA . SER A 1 329 ? -4.955 -97.827 88.286 1.00 45.99 329 SER A CA 1
ATOM 2650 C C . SER A 1 329 ? -5.073 -96.312 88.110 1.00 44.70 329 SER A C 1
ATOM 2651 O O . SER A 1 329 ? -4.084 -95.585 88.207 1.00 43.93 329 SER A O 1
ATOM 2654 N N . THR A 1 330 ? -6.293 -95.848 87.849 1.00 43.99 330 THR A N 1
ATOM 2655 C CA . THR A 1 330 ? -6.562 -94.423 87.656 1.00 43.38 330 THR A CA 1
ATOM 2656 C C . THR A 1 330 ? -7.821 -93.987 88.402 1.00 41.71 330 THR A C 1
ATOM 2657 O O . THR A 1 330 ? -8.910 -94.517 88.174 1.00 41.31 330 THR A O 1
ATOM 2661 N N . THR A 1 331 ? -7.663 -93.013 89.291 1.00 38.62 331 THR A N 1
ATOM 2662 C CA . THR A 1 331 ? -8.778 -92.508 90.076 1.00 37.49 331 THR A CA 1
ATOM 2663 C C . THR A 1 331 ? -9.034 -91.032 89.796 1.00 36.61 331 THR A C 1
ATOM 2664 O O . THR A 1 331 ? -8.109 -90.267 89.521 1.00 36.22 331 THR A O 1
ATOM 2668 N N . THR A 1 332 ? -10.300 -90.640 89.871 1.00 34.97 332 THR A N 1
ATOM 2669 C CA . THR A 1 332 ? -10.690 -89.261 89.634 1.00 33.99 332 THR A CA 1
ATOM 2670 C C . THR A 1 332 ? -11.775 -88.819 90.616 1.00 32.01 332 THR A C 1
ATOM 2671 O O . THR A 1 332 ? -12.891 -89.340 90.600 1.00 33.02 332 THR A O 1
ATOM 2675 N N . HIS A 1 333 ? -11.423 -87.873 91.483 1.00 29.89 333 HIS A N 1
ATOM 2676 C CA . HIS A 1 333 ? -12.350 -87.321 92.470 1.00 26.82 333 HIS A CA 1
ATOM 2677 C C . HIS A 1 333 ? -12.853 -86.009 91.886 1.00 24.69 333 HIS A C 1
ATOM 2678 O O . HIS A 1 333 ? -12.111 -85.030 91.797 1.00 22.80 333 HIS A O 1
ATOM 2685 N N . SER A 1 334 ? -14.118 -85.993 91.483 1.00 22.64 334 SER A N 1
ATOM 2686 C CA . SER A 1 334 ? -14.686 -84.809 90.863 1.00 22.36 334 SER A CA 1
ATOM 2687 C C . SER A 1 334 ? -15.990 -84.298 91.459 1.00 22.11 334 SER A C 1
ATOM 2688 O O . SER A 1 334 ? -16.709 -85.025 92.147 1.00 20.25 334 SER A O 1
ATOM 2691 N N . LEU A 1 335 ? -16.264 -83.024 91.187 1.00 20.40 335 LEU A N 1
ATOM 2692 C CA . LEU A 1 335 ? -17.494 -82.359 91.602 1.00 19.86 335 LEU A CA 1
ATOM 2693 C C . LEU A 1 335 ? -18.145 -82.071 90.260 1.00 20.19 335 LEU A C 1
ATOM 2694 O O . LEU A 1 335 ? -17.698 -81.198 89.510 1.00 20.10 335 LEU A O 1
ATOM 2699 N N . ASN A 1 336 ? -19.189 -82.829 89.956 1.00 20.27 336 ASN A N 1
ATOM 2700 C CA . ASN A 1 336 ? -19.880 -82.722 88.684 1.00 20.84 336 ASN A CA 1
ATOM 2701 C C . ASN A 1 336 ? -21.005 -81.705 88.620 1.00 20.88 336 ASN A C 1
ATOM 2702 O O . ASN A 1 336 ? -21.357 -81.232 87.538 1.00 18.37 336 ASN A O 1
ATOM 2707 N N . SER A 1 337 ? -21.565 -81.371 89.777 1.00 19.81 337 SER A N 1
ATOM 2708 C CA . SER A 1 337 ? -22.673 -80.430 89.842 1.00 19.72 337 SER A CA 1
ATOM 2709 C C . SER A 1 337 ? -22.699 -79.749 91.199 1.00 19.59 337 SER A C 1
ATOM 2710 O O . SER A 1 337 ? -22.310 -80.339 92.208 1.00 20.26 337 SER A O 1
ATOM 2713 N N . ALA A 1 338 ? -23.176 -78.513 91.227 1.00 16.76 338 ALA A N 1
ATOM 2714 C CA . ALA A 1 338 ? -23.230 -77.778 92.475 1.00 18.22 338 ALA A CA 1
ATOM 2715 C C . ALA A 1 338 ? -24.265 -76.673 92.460 1.00 18.50 338 ALA A C 1
ATOM 2716 O O . ALA A 1 338 ? -24.649 -76.171 91.405 1.00 19.20 338 ALA A O 1
ATOM 2718 N N . ARG A 1 339 ? -24.716 -76.304 93.650 1.00 18.50 339 ARG A N 1
ATOM 2719 C CA . ARG A 1 339 ? -25.682 -75.234 93.806 1.00 19.39 339 ARG A CA 1
ATOM 2720 C C . ARG A 1 339 ? -25.466 -74.669 95.198 1.00 17.46 339 ARG A C 1
ATOM 2721 O O . ARG A 1 339 ? -25.317 -75.414 96.165 1.00 17.11 339 ARG A O 1
ATOM 2729 N N . VAL A 1 340 ? -25.426 -73.345 95.275 1.00 17.40 340 VAL A N 1
ATOM 2730 C CA . VAL A 1 340 ? -25.213 -72.638 96.529 1.00 14.84 340 VAL A CA 1
ATOM 2731 C C . VAL A 1 340 ? -26.556 -72.390 97.214 1.00 16.56 340 VAL A C 1
ATOM 2732 O O . VAL A 1 340 ? -27.551 -72.076 96.552 1.00 14.95 340 VAL A O 1
ATOM 2736 N N . ASN A 1 341 ? -26.576 -72.537 98.535 1.00 14.99 341 ASN A N 1
ATOM 2737 C CA . ASN A 1 341 ? -27.800 -72.360 99.310 1.00 18.10 341 ASN A CA 1
ATOM 2738 C C . ASN A 1 341 ? -27.742 -71.165 100.254 1.00 17.80 341 ASN A C 1
ATOM 2739 O O . ASN A 1 341 ? -26.677 -70.806 100.762 1.00 17.74 341 ASN A O 1
ATOM 2744 N N . TYR A 1 342 ? -28.902 -70.559 100.492 1.00 16.65 342 TYR A N 1
ATOM 2745 C CA . TYR A 1 342 ? -28.993 -69.385 101.358 1.00 15.64 342 TYR A CA 1
ATOM 2746 C C . TYR A 1 342 ? -30.203 -69.439 102.293 1.00 15.91 342 TYR A C 1
ATOM 2747 O O . TYR A 1 342 ? -31.114 -70.258 102.121 1.00 13.93 342 TYR A O 1
ATOM 2756 N N . SER A 1 343 ? -30.199 -68.547 103.278 1.00 16.81 343 SER A N 1
ATOM 2757 C CA . SER A 1 343 ? -31.290 -68.444 104.237 1.00 18.39 343 SER A CA 1
ATOM 2758 C C . SER A 1 343 ? -32.549 -68.076 103.469 1.00 17.68 343 SER A C 1
ATOM 2759 O O . SER A 1 343 ? -32.475 -67.414 102.429 1.00 16.13 343 SER A O 1
ATOM 2762 N N . GLY A 1 344 ? -33.697 -68.505 103.980 1.00 17.72 344 GLY A N 1
ATOM 2763 C CA . GLY A 1 344 ? -34.955 -68.206 103.319 1.00 16.60 344 GLY A CA 1
ATOM 2764 C C . GLY A 1 344 ? -35.289 -69.252 102.279 1.00 16.85 344 GLY A C 1
ATOM 2765 O O . GLY A 1 344 ? -36.275 -69.125 101.552 1.00 19.38 344 GLY A O 1
ATOM 2766 N N . GLY A 1 345 ? -34.459 -70.287 102.206 1.00 16.56 345 GLY A N 1
ATOM 2767 C CA . GLY A 1 345 ? -34.683 -71.357 101.254 1.00 14.58 345 GLY A CA 1
ATOM 2768 C C . GLY A 1 345 ? -34.255 -71.015 99.842 1.00 15.76 345 GLY A C 1
ATOM 2769 O O . GLY A 1 345 ? -34.551 -71.752 98.905 1.00 16.83 345 GLY A O 1
ATOM 2770 N N . VAL A 1 346 ? -33.552 -69.901 99.683 1.00 14.99 346 VAL A N 1
ATOM 2771 C CA . VAL A 1 346 ? -33.092 -69.477 98.371 1.00 15.82 346 VAL A CA 1
ATOM 2772 C C . VAL A 1 346 ? -31.835 -70.232 97.908 1.00 15.95 346 VAL A C 1
ATOM 2773 O O . VAL A 1 346 ? -31.020 -70.663 98.718 1.00 13.83 346 VAL A O 1
ATOM 2777 N N . SER A 1 347 ? -31.705 -70.411 96.597 1.00 16.42 347 SER A N 1
ATOM 2778 C CA . SER A 1 347 ? -30.549 -71.085 96.015 1.00 15.43 347 SER A CA 1
ATOM 2779 C C . SER A 1 347 ? -30.102 -70.361 94.755 1.00 15.77 347 SER A C 1
ATOM 2780 O O . SER A 1 347 ? -30.864 -69.599 94.160 1.00 14.38 347 SER A O 1
ATOM 2783 N N . SER A 1 348 ? -28.853 -70.593 94.367 1.00 15.46 348 SER A N 1
ATOM 2784 C CA . SER A 1 348 ? -28.309 -70.000 93.156 1.00 15.18 348 SER A CA 1
ATOM 2785 C C . SER A 1 348 ? -28.740 -70.919 92.024 1.00 16.42 348 SER A C 1
ATOM 2786 O O . SER A 1 348 ? -29.570 -71.809 92.211 1.00 14.67 348 SER A O 1
ATOM 2789 N N . GLY A 1 349 ? -28.170 -70.708 90.847 1.00 17.16 349 GLY A N 1
ATOM 2790 C CA . GLY A 1 349 ? -28.496 -71.573 89.738 1.00 17.58 349 GLY A CA 1
ATOM 2791 C C . GLY A 1 349 ? -27.588 -72.774 89.874 1.00 18.95 349 GLY A C 1
ATOM 2792 O O . GLY A 1 349 ? -26.660 -72.769 90.684 1.00 18.16 349 GLY A O 1
ATOM 2793 N N . LEU A 1 350 ? -27.853 -73.820 89.107 1.00 18.62 350 LEU A N 1
ATOM 2794 C CA . LEU A 1 350 ? -27.004 -74.995 89.176 1.00 20.33 350 LEU A CA 1
ATOM 2795 C C . LEU A 1 350 ? -25.699 -74.701 88.459 1.00 20.63 350 LEU A C 1
ATOM 2796 O O . LEU A 1 350 ? -25.649 -73.878 87.546 1.00 21.73 350 LEU A O 1
ATOM 2801 N N . ILE A 1 351 ? -24.638 -75.364 88.891 1.00 19.70 351 ILE A N 1
ATOM 2802 C CA . ILE A 1 351 ? -23.339 -75.191 88.268 1.00 20.91 351 ILE A CA 1
ATOM 2803 C C . ILE A 1 351 ? -22.913 -76.580 87.835 1.00 18.95 351 ILE A C 1
ATOM 2804 O O . ILE A 1 351 ? -22.941 -77.517 88.633 1.00 17.59 351 ILE A O 1
ATOM 2809 N N . GLY A 1 352 ? -22.535 -76.718 86.569 1.00 19.30 352 GLY A N 1
ATOM 2810 C CA . GLY A 1 352 ? -22.136 -78.021 86.077 1.00 19.32 352 GLY A CA 1
ATOM 2811 C C . GLY A 1 352 ? -23.336 -78.770 85.531 1.00 20.65 352 GLY A C 1
ATOM 2812 O O . GLY A 1 352 ? -24.228 -78.171 84.930 1.00 19.35 352 GLY A O 1
ATOM 2813 N N . ALA A 1 353 ? -23.360 -80.080 85.743 1.00 21.20 353 ALA A N 1
ATOM 2814 C CA . ALA A 1 353 ? -24.451 -80.913 85.256 1.00 23.82 353 ALA A CA 1
ATOM 2815 C C . ALA A 1 353 ? -25.787 -80.563 85.897 1.00 25.19 353 ALA A C 1
ATOM 2816 O O . ALA A 1 353 ? -25.869 -80.317 87.107 1.00 24.82 353 ALA A O 1
ATOM 2818 N N . THR A 1 354 ? -26.831 -80.546 85.075 1.00 25.30 354 THR A N 1
ATOM 2819 C CA . THR A 1 354 ? -28.175 -80.244 85.541 1.00 26.73 354 THR A CA 1
ATOM 2820 C C . THR A 1 354 ? -29.032 -81.504 85.561 1.00 27.44 354 THR A C 1
ATOM 2821 O O . THR A 1 354 ? -30.226 -81.445 85.852 1.00 28.27 354 THR A O 1
ATOM 2825 N N . ASN A 1 355 ? -28.429 -82.647 85.255 1.00 26.84 355 ASN A N 1
ATOM 2826 C CA . ASN A 1 355 ? -29.184 -83.893 85.250 1.00 28.32 355 ASN A CA 1
ATOM 2827 C C . ASN A 1 355 ? -28.641 -84.898 86.250 1.00 28.16 355 ASN A C 1
ATOM 2828 O O . ASN A 1 355 ? -28.761 -86.100 86.046 1.00 31.18 355 ASN A O 1
ATOM 2833 N N . LEU A 1 356 ? -28.041 -84.414 87.329 1.00 27.33 356 LEU A N 1
ATOM 2834 C CA . LEU A 1 356 ? -27.495 -85.312 88.338 1.00 26.53 356 LEU A CA 1
ATOM 2835 C C . LEU A 1 356 ? -27.997 -84.959 89.728 1.00 25.95 356 LEU A C 1
ATOM 2836 O O . LEU A 1 356 ? -28.149 -83.785 90.057 1.00 24.91 356 LEU A O 1
ATOM 2841 N N . ASN A 1 357 ? -28.254 -85.974 90.545 1.00 25.59 357 ASN A N 1
ATOM 2842 C CA . ASN A 1 357 ? -28.696 -85.736 91.910 1.00 26.36 357 ASN A CA 1
ATOM 2843 C C . ASN A 1 357 ? -27.468 -85.474 92.767 1.00 27.07 357 ASN A C 1
ATOM 2844 O O . ASN A 1 357 ? -26.442 -86.135 92.617 1.00 27.25 357 ASN A O 1
ATOM 2849 N N . HIS A 1 358 ? -27.576 -84.496 93.656 1.00 25.95 358 HIS A N 1
ATOM 2850 C CA . HIS A 1 358 ? -26.476 -84.152 94.543 1.00 27.29 358 HIS A CA 1
ATOM 2851 C C . HIS A 1 358 ? -26.405 -85.153 95.690 1.00 27.31 358 HIS A C 1
ATOM 2852 O O . HIS A 1 358 ? -27.431 -85.545 96.241 1.00 30.10 358 HIS A O 1
ATOM 2859 N N . ASN A 1 359 ? -25.194 -85.571 96.042 1.00 27.75 359 ASN A N 1
ATOM 2860 C CA . ASN A 1 359 ? -25.008 -86.550 97.107 1.00 26.26 359 ASN A CA 1
ATOM 2861 C C . ASN A 1 359 ? -24.338 -86.006 98.357 1.00 26.60 359 ASN A C 1
ATOM 2862 O O . ASN A 1 359 ? -23.814 -86.770 99.166 1.00 28.18 359 ASN A O 1
ATOM 2867 N N . PHE A 1 360 ? -24.347 -84.692 98.524 1.00 27.01 360 PHE A N 1
ATOM 2868 C CA . PHE A 1 360 ? -23.753 -84.113 99.717 1.00 26.78 360 PHE A CA 1
ATOM 2869 C C . PHE A 1 360 ? -24.158 -82.655 99.891 1.00 27.47 360 PHE A C 1
ATOM 2870 O O . PHE A 1 360 ? -24.435 -81.963 98.914 1.00 27.46 360 PHE A O 1
ATOM 2878 N N . ASN A 1 361 ? -24.219 -82.210 101.148 1.00 30.29 361 ASN A N 1
ATOM 2879 C CA . ASN A 1 361 ? -24.567 -80.832 101.507 1.00 31.93 361 ASN A CA 1
ATOM 2880 C C . ASN A 1 361 ? -23.560 -80.313 102.530 1.00 32.26 361 ASN A C 1
ATOM 2881 O O . ASN A 1 361 ? -23.416 -80.869 103.622 1.00 33.69 361 ASN A O 1
ATOM 2886 N N . CYS A 1 362 ? -22.889 -79.225 102.161 1.00 31.63 362 CYS A N 1
ATOM 2887 C CA . CYS A 1 362 ? -21.859 -78.579 102.972 1.00 30.77 362 CYS A CA 1
ATOM 2888 C C . CYS A 1 362 ? -22.328 -77.182 103.385 1.00 29.97 362 CYS A C 1
ATOM 2889 O O . CYS A 1 362 ? -22.581 -76.332 102.540 1.00 30.27 362 CYS A O 1
ATOM 2892 N N . SER A 1 363 ? -22.506 -76.957 104.678 1.00 28.82 363 SER A N 1
ATOM 2893 C CA . SER A 1 363 ? -22.947 -75.642 105.122 1.00 28.70 363 SER A CA 1
ATOM 2894 C C . SER A 1 363 ? -22.326 -75.336 106.467 1.00 27.93 363 SER A C 1
ATOM 2895 O O . SER A 1 363 ? -21.566 -76.141 107.005 1.00 24.87 363 SER A O 1
ATOM 2898 N N . THR A 1 364 ? -22.622 -74.152 106.988 1.00 27.97 364 THR A N 1
ATOM 2899 C CA . THR A 1 364 ? -22.124 -73.764 108.295 1.00 29.77 364 THR A CA 1
ATOM 2900 C C . THR A 1 364 ? -23.100 -74.480 109.219 1.00 32.93 364 THR A C 1
ATOM 2901 O O . THR A 1 364 ? -24.237 -74.039 109.377 1.00 39.72 364 THR A O 1
ATOM 2905 N N . VAL A 1 365 ? -22.680 -75.594 109.805 1.00 32.87 365 VAL A N 1
ATOM 2906 C CA . VAL A 1 365 ? -23.560 -76.361 110.689 1.00 30.94 365 VAL A CA 1
ATOM 2907 C C . VAL A 1 365 ? -24.352 -75.448 111.626 1.00 28.17 365 VAL A C 1
ATOM 2908 O O . VAL A 1 365 ? -25.572 -75.566 111.748 1.00 25.50 365 VAL A O 1
ATOM 2912 N N . LEU A 1 366 ? -23.644 -74.535 112.275 1.00 24.66 366 LEU A N 1
ATOM 2913 C CA . LEU A 1 366 ? -24.249 -73.588 113.192 1.00 23.08 366 LEU A CA 1
ATOM 2914 C C . LEU A 1 366 ? -24.839 -72.427 112.394 1.00 21.09 366 LEU A C 1
ATOM 2915 O O . LEU A 1 366 ? -24.709 -72.382 111.173 1.00 19.86 366 LEU A O 1
ATOM 2920 N N . PRO A 1 367 ? -25.515 -71.484 113.073 1.00 19.90 367 PRO A N 1
ATOM 2921 C CA . PRO A 1 367 ? -26.103 -70.338 112.376 1.00 19.66 367 PRO A CA 1
ATOM 2922 C C . PRO A 1 367 ? -25.078 -69.687 111.444 1.00 17.96 367 PRO A C 1
ATOM 2923 O O . PRO A 1 367 ? -23.977 -69.352 111.865 1.00 18.98 367 PRO A O 1
ATOM 2927 N N . PRO A 1 368 ? -25.429 -69.514 110.156 1.00 18.28 368 PRO A N 1
ATOM 2928 C CA . PRO A 1 368 ? -24.550 -68.914 109.146 1.00 17.09 368 PRO A CA 1
ATOM 2929 C C . PRO A 1 368 ? -23.930 -67.556 109.479 1.00 17.60 368 PRO A C 1
ATOM 2930 O O . PRO A 1 368 ? -22.896 -67.200 108.913 1.00 16.14 368 PRO A O 1
ATOM 2934 N N . LEU A 1 369 ? -24.556 -66.788 110.371 1.00 16.26 369 LEU A N 1
ATOM 2935 C CA . LEU A 1 369 ? -24.007 -65.492 110.762 1.00 16.48 369 LEU A CA 1
ATOM 2936 C C . LEU A 1 369 ? -23.119 -65.658 111.992 1.00 18.16 369 LEU A C 1
ATOM 2937 O O . LEU A 1 369 ? -22.243 -64.829 112.260 1.00 16.58 369 LEU A O 1
ATOM 2942 N N . SER A 1 370 ? -23.344 -66.735 112.742 1.00 17.22 370 SER A N 1
ATOM 2943 C CA . SER A 1 370 ? -22.543 -66.991 113.935 1.00 18.05 370 SER A CA 1
ATOM 2944 C C . SER A 1 370 ? -21.181 -67.580 113.563 1.00 16.05 370 SER A C 1
ATOM 2945 O O . SER A 1 370 ? -20.162 -67.200 114.134 1.00 15.17 370 SER A O 1
ATOM 2948 N N . THR A 1 371 ? -21.165 -68.509 112.610 1.00 15.16 371 THR A N 1
ATOM 2949 C CA . THR A 1 371 ? -19.908 -69.121 112.170 1.00 14.97 371 THR A CA 1
ATOM 2950 C C . THR A 1 371 ? -19.847 -69.146 110.652 1.00 13.59 371 THR A C 1
ATOM 2951 O O . THR A 1 371 ? -19.951 -70.199 110.024 1.00 13.00 371 THR A O 1
ATOM 2955 N N . PRO A 1 372 ? -19.687 -67.969 110.038 1.00 11.39 372 PRO A N 1
ATOM 2956 C CA . PRO A 1 372 ? -19.617 -67.878 108.581 1.00 11.47 372 PRO A CA 1
ATOM 2957 C C . PRO A 1 372 ? -18.361 -68.525 108.009 1.00 11.85 372 PRO A C 1
ATOM 2958 O O . PRO A 1 372 ? -17.391 -68.779 108.728 1.00 12.31 372 PRO A O 1
ATOM 2962 N N . PHE A 1 373 ? -18.389 -68.786 106.709 1.00 10.53 373 PHE A N 1
ATOM 2963 C CA . PHE A 1 373 ? -17.245 -69.363 106.019 1.00 12.09 373 PHE A CA 1
ATOM 2964 C C . PHE A 1 373 ? -16.226 -68.236 105.865 1.00 11.42 373 PHE A C 1
ATOM 2965 O O . PHE A 1 373 ? -16.613 -67.080 105.670 1.00 12.92 373 PHE A O 1
ATOM 2973 N N . VAL A 1 374 ? -14.937 -68.557 105.962 1.00 11.16 374 VAL A N 1
ATOM 2974 C CA . VAL A 1 374 ? -13.892 -67.546 105.801 1.00 11.37 374 VAL A CA 1
ATOM 2975 C C . VAL A 1 374 ? -12.737 -68.031 104.924 1.00 14.03 374 VAL A C 1
ATOM 2976 O O . VAL A 1 374 ? -12.008 -67.221 104.338 1.00 14.52 374 VAL A O 1
ATOM 2980 N N . ARG A 1 375 ? -12.589 -69.346 104.806 1.00 12.85 375 ARG A N 1
ATOM 2981 C CA . ARG A 1 375 ? -11.493 -69.904 104.027 1.00 14.65 375 ARG A CA 1
ATOM 2982 C C . ARG A 1 375 ? -11.963 -70.997 103.069 1.00 15.16 375 ARG A C 1
ATOM 2983 O O . ARG A 1 375 ? -12.823 -71.810 103.420 1.00 15.20 375 ARG A O 1
ATOM 2991 N N . SER A 1 376 ? -11.403 -71.014 101.859 1.00 12.96 376 SER A N 1
ATOM 2992 C CA . SER A 1 376 ? -11.770 -72.024 100.864 1.00 13.60 376 SER A CA 1
ATOM 2993 C C . SER A 1 376 ? -10.554 -72.645 100.168 1.00 11.71 376 SER A C 1
ATOM 2994 O O . SER A 1 376 ? -9.487 -72.037 100.105 1.00 13.82 376 SER A O 1
ATOM 2997 N N . TRP A 1 377 ? -10.735 -73.864 99.666 1.00 12.55 377 TRP A N 1
ATOM 2998 C CA . TRP A 1 377 ? -9.715 -74.602 98.914 1.00 13.63 377 TRP A CA 1
ATOM 2999 C C . TRP A 1 377 ? -10.412 -74.936 97.597 1.00 13.83 377 TRP A C 1
ATOM 3000 O O . TRP A 1 377 ? -11.404 -75.661 97.583 1.00 12.55 377 TRP A O 1
ATOM 3011 N N . LEU A 1 378 ? -9.894 -74.411 96.492 1.00 13.61 378 LEU A N 1
ATOM 3012 C CA . LEU A 1 378 ? -10.523 -74.619 95.197 1.00 14.42 378 LEU A CA 1
ATOM 3013 C C . LEU A 1 378 ? -9.623 -75.216 94.122 1.00 14.21 378 LEU A C 1
ATOM 3014 O O . LEU A 1 378 ? -10.056 -75.423 92.984 1.00 13.33 378 LEU A O 1
ATOM 3019 N N . ASP A 1 379 ? -8.376 -75.488 94.482 1.00 15.14 379 ASP A N 1
ATOM 3020 C CA . ASP A 1 379 ? -7.406 -76.035 93.538 1.00 16.85 379 ASP A CA 1
ATOM 3021 C C . ASP A 1 379 ? -7.725 -77.451 93.077 1.00 18.57 379 ASP A C 1
ATOM 3022 O O . ASP A 1 379 ? -8.416 -78.209 93.764 1.00 18.00 379 ASP A O 1
ATOM 3027 N N . SER A 1 380 ? -7.216 -77.788 91.896 1.00 17.87 380 SER A N 1
ATOM 3028 C CA . SER A 1 380 ? -7.367 -79.117 91.323 1.00 20.28 380 SER A CA 1
ATOM 3029 C C . SER A 1 380 ? -5.941 -79.573 91.049 1.00 21.33 380 SER A C 1
ATOM 3030 O O . SER A 1 380 ? -5.013 -78.764 91.091 1.00 22.58 380 SER A O 1
ATOM 3033 N N . GLY A 1 381 ? -5.768 -80.857 90.761 1.00 21.68 381 GLY A N 1
ATOM 3034 C CA . GLY A 1 381 ? -4.442 -81.366 90.479 1.00 21.27 381 GLY A CA 1
ATOM 3035 C C . GLY A 1 381 ? -4.398 -82.852 90.169 1.00 23.90 381 GLY A C 1
ATOM 3036 O O . GLY A 1 381 ? -5.408 -83.560 90.237 1.00 20.21 381 GLY A O 1
ATOM 3037 N N . THR A 1 382 ? -3.211 -83.330 89.820 1.00 23.61 382 THR A N 1
ATOM 3038 C CA . THR A 1 382 ? -3.045 -84.736 89.508 1.00 25.53 382 THR A CA 1
ATOM 3039 C C . THR A 1 382 ? -1.852 -85.303 90.247 1.00 25.09 382 THR A C 1
ATOM 3040 O O . THR A 1 382 ? -0.756 -84.750 90.183 1.00 24.40 382 THR A O 1
ATOM 3044 N N . ASP A 1 383 ? -2.074 -86.392 90.973 1.00 25.17 383 ASP A N 1
ATOM 3045 C CA . ASP A 1 383 ? -0.994 -87.052 91.687 1.00 28.84 383 ASP A CA 1
ATOM 3046 C C . ASP A 1 383 ? -0.632 -88.311 90.908 1.00 30.27 383 ASP A C 1
ATOM 3047 O O . ASP A 1 383 ? -1.508 -88.994 90.379 1.00 30.63 383 ASP A O 1
ATOM 3052 N N . ARG A 1 384 ? 0.659 -88.604 90.824 1.00 34.41 384 ARG A N 1
ATOM 3053 C CA . ARG A 1 384 ? 1.119 -89.796 90.123 1.00 37.24 384 ARG A CA 1
ATOM 3054 C C . ARG A 1 384 ? 2.079 -90.602 90.985 1.00 37.71 384 ARG A C 1
ATOM 3055 O O . ARG A 1 384 ? 2.930 -90.045 91.677 1.00 35.22 384 ARG A O 1
ATOM 3063 N N . GLU A 1 385 ? 1.930 -91.921 90.937 1.00 40.00 385 GLU A N 1
ATOM 3064 C CA . GLU A 1 385 ? 2.771 -92.821 91.714 1.00 44.02 385 GLU A CA 1
ATOM 3065 C C . GLU A 1 385 ? 2.925 -94.194 91.062 1.00 44.36 385 GLU A C 1
ATOM 3066 O O . GLU A 1 385 ? 2.241 -94.521 90.089 1.00 42.40 385 GLU A O 1
ATOM 3072 N N . GLY A 1 386 ? 3.832 -94.996 91.612 1.00 46.02 386 GLY A N 1
ATOM 3073 C CA . GLY A 1 386 ? 4.069 -96.326 91.080 1.00 47.78 386 GLY A CA 1
ATOM 3074 C C . GLY A 1 386 ? 4.627 -96.291 89.672 1.00 48.20 386 GLY A C 1
ATOM 3075 O O . GLY A 1 386 ? 5.651 -95.656 89.417 1.00 49.79 386 GLY A O 1
ATOM 3076 N N . VAL A 1 387 ? 3.950 -96.968 88.750 1.00 48.47 387 VAL A N 1
ATOM 3077 C CA . VAL A 1 387 ? 4.388 -97.013 87.360 1.00 48.56 387 VAL A CA 1
ATOM 3078 C C . VAL A 1 387 ? 3.396 -96.305 86.437 1.00 47.36 387 VAL A C 1
ATOM 3079 O O . VAL A 1 387 ? 3.793 -95.570 85.532 1.00 47.92 387 VAL A O 1
ATOM 3083 N N . ALA A 1 388 ? 2.106 -96.524 86.670 1.00 45.70 388 ALA A N 1
ATOM 3084 C CA . ALA A 1 388 ? 1.079 -95.908 85.840 1.00 44.24 388 ALA A CA 1
ATOM 3085 C C . ALA A 1 388 ? -0.154 -95.509 86.642 1.00 43.92 388 ALA A C 1
ATOM 3086 O O . ALA A 1 388 ? -1.236 -95.325 86.081 1.00 44.11 388 ALA A O 1
ATOM 3088 N N . THR A 1 389 ? 0.007 -95.379 87.954 1.00 42.22 389 THR A N 1
ATOM 3089 C CA . THR A 1 389 ? -1.103 -94.995 88.813 1.00 40.70 389 THR A CA 1
ATOM 3090 C C . THR A 1 389 ? -1.174 -93.476 88.917 1.00 39.71 389 THR A C 1
ATOM 3091 O O . THR A 1 389 ? -0.164 -92.817 89.162 1.00 40.75 389 THR A O 1
ATOM 3095 N N . SER A 1 390 ? -2.369 -92.926 88.720 1.00 37.95 390 SER A N 1
ATOM 3096 C CA . SER A 1 390 ? -2.576 -91.485 88.808 1.00 36.28 390 SER A CA 1
ATOM 3097 C C . SER A 1 390 ? -3.883 -91.188 89.528 1.00 34.93 390 SER A C 1
ATOM 3098 O O . SER A 1 390 ? -4.765 -92.049 89.632 1.00 33.75 390 SER A O 1
ATOM 3101 N N . THR A 1 391 ? -4.002 -89.959 90.021 1.00 32.68 391 THR A N 1
ATOM 3102 C CA . THR A 1 391 ? -5.195 -89.535 90.733 1.00 28.44 391 THR A CA 1
ATOM 3103 C C . THR A 1 391 ? -5.514 -88.075 90.450 1.00 28.47 391 THR A C 1
ATOM 3104 O O . THR A 1 391 ? -4.767 -87.176 90.830 1.00 28.37 391 THR A O 1
ATOM 3108 N N . ASN A 1 392 ? -6.629 -87.853 89.767 1.00 28.06 392 ASN A N 1
ATOM 3109 C CA . ASN A 1 392 ? -7.069 -86.509 89.444 1.00 27.41 392 ASN A CA 1
ATOM 3110 C C . ASN A 1 392 ? -7.972 -86.094 90.580 1.00 26.36 392 ASN A C 1
ATOM 3111 O O . ASN A 1 392 ? -8.903 -86.815 90.930 1.00 27.34 392 ASN A O 1
ATOM 3116 N N . TRP A 1 393 ? -7.702 -84.934 91.161 1.00 23.03 393 TRP A N 1
ATOM 3117 C CA . TRP A 1 393 ? -8.493 -84.484 92.290 1.00 22.05 393 TRP A CA 1
ATOM 3118 C C . TRP A 1 393 ? -8.948 -83.049 92.228 1.00 20.40 393 TRP A C 1
ATOM 3119 O O . TRP A 1 393 ? -8.343 -82.199 91.574 1.00 19.42 393 TRP A O 1
ATOM 3130 N N . GLN A 1 394 ? -10.041 -82.809 92.938 1.00 20.21 394 GLN A N 1
ATOM 3131 C CA . GLN A 1 394 ? -10.629 -81.490 93.089 1.00 19.21 394 GLN A CA 1
ATOM 3132 C C . GLN A 1 394 ? -10.698 -81.301 94.604 1.00 18.23 394 GLN A C 1
ATOM 3133 O O . GLN A 1 394 ? -10.469 -82.250 95.360 1.00 16.39 394 GLN A O 1
ATOM 3139 N N . THR A 1 395 ? -10.975 -80.083 95.052 1.00 18.09 395 THR A N 1
ATOM 3140 C CA . THR A 1 395 ? -11.081 -79.806 96.482 1.00 17.29 395 THR A CA 1
ATOM 3141 C C . THR A 1 395 ? -12.494 -79.294 96.752 1.00 18.78 395 THR A C 1
ATOM 3142 O O . THR A 1 395 ? -13.350 -80.036 97.230 1.00 19.42 395 THR A O 1
ATOM 3146 N N . GLU A 1 396 ? -12.735 -78.032 96.420 1.00 16.26 396 GLU A N 1
ATOM 3147 C CA . GLU A 1 396 ? -14.042 -77.424 96.605 1.00 17.27 396 GLU A CA 1
ATOM 3148 C C . GLU A 1 396 ? -14.463 -77.578 98.062 1.00 16.92 396 GLU A C 1
ATOM 3149 O O . GLU A 1 396 ? -15.530 -78.123 98.352 1.00 14.31 396 GLU A O 1
ATOM 3155 N N . SER A 1 397 ? -13.618 -77.096 98.971 1.00 17.29 397 SER A N 1
ATOM 3156 C CA . SER A 1 397 ? -13.879 -77.198 100.403 1.00 19.29 397 SER A CA 1
ATOM 3157 C C . SER A 1 397 ? -13.946 -75.828 101.062 1.00 18.07 397 SER A C 1
ATOM 3158 O O . SER A 1 397 ? -13.388 -74.853 100.553 1.00 18.97 397 SER A O 1
ATOM 3161 N N . PHE A 1 398 ? -14.628 -75.754 102.198 1.00 17.36 398 PHE A N 1
ATOM 3162 C CA . PHE A 1 398 ? -14.771 -74.492 102.904 1.00 18.48 398 PHE A CA 1
ATOM 3163 C C . PHE A 1 398 ? -14.685 -74.691 104.409 1.00 20.35 398 PHE A C 1
ATOM 3164 O O . PHE A 1 398 ? -15.045 -75.747 104.933 1.00 19.09 398 PHE A O 1
ATOM 3172 N N . GLN A 1 399 ? -14.202 -73.666 105.099 1.00 19.40 399 GLN A N 1
ATOM 3173 C CA . GLN A 1 399 ? -14.051 -73.729 106.542 1.00 17.36 399 GLN A CA 1
ATOM 3174 C C . GLN A 1 399 ? -14.614 -72.456 107.165 1.00 14.92 399 GLN A C 1
ATOM 3175 O O . GLN A 1 399 ? -14.463 -71.362 106.618 1.00 11.96 399 GLN A O 1
ATOM 3181 N N . THR A 1 400 ? -15.260 -72.616 108.316 1.00 14.63 400 THR A N 1
ATOM 3182 C CA . THR A 1 400 ? -15.889 -71.511 109.033 1.00 15.39 400 THR A CA 1
ATOM 3183 C C . THR A 1 400 ? -14.987 -70.895 110.095 1.00 14.35 400 THR A C 1
ATOM 3184 O O . THR A 1 400 ? -13.905 -71.405 110.370 1.00 13.61 400 THR A O 1
ATOM 3188 N N . THR A 1 401 ? -15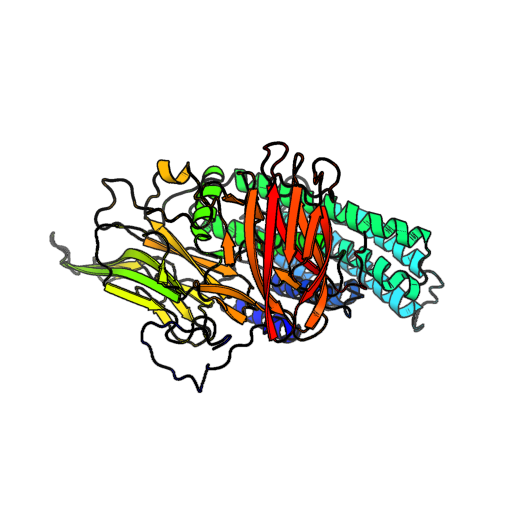.445 -69.791 110.683 1.00 17.00 401 THR A N 1
ATOM 3189 C CA . THR A 1 401 ? -14.704 -69.105 111.739 1.00 19.96 401 THR A CA 1
ATOM 3190 C C . THR A 1 401 ? -14.368 -70.156 112.782 1.00 23.97 401 THR A C 1
ATOM 3191 O O . THR A 1 401 ? -13.397 -70.038 113.526 1.00 22.01 401 THR A O 1
ATOM 3195 N N . LEU A 1 402 ? -15.209 -71.179 112.835 1.00 27.91 402 LEU A N 1
ATOM 3196 C CA . LEU A 1 402 ? -14.988 -72.294 113.725 1.00 34.02 402 LEU A CA 1
ATOM 3197 C C . LEU A 1 402 ? -14.252 -73.221 112.764 1.00 36.41 402 LEU A C 1
ATOM 3198 O O . LEU A 1 402 ? -14.611 -73.303 111.592 1.00 39.85 402 LEU A O 1
ATOM 3203 N N . SER A 1 403 ? -13.227 -73.914 113.231 1.00 37.18 403 SER A N 1
ATOM 3204 C CA . SER A 1 403 ? -12.475 -74.788 112.340 1.00 35.80 403 SER A CA 1
ATOM 3205 C C . SER A 1 403 ? -13.300 -75.858 111.622 1.00 33.24 403 SER A C 1
ATOM 3206 O O . SER A 1 403 ? -12.751 -76.839 111.129 1.00 33.80 403 SER A O 1
ATOM 3209 N N . LEU A 1 404 ? -14.614 -75.664 111.560 1.00 31.04 404 LEU A N 1
ATOM 3210 C CA . LEU A 1 404 ? -15.495 -76.610 110.885 1.00 29.62 404 LEU A CA 1
ATOM 3211 C C . LEU A 1 404 ? -15.267 -76.543 109.388 1.00 29.38 404 LEU A C 1
ATOM 3212 O O . LEU A 1 404 ? -15.396 -75.486 108.775 1.00 28.72 404 LEU A O 1
ATOM 3217 N N . ARG A 1 405 ? -14.934 -77.685 108.805 1.00 29.05 405 ARG A N 1
ATOM 3218 C CA . ARG A 1 405 ? -14.666 -77.752 107.383 1.00 26.80 405 ARG A CA 1
ATOM 3219 C C . ARG A 1 405 ? -15.525 -78.778 106.659 1.00 26.29 405 ARG A C 1
ATOM 3220 O O . ARG A 1 405 ? -15.794 -79.859 107.165 1.00 26.34 405 ARG A O 1
ATOM 3228 N N . CYS A 1 406 ? -15.972 -78.413 105.470 1.00 25.48 406 CYS A N 1
ATOM 3229 C CA . CYS A 1 406 ? -16.741 -79.320 104.663 1.00 26.12 406 CYS A CA 1
ATOM 3230 C C . CYS A 1 406 ? -16.546 -78.979 103.173 1.00 25.16 406 CYS A C 1
ATOM 3231 O O . CYS A 1 406 ? -15.899 -77.983 102.811 1.00 27.71 406 CYS A O 1
ATOM 3234 N N . GLY A 1 407 ? -17.042 -79.853 102.309 1.00 23.67 407 GLY A N 1
ATOM 3235 C CA . GLY A 1 407 ? -16.880 -79.641 100.885 1.00 23.02 407 GLY A CA 1
ATOM 3236 C C . GLY A 1 407 ? -16.866 -80.963 100.145 1.00 21.25 407 GLY A C 1
ATOM 3237 O O . GLY A 1 407 ? -17.195 -82.000 100.716 1.00 20.83 407 GLY A O 1
ATOM 3238 N N . ALA A 1 408 ? -16.481 -80.935 98.874 1.00 20.13 408 ALA A N 1
ATOM 3239 C CA . ALA A 1 408 ? -16.456 -82.150 98.076 1.00 20.18 408 ALA A CA 1
ATOM 3240 C C . ALA A 1 408 ? -15.341 -83.096 98.497 1.00 20.44 408 ALA A C 1
ATOM 3241 O O . ALA A 1 408 ? -15.582 -84.278 98.735 1.00 20.15 408 ALA A O 1
ATOM 3243 N N . PHE A 1 409 ? -14.120 -82.580 98.599 1.00 20.29 409 PHE A N 1
ATOM 3244 C CA . PHE A 1 409 ? -12.992 -83.422 98.968 1.00 20.17 409 PHE A CA 1
ATOM 3245 C C . PHE A 1 409 ? -12.017 -82.752 99.918 1.00 21.68 409 PHE A C 1
ATOM 3246 O O . PHE A 1 409 ? -12.069 -81.543 100.134 1.00 22.45 409 PHE A O 1
ATOM 3254 N N . SER A 1 410 ? -11.114 -83.559 100.466 1.00 22.83 410 SER A N 1
ATOM 3255 C CA . SER A 1 410 ? -10.108 -83.089 101.404 1.00 23.62 410 SER A CA 1
ATOM 3256 C C . SER A 1 410 ? -9.403 -81.827 100.935 1.00 22.32 410 SER A C 1
ATOM 3257 O O . SER A 1 410 ? -9.155 -81.643 99.743 1.00 24.73 410 SER A O 1
ATOM 3260 N N . ALA A 1 411 ? -9.077 -80.962 101.889 1.00 21.97 411 ALA A N 1
ATOM 3261 C CA . ALA A 1 411 ? -8.399 -79.706 101.595 1.00 23.47 411 ALA A CA 1
ATOM 3262 C C . ALA A 1 411 ? -6.923 -79.905 101.282 1.00 23.25 411 ALA A C 1
ATOM 3263 O O . ALA A 1 411 ? -6.250 -80.739 101.889 1.00 23.69 411 ALA A O 1
ATOM 3265 N N . ARG A 1 412 ? -6.437 -79.125 100.323 1.00 22.32 412 ARG A N 1
ATOM 3266 C CA . ARG A 1 412 ? -5.045 -79.152 99.898 1.00 21.05 412 ARG A CA 1
ATOM 3267 C C . ARG A 1 412 ? -4.843 -78.061 98.857 1.00 20.02 412 ARG A C 1
ATOM 3268 O O . ARG A 1 412 ? -5.811 -77.543 98.298 1.00 19.69 412 ARG A O 1
ATOM 3276 N N . GLY A 1 413 ? -3.587 -77.711 98.604 1.00 18.44 413 GLY A N 1
ATOM 3277 C CA . GLY A 1 413 ? -3.289 -76.664 97.645 1.00 18.71 413 GLY A CA 1
ATOM 3278 C C . GLY A 1 413 ? -3.468 -75.311 98.304 1.00 17.95 413 GLY A C 1
ATOM 3279 O O . GLY A 1 413 ? -3.568 -75.236 99.528 1.00 16.34 413 GLY A O 1
ATOM 3280 N N . ASN A 1 414 ? -3.514 -74.241 97.518 1.00 18.90 414 ASN A N 1
ATOM 3281 C CA . ASN A 1 414 ? -3.688 -72.908 98.096 1.00 18.37 414 ASN A CA 1
ATOM 3282 C C . ASN A 1 414 ? -5.068 -72.737 98.707 1.00 18.64 414 ASN A C 1
ATOM 3283 O O . ASN A 1 414 ? -6.068 -73.162 98.128 1.00 19.61 414 ASN A O 1
ATOM 3288 N N . SER A 1 415 ? -5.122 -72.112 99.876 1.00 17.71 415 SER A N 1
ATOM 3289 C CA . SER A 1 415 ? -6.402 -71.838 100.511 1.00 17.40 415 SER A CA 1
ATOM 3290 C C . SER A 1 415 ? -6.615 -70.347 100.285 1.00 16.50 415 SER A C 1
ATOM 3291 O O . SER A 1 415 ? -5.654 -69.575 100.227 1.00 14.09 415 SER A O 1
ATOM 3294 N N . ASN A 1 416 ? -7.872 -69.947 100.141 1.00 13.95 416 ASN A N 1
ATOM 3295 C CA . ASN A 1 416 ? -8.201 -68.552 99.903 1.00 13.55 416 ASN A CA 1
ATOM 3296 C C . ASN A 1 416 ? -8.779 -67.936 101.162 1.00 12.93 416 ASN A C 1
ATOM 3297 O O . ASN A 1 416 ? -9.764 -68.417 101.712 1.00 11.49 416 ASN A O 1
ATOM 3302 N N . TYR A 1 417 ? -8.151 -66.856 101.608 1.00 13.74 417 TYR A N 1
ATOM 3303 C CA . TYR A 1 417 ? -8.570 -66.181 102.826 1.00 12.44 417 TYR A CA 1
ATOM 3304 C C . TYR A 1 417 ? -7.869 -64.832 102.930 1.00 12.22 417 TYR A C 1
ATOM 3305 O O . TYR A 1 417 ? -6.731 -64.688 102.487 1.00 10.83 417 TYR A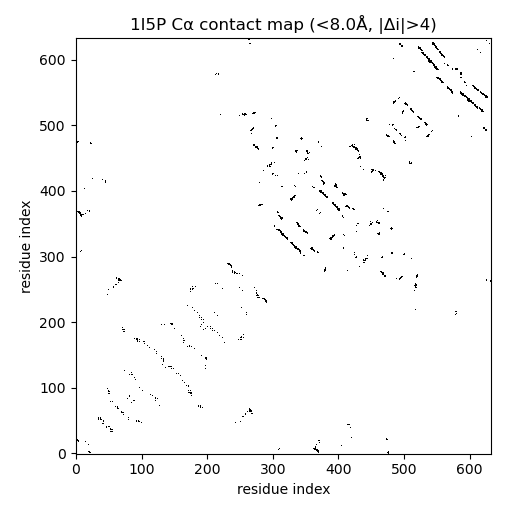 O 1
ATOM 3314 N N . PHE A 1 418 ? -8.554 -63.847 103.500 1.00 10.90 418 PHE A N 1
ATOM 3315 C CA . PHE A 1 418 ? -7.979 -62.518 103.697 1.00 11.45 418 PHE A CA 1
ATOM 3316 C C . PHE A 1 418 ? -8.445 -62.012 105.060 1.00 11.47 418 PHE A C 1
ATOM 3317 O O . PHE A 1 418 ? -9.623 -62.137 105.392 1.00 13.96 418 PHE A O 1
ATOM 3325 N N . PRO A 1 419 ? -7.532 -61.430 105.860 1.00 12.67 419 PRO A N 1
ATOM 3326 C CA . PRO A 1 419 ? -7.868 -60.910 107.192 1.00 11.83 419 PRO A CA 1
ATOM 3327 C C . PRO A 1 419 ? -9.083 -60.003 107.154 1.00 12.22 419 PRO A C 1
ATOM 3328 O O . PRO A 1 419 ? -9.189 -59.150 106.273 1.00 11.92 419 PRO A O 1
ATOM 3332 N N . ASP A 1 420 ? -9.997 -60.204 108.102 1.00 10.65 420 ASP A N 1
ATOM 3333 C CA . ASP A 1 420 ? -11.232 -59.415 108.202 1.00 10.62 420 ASP A CA 1
ATOM 3334 C C . ASP A 1 420 ? -12.192 -59.581 107.025 1.00 11.54 420 ASP A C 1
ATOM 3335 O O . ASP A 1 420 ? -13.186 -58.857 106.909 1.00 10.12 420 ASP A O 1
ATOM 3340 N N . TYR A 1 421 ? -11.897 -60.530 106.145 1.00 11.05 421 TYR A N 1
ATOM 3341 C CA . TYR A 1 421 ? -12.783 -60.798 105.019 1.00 12.29 421 TYR A CA 1
ATOM 3342 C C . TYR A 1 421 ? -13.508 -62.097 105.286 1.00 10.97 421 TYR A C 1
ATOM 3343 O O . TYR A 1 421 ? -12.913 -63.066 105.763 1.00 10.78 421 TYR A O 1
ATOM 3352 N N . PHE A 1 422 ? -14.800 -62.112 104.990 1.00 10.24 422 PHE A N 1
ATOM 3353 C CA . PHE A 1 422 ? -15.598 -63.314 105.168 1.00 9.48 422 PHE A CA 1
ATOM 3354 C C . PHE A 1 422 ? -16.060 -63.775 103.800 1.00 10.46 422 PHE A C 1
ATOM 3355 O O . PHE A 1 422 ? -16.199 -62.969 102.875 1.00 11.17 422 PHE A O 1
ATOM 3363 N N . ILE A 1 423 ? -16.282 -65.075 103.660 1.00 11.38 423 ILE A N 1
ATOM 3364 C CA . ILE A 1 423 ? -16.787 -65.580 102.401 1.00 13.74 423 ILE A CA 1
ATOM 3365 C C . ILE A 1 423 ? -18.292 -65.353 102.509 1.00 14.78 423 ILE A C 1
ATOM 3366 O O . ILE A 1 423 ? -19.004 -66.152 103.112 1.00 14.11 423 ILE A O 1
ATOM 3371 N N . ARG A 1 424 ? -18.761 -64.239 101.956 1.00 13.79 424 ARG A N 1
ATOM 3372 C CA . ARG A 1 424 ? -20.177 -63.901 102.005 1.00 14.02 424 ARG A CA 1
ATOM 3373 C C . ARG A 1 424 ? -20.991 -64.495 100.864 1.00 13.47 424 ARG A C 1
ATOM 3374 O O . ARG A 1 424 ? -22.213 -64.380 100.842 1.00 13.62 424 ARG A O 1
ATOM 3382 N N . ASN A 1 425 ? -20.318 -65.117 99.908 1.00 13.25 425 ASN A N 1
ATOM 3383 C CA . ASN A 1 425 ? -21.025 -65.756 98.809 1.00 12.49 425 ASN A CA 1
ATOM 3384 C C . ASN A 1 425 ? -20.139 -66.784 98.134 1.00 13.18 425 ASN A C 1
ATOM 3385 O O . ASN A 1 425 ? -18.912 -66.721 98.221 1.00 12.21 425 ASN A O 1
ATOM 3390 N N . ILE A 1 426 ? -20.773 -67.751 97.482 1.00 12.62 426 ILE A N 1
ATOM 3391 C CA . ILE A 1 426 ? -20.057 -68.790 96.761 1.00 14.41 426 ILE A CA 1
ATOM 3392 C C . ILE A 1 426 ? -20.701 -68.906 95.389 1.00 15.56 426 ILE A C 1
ATOM 3393 O O . ILE A 1 426 ? -21.912 -68.742 95.240 1.00 15.00 426 ILE A O 1
ATOM 3398 N N . SER A 1 427 ? -19.882 -69.163 94.381 1.00 14.90 427 SER A N 1
ATOM 3399 C CA . SER A 1 427 ? -20.383 -69.320 93.032 1.00 14.00 427 SER A CA 1
ATOM 3400 C C . SER A 1 427 ? -19.521 -70.384 92.385 1.00 14.01 427 SER A C 1
ATOM 3401 O O . SER A 1 427 ? -18.889 -71.179 93.075 1.00 13.47 427 SER A O 1
ATOM 3404 N N . GLY A 1 428 ? -19.487 -70.401 91.063 1.00 14.97 428 GLY A N 1
ATOM 3405 C CA . GLY A 1 428 ? -18.683 -71.393 90.380 1.00 14.64 428 GLY A CA 1
ATOM 3406 C C . GLY A 1 428 ? -18.944 -71.388 88.893 1.00 15.51 428 GLY A C 1
ATOM 3407 O O . GLY A 1 428 ? -19.851 -70.704 88.412 1.00 13.04 428 GLY A O 1
ATOM 3408 N N . VAL A 1 429 ? -18.135 -72.147 88.164 1.00 14.69 429 VAL A N 1
ATOM 3409 C CA . VAL A 1 429 ? -18.283 -72.245 86.722 1.00 15.12 429 VAL A CA 1
ATOM 3410 C C . VAL A 1 429 ? -18.070 -73.684 86.276 1.00 15.03 429 VAL A C 1
ATOM 3411 O O . VAL A 1 429 ? -17.420 -74.471 86.968 1.00 11.77 429 VAL A O 1
ATOM 3415 N N . PRO A 1 430 ? -18.654 -74.060 85.129 1.00 15.89 430 PRO A N 1
ATOM 3416 C CA . PRO A 1 430 ? -18.480 -75.426 84.629 1.00 17.40 430 PRO A CA 1
ATOM 3417 C C . PRO A 1 430 ? -17.142 -75.459 83.882 1.00 17.39 430 PRO A C 1
ATOM 3418 O O . PRO A 1 430 ? -16.502 -74.417 83.717 1.00 19.31 430 PRO A O 1
ATOM 3422 N N . LEU A 1 431 ? -16.726 -76.632 83.414 1.00 18.30 431 LEU A N 1
ATOM 3423 C CA . LEU A 1 431 ? -15.460 -76.733 82.693 1.00 17.37 431 LEU A CA 1
ATOM 3424 C C . LEU A 1 431 ? -15.412 -75.736 81.538 1.00 17.24 431 LEU A C 1
ATOM 3425 O O . LEU A 1 431 ? -14.400 -75.071 81.316 1.00 18.22 431 LEU A O 1
ATOM 3430 N N . VAL A 1 432 ? -16.516 -75.623 80.811 1.00 17.94 432 VAL A N 1
ATOM 3431 C CA . VAL A 1 432 ? -16.589 -74.701 79.684 1.00 18.28 432 VAL A CA 1
ATOM 3432 C C . VAL A 1 432 ? -17.887 -73.908 79.717 1.00 19.57 432 VAL A C 1
ATOM 3433 O O . VAL A 1 432 ? -18.977 -74.485 79.720 1.00 20.94 432 VAL A O 1
ATOM 3437 N N . ILE A 1 433 ? -17.769 -72.586 79.750 1.00 18.68 433 ILE A N 1
ATOM 3438 C CA . ILE A 1 433 ? -18.939 -71.719 79.750 1.00 20.46 433 ILE A CA 1
ATOM 3439 C C . ILE A 1 433 ? -19.233 -71.400 78.291 1.00 22.72 433 ILE A C 1
ATOM 3440 O O . ILE A 1 433 ? -18.349 -70.959 77.560 1.00 20.93 433 ILE A O 1
ATOM 3445 N N . ARG A 1 434 ? -20.472 -71.630 77.872 1.00 25.41 434 ARG A N 1
ATOM 3446 C CA . ARG A 1 434 ? -20.881 -71.378 76.494 1.00 28.74 434 ARG A CA 1
ATOM 3447 C C . ARG A 1 434 ? -20.725 -69.900 76.152 1.00 29.26 434 ARG A C 1
ATOM 3448 O O . ARG A 1 434 ? -20.882 -69.038 77.020 1.00 28.06 434 ARG A O 1
ATOM 3456 N N . ASN A 1 435 ? -20.408 -69.596 74.897 1.00 30.92 435 ASN A N 1
ATOM 3457 C CA . ASN A 1 435 ? -20.276 -68.200 74.499 1.00 32.70 435 ASN A CA 1
ATOM 3458 C C . ASN A 1 435 ? -21.641 -67.543 74.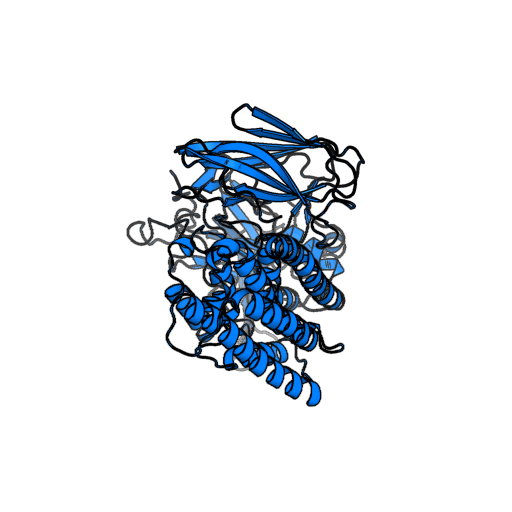630 1.00 31.54 435 ASN A C 1
ATOM 3459 O O . ASN A 1 435 ? -21.732 -66.336 74.827 1.00 31.70 435 ASN A O 1
ATOM 3464 N N . GLU A 1 436 ? -22.702 -68.341 74.523 1.00 30.80 436 GLU A N 1
ATOM 3465 C CA . GLU A 1 436 ? -24.055 -67.810 74.648 1.00 31.43 436 GLU A CA 1
ATOM 3466 C C . GLU A 1 436 ? -24.274 -67.266 76.051 1.00 30.31 436 GLU A C 1
ATOM 3467 O O . GLU A 1 436 ? -25.080 -66.354 76.252 1.00 27.64 436 GLU A O 1
ATOM 3473 N N . ASP A 1 437 ? -23.566 -67.828 77.027 1.00 29.16 437 ASP A N 1
ATOM 3474 C CA . ASP A 1 437 ? -23.694 -67.348 78.399 1.00 26.91 437 ASP A CA 1
ATOM 3475 C C . ASP A 1 437 ? -22.778 -66.148 78.605 1.00 25.24 437 ASP A C 1
ATOM 3476 O O . ASP A 1 437 ? -23.186 -65.147 79.190 1.00 23.47 437 ASP A O 1
ATOM 3481 N N . LEU A 1 438 ? -21.551 -66.246 78.096 1.00 23.63 438 LEU A N 1
ATOM 3482 C CA . LEU A 1 438 ? -20.575 -65.168 78.232 1.00 22.84 438 LEU A CA 1
ATOM 3483 C C . LEU A 1 438 ? -21.045 -63.866 77.593 1.00 22.48 438 LEU A C 1
ATOM 3484 O O . LEU A 1 438 ? -20.615 -62.778 77.980 1.00 20.93 438 LEU A O 1
ATOM 3489 N N . THR A 1 439 ? -21.931 -63.987 76.615 1.00 22.07 439 THR A N 1
ATOM 3490 C CA . THR A 1 439 ? -22.447 -62.828 75.902 1.00 24.87 439 THR A CA 1
ATOM 3491 C C . THR A 1 439 ? -23.684 -62.215 76.557 1.00 24.32 439 THR A C 1
ATOM 3492 O O . THR A 1 439 ? -24.123 -61.133 76.169 1.00 23.41 439 THR A O 1
ATOM 3496 N N . ARG A 1 440 ? -24.242 -62.903 77.547 1.00 23.36 440 ARG A N 1
ATOM 3497 C CA . ARG A 1 440 ? -25.431 -62.410 78.226 1.00 24.82 440 ARG A CA 1
ATOM 3498 C C . ARG A 1 440 ? -25.287 -62.354 79.742 1.00 22.55 440 ARG A C 1
ATOM 3499 O O . ARG A 1 440 ? -25.603 -63.312 80.445 1.00 23.72 440 ARG A O 1
ATOM 3507 N N . PRO A 1 441 ? -24.808 -61.217 80.265 1.00 20.79 441 PRO A N 1
ATOM 3508 C CA . PRO A 1 441 ? -24.625 -61.036 81.705 1.00 20.07 441 PRO A CA 1
ATOM 3509 C C . PRO A 1 441 ? -25.937 -61.245 82.442 1.00 18.25 441 PRO A C 1
ATOM 3510 O O . PRO A 1 441 ? -26.996 -60.917 81.922 1.00 13.96 441 PRO A O 1
ATOM 3514 N N . LEU A 1 442 ? -25.869 -61.797 83.648 1.00 17.60 442 LEU A N 1
ATOM 3515 C CA . LEU A 1 442 ? -27.080 -62.023 84.432 1.00 18.91 442 LEU A CA 1
ATOM 3516 C C . LEU A 1 442 ? -27.581 -60.737 85.070 1.00 18.45 442 LEU A C 1
ATOM 3517 O O . LEU A 1 442 ? -26.803 -59.813 85.308 1.00 16.55 442 LEU A O 1
ATOM 3522 N N . HIS A 1 443 ? -28.885 -60.670 85.332 1.00 17.18 443 HIS A N 1
ATOM 3523 C CA . HIS A 1 443 ? -29.447 -59.495 85.981 1.00 16.11 443 HIS A CA 1
ATOM 3524 C C . HIS A 1 443 ? -29.427 -59.766 87.477 1.00 17.12 443 HIS A C 1
ATOM 3525 O O . HIS A 1 443 ? -28.986 -60.838 87.908 1.00 14.93 443 HIS A O 1
ATOM 3532 N N . TYR A 1 444 ? -29.888 -58.802 88.270 1.00 17.90 444 TYR A N 1
ATOM 3533 C CA . TYR A 1 444 ? -29.901 -58.940 89.722 1.00 16.68 444 TYR A CA 1
ATOM 3534 C C . TYR A 1 444 ? -30.572 -60.244 90.164 1.00 18.97 444 TYR A C 1
ATOM 3535 O O . TYR A 1 444 ? -31.726 -60.511 89.824 1.00 18.31 444 TYR A O 1
ATOM 3544 N N . ASN A 1 445 ? -29.831 -61.052 90.921 1.00 16.83 445 ASN A N 1
ATOM 3545 C CA . ASN A 1 445 ? -30.324 -62.327 91.428 1.00 18.22 445 ASN A CA 1
ATOM 3546 C C . ASN A 1 445 ? -30.976 -63.220 90.384 1.00 19.00 445 ASN A C 1
ATOM 3547 O O . ASN A 1 445 ? -31.895 -63.975 90.696 1.00 17.13 445 ASN A O 1
ATOM 3552 N N . GLN A 1 446 ? -30.512 -63.140 89.146 1.00 19.85 446 GLN A N 1
ATOM 3553 C CA . GLN A 1 446 ? -31.077 -63.993 88.119 1.00 19.57 446 GLN A CA 1
ATOM 3554 C C . GLN A 1 446 ? -30.656 -65.423 88.376 1.00 21.54 446 GLN A C 1
ATOM 3555 O O . GLN A 1 446 ? -29.487 -65.696 88.646 1.00 21.53 446 GLN A O 1
ATOM 3561 N N . ILE A 1 447 ? -31.616 -66.335 88.303 1.00 21.42 447 ILE A N 1
ATOM 3562 C CA . ILE A 1 447 ? -31.327 -67.740 88.506 1.00 22.72 447 ILE A CA 1
ATOM 3563 C C . ILE A 1 447 ? -31.262 -68.402 87.137 1.00 23.47 447 ILE A C 1
ATOM 3564 O O . ILE A 1 447 ? -32.286 -68.644 86.502 1.00 21.92 447 ILE A O 1
ATOM 3569 N N . ARG A 1 448 ? -30.046 -68.669 86.676 1.00 24.91 448 ARG A N 1
ATOM 3570 C CA . ARG A 1 448 ? -29.848 -69.306 85.379 1.00 27.97 448 ARG A CA 1
ATOM 3571 C C . ARG A 1 448 ? -28.850 -70.445 85.552 1.00 29.53 448 ARG A C 1
ATOM 3572 O O . ARG A 1 448 ? -27.861 -70.305 86.276 1.00 29.63 448 ARG A O 1
ATOM 3580 N N . ASN A 1 449 ? -29.106 -71.576 84.905 1.00 30.62 449 ASN A N 1
ATOM 3581 C CA . ASN A 1 449 ? -28.195 -72.712 85.006 1.00 31.73 449 ASN A CA 1
ATOM 3582 C C . ASN A 1 449 ? -27.024 -72.546 84.043 1.00 31.99 449 ASN A C 1
ATOM 3583 O O . ASN A 1 449 ? -27.216 -72.420 82.837 1.00 32.79 449 ASN A O 1
ATOM 3588 N N . ILE A 1 450 ? -25.812 -72.535 84.589 1.00 31.66 450 ILE A N 1
ATOM 3589 C CA . ILE A 1 450 ? -24.610 -72.383 83.775 1.00 30.30 450 ILE A CA 1
ATOM 3590 C C . ILE A 1 450 ? -23.947 -73.747 83.611 1.00 31.25 450 ILE A C 1
ATOM 3591 O O . ILE A 1 450 ? -23.199 -74.197 84.481 1.00 29.36 450 ILE A O 1
ATOM 3596 N N . GLU A 1 451 ? -24.229 -74.402 82.489 1.00 31.96 451 GLU A N 1
ATOM 3597 C CA . GLU A 1 451 ? -23.692 -75.734 82.219 1.00 32.49 451 GLU A CA 1
ATOM 3598 C C . GLU A 1 451 ? -22.815 -75.757 80.967 1.00 33.76 451 GLU A C 1
ATOM 3599 O O . GLU A 1 451 ? -22.882 -74.851 80.133 1.00 33.61 451 GLU A O 1
ATOM 3605 N N . SER A 1 452 ? -21.983 -76.788 80.850 1.00 34.67 452 SER A N 1
ATOM 3606 C CA . SER A 1 452 ? -21.105 -76.939 79.693 1.00 37.19 452 SER A CA 1
ATOM 3607 C C . SER A 1 452 ? -21.931 -77.172 78.437 1.00 38.72 452 SER A C 1
ATOM 3608 O O . SER A 1 452 ? -23.021 -77.745 78.501 1.00 38.31 452 SER A O 1
ATOM 3611 N N . PRO A 1 453 ? -21.415 -76.744 77.273 1.00 39.57 453 PRO A N 1
ATOM 3612 C CA . PRO A 1 453 ? -22.135 -76.927 76.012 1.00 40.32 453 PRO A CA 1
ATOM 3613 C C . PRO A 1 453 ? -22.365 -78.409 75.808 1.00 40.27 453 PRO A C 1
ATOM 3614 O O . PRO A 1 453 ? -21.578 -79.216 76.295 1.00 38.87 453 PRO A O 1
ATOM 3618 N N . SER A 1 454 ? -23.439 -78.772 75.110 1.00 42.06 454 SER A N 1
ATOM 3619 C CA . SER A 1 454 ? -23.716 -80.185 74.857 1.00 43.98 454 SER A CA 1
ATOM 3620 C C . SER A 1 454 ? -22.528 -80.831 74.160 1.00 44.94 454 SER A C 1
ATOM 3621 O O . SER A 1 454 ? -21.881 -80.212 73.314 1.00 44.26 454 SER A O 1
ATOM 3624 N N . GLY A 1 455 ? -22.253 -82.082 74.515 1.00 46.86 455 GLY A N 1
ATOM 3625 C CA . GLY A 1 455 ? -21.129 -82.785 73.929 1.00 50.00 455 GLY A CA 1
ATOM 3626 C C . GLY A 1 455 ? -19.948 -82.666 74.871 1.00 52.82 455 GLY A C 1
ATOM 3627 O O . GLY A 1 455 ? -18.856 -83.163 74.595 1.00 53.63 455 GLY A O 1
ATOM 3628 N N . THR A 1 456 ? -20.186 -81.992 75.993 1.00 55.47 456 THR A N 1
ATOM 3629 C CA . THR A 1 456 ? -19.178 -81.774 77.024 1.00 57.11 456 THR A CA 1
ATOM 3630 C C . THR A 1 456 ? -19.740 -82.024 78.434 1.00 58.48 456 THR A C 1
ATOM 3631 O O . THR A 1 456 ? -18.983 -82.305 79.364 1.00 58.88 456 THR A O 1
ATOM 3635 N N . PRO A 1 457 ? -21.074 -81.928 78.612 1.00 59.05 457 PRO A N 1
ATOM 3636 C CA . PRO A 1 457 ? -21.636 -82.155 79.945 1.00 59.81 457 PRO A CA 1
ATOM 3637 C C . PRO A 1 457 ? -22.093 -83.591 80.230 1.00 59.53 457 PRO A C 1
ATOM 3638 O O . PRO A 1 457 ? -21.356 -84.547 79.972 1.00 59.80 457 PRO A O 1
ATOM 3642 N N . GLY A 1 458 ? -23.310 -83.730 80.756 1.00 57.89 458 GLY A N 1
ATOM 3643 C CA . GLY A 1 458 ? -23.829 -85.043 81.100 1.00 56.43 458 GLY A CA 1
ATOM 3644 C C . GLY A 1 458 ? -23.467 -85.269 82.555 1.00 54.30 458 GLY A C 1
ATOM 3645 O O . GLY A 1 458 ? -24.320 -85.520 83.409 1.00 53.08 458 GLY A O 1
ATOM 3646 N N . GLY A 1 459 ? -22.171 -85.172 82.823 1.00 52.35 459 GLY A N 1
ATOM 3647 C CA . GLY A 1 459 ? -21.655 -85.310 84.170 1.00 49.03 459 GLY A CA 1
ATOM 3648 C C . GLY A 1 459 ? -20.964 -83.988 84.459 1.00 45.12 459 GLY A C 1
ATOM 3649 O O . GLY A 1 459 ? -21.041 -83.451 85.561 1.00 48.33 459 GLY A O 1
ATOM 3650 N N . ALA A 1 460 ? -20.298 -83.465 83.434 1.00 40.25 460 ALA A N 1
ATOM 3651 C CA . ALA A 1 460 ? -19.580 -82.198 83.500 1.00 33.22 460 ALA A CA 1
ATOM 3652 C C . ALA A 1 460 ? -18.791 -81.972 84.788 1.00 29.15 460 ALA A C 1
ATOM 3653 O O . ALA A 1 460 ? -18.514 -82.905 85.545 1.00 25.91 460 ALA A O 1
ATOM 3655 N N . ARG A 1 461 ? -18.435 -80.715 85.025 1.00 24.01 461 ARG A N 1
ATOM 3656 C CA . ARG A 1 461 ? -17.667 -80.347 86.202 1.00 22.98 461 ARG A CA 1
ATOM 3657 C C . ARG A 1 461 ? -18.113 -79.004 86.762 1.00 21.41 461 ARG A C 1
ATOM 3658 O O . ARG A 1 461 ? -18.621 -78.151 86.038 1.00 19.86 461 ARG A O 1
ATOM 3666 N N . ALA A 1 462 ? -17.921 -78.833 88.065 1.00 21.65 462 ALA A N 1
ATOM 3667 C CA . ALA A 1 462 ? -18.264 -77.592 88.740 1.00 20.11 462 ALA A CA 1
ATOM 3668 C C . ALA A 1 462 ? -17.027 -77.119 89.492 1.00 18.48 462 ALA A C 1
ATOM 3669 O O . ALA A 1 462 ? -16.496 -77.842 90.328 1.00 19.34 462 ALA A O 1
ATOM 3671 N N . TYR A 1 463 ? -16.563 -75.916 89.172 1.00 16.80 463 TYR A N 1
ATOM 3672 C CA . TYR A 1 463 ? -15.403 -75.334 89.833 1.00 13.81 463 TYR A CA 1
ATOM 3673 C C . TYR A 1 463 ? -15.893 -74.091 90.564 1.00 13.25 463 TYR A C 1
ATOM 3674 O O . TYR A 1 463 ? -16.262 -73.097 89.944 1.00 12.66 463 TYR A O 1
ATOM 3683 N N . LEU A 1 464 ? -15.894 -74.164 91.890 1.00 13.54 464 LEU A N 1
ATOM 3684 C CA . LEU A 1 464 ? -16.397 -73.088 92.730 1.00 14.65 464 LEU A CA 1
ATOM 3685 C C . LEU A 1 464 ? -15.506 -71.870 92.895 1.00 15.37 464 LEU A C 1
ATOM 3686 O O . LEU A 1 464 ? -14.278 -71.942 92.778 1.00 14.59 464 LEU A O 1
ATOM 3691 N N . VAL A 1 465 ? -16.165 -70.752 93.175 1.00 13.83 465 VAL A N 1
ATOM 3692 C CA . VAL A 1 465 ? -15.527 -69.464 93.373 1.00 13.88 465 VAL A CA 1
ATOM 3693 C C . VAL A 1 465 ? -15.987 -68.918 94.721 1.00 15.97 465 VAL A C 1
ATOM 3694 O O . VAL A 1 465 ? -17.189 -68.853 94.992 1.00 15.68 465 VAL A O 1
ATOM 3698 N N . SER A 1 466 ? -15.042 -68.543 95.577 1.00 16.52 466 SER A N 1
ATOM 3699 C CA . SER A 1 466 ? -15.413 -67.977 96.868 1.00 16.05 466 SER A CA 1
ATOM 3700 C C . SER A 1 466 ? -15.384 -66.449 96.755 1.00 15.70 466 SER A C 1
ATOM 3701 O O . SER A 1 466 ? -14.476 -65.874 96.150 1.00 13.17 466 SER A O 1
ATOM 3704 N N . VAL A 1 467 ? -16.412 -65.810 97.308 1.00 14.55 467 VAL A N 1
ATOM 3705 C CA . VAL A 1 467 ? -16.549 -64.359 97.277 1.00 14.35 467 VAL A CA 1
ATOM 3706 C C . VAL A 1 467 ? -16.267 -63.811 98.668 1.00 14.36 467 VAL A C 1
ATOM 3707 O O . VAL A 1 467 ? -17.033 -64.043 99.608 1.00 12.34 467 VAL A O 1
ATOM 3711 N N . HIS A 1 468 ? -15.167 -63.078 98.786 1.00 13.71 468 HIS A N 1
ATOM 3712 C CA . HIS A 1 468 ? -14.745 -62.520 100.064 1.00 13.62 468 HIS A CA 1
ATOM 3713 C C . HIS A 1 468 ? -15.078 -61.038 100.196 1.00 13.96 468 HIS A C 1
ATOM 3714 O O . HIS A 1 468 ? -14.831 -60.241 99.283 1.00 14.19 468 HIS A O 1
ATOM 3721 N N . ASN A 1 469 ? -15.640 -60.672 101.342 1.00 11.15 469 ASN A N 1
ATOM 3722 C CA . ASN A 1 469 ? -16.002 -59.287 101.584 1.00 10.20 469 ASN A CA 1
ATOM 3723 C C . ASN A 1 469 ? -15.891 -58.991 103.073 1.00 11.70 469 ASN A C 1
ATOM 3724 O O . ASN A 1 469 ? -16.047 -59.892 103.905 1.00 11.26 469 ASN A O 1
ATOM 3729 N N . ARG A 1 470 ? -15.624 -57.731 103.403 1.00 12.60 470 ARG A N 1
ATOM 3730 C CA . ARG A 1 470 ? -15.497 -57.315 104.791 1.00 14.48 470 ARG A CA 1
ATOM 3731 C C . ARG A 1 470 ? -16.835 -57.288 105.523 1.00 15.30 470 ARG A C 1
ATOM 3732 O O . ARG A 1 470 ? -16.874 -57.378 106.755 1.00 13.28 470 ARG A O 1
ATOM 3740 N N . LYS A 1 471 ? -17.922 -57.150 104.765 1.00 12.27 471 LYS A N 1
ATOM 3741 C CA . LYS A 1 471 ? -19.265 -57.092 105.335 1.00 11.68 471 LYS A CA 1
ATOM 3742 C C . LYS A 1 471 ? -19.414 -57.973 106.568 1.00 11.65 471 LYS A C 1
ATOM 3743 O O . LYS A 1 471 ? -19.151 -59.171 106.518 1.00 11.95 471 LYS A O 1
ATOM 3749 N N . ASN A 1 472 ? -19.851 -57.379 107.672 1.00 11.77 472 ASN A N 1
ATOM 3750 C CA . ASN A 1 472 ? -19.999 -58.138 108.905 1.00 12.52 472 ASN A CA 1
ATOM 3751 C C . ASN A 1 472 ? -21.114 -57.608 109.810 1.00 12.44 472 ASN A C 1
ATOM 3752 O O . ASN A 1 472 ? -21.639 -58.345 110.649 1.00 10.65 472 ASN A O 1
ATOM 3757 N N . ASN A 1 473 ? -21.494 -56.344 109.630 1.00 13.30 473 ASN A N 1
ATOM 3758 C CA . ASN A 1 473 ? -22.539 -55.755 110.465 1.00 13.31 473 ASN A CA 1
ATOM 3759 C C . ASN A 1 473 ? -23.937 -56.171 110.025 1.00 12.74 473 ASN A C 1
ATOM 3760 O O . ASN A 1 473 ? -24.754 -55.349 109.607 1.00 12.27 473 ASN A O 1
ATOM 3765 N N . ILE A 1 474 ? -24.198 -57.467 110.136 1.00 11.93 474 ILE A N 1
ATOM 3766 C CA . ILE A 1 474 ? -25.485 -58.035 109.777 1.00 12.37 474 ILE A CA 1
ATOM 3767 C C . ILE A 1 474 ? -26.185 -58.421 111.074 1.00 13.07 474 ILE A C 1
ATOM 3768 O O . ILE A 1 474 ? -25.731 -59.309 111.795 1.00 13.20 474 ILE A O 1
ATOM 3773 N N . TYR A 1 475 ? -27.287 -57.744 111.368 1.00 13.49 475 TYR A N 1
ATOM 3774 C CA . TYR A 1 475 ? -28.042 -58.015 112.579 1.00 15.59 475 TYR A CA 1
ATOM 3775 C C . TYR A 1 475 ? -28.597 -59.432 112.565 1.00 14.50 475 TYR A C 1
ATOM 3776 O O . TYR A 1 475 ? -28.426 -60.191 113.515 1.00 15.78 475 TYR A O 1
ATOM 3785 N N . ALA A 1 476 ? -29.270 -59.781 111.476 1.00 14.76 476 ALA A N 1
ATOM 3786 C CA . ALA A 1 476 ? -29.861 -61.104 111.331 1.00 14.18 476 ALA A CA 1
ATOM 3787 C C . ALA A 1 476 ? -30.449 -61.229 109.939 1.00 13.66 476 ALA A C 1
ATOM 3788 O O . ALA A 1 476 ? -30.383 -60.299 109.140 1.00 11.92 476 ALA A O 1
ATOM 3790 N N . ALA A 1 477 ? -31.012 -62.392 109.648 1.00 13.82 477 ALA A N 1
ATOM 3791 C CA . ALA A 1 477 ? -31.637 -62.613 108.361 1.00 13.75 477 ALA A CA 1
ATOM 3792 C C . ALA A 1 477 ? -33.055 -62.109 108.491 1.00 14.31 477 ALA A C 1
ATOM 3793 O O . ALA A 1 477 ? -33.712 -62.339 109.510 1.00 10.42 477 ALA A O 1
ATOM 3795 N N . ASN A 1 478 ? -33.519 -61.407 107.467 1.00 14.62 478 ASN A N 1
ATOM 3796 C CA . ASN A 1 478 ? -34.876 -60.902 107.467 1.00 15.17 478 ASN A CA 1
ATOM 3797 C C . ASN A 1 478 ? -35.762 -62.129 107.228 1.00 14.88 478 ASN A C 1
ATOM 3798 O O . ASN A 1 478 ? -35.266 -63.221 106.936 1.00 13.26 478 ASN A O 1
ATOM 3803 N N . GLU A 1 479 ? -37.068 -61.961 107.352 1.00 13.76 479 GLU A N 1
ATOM 3804 C CA . GLU A 1 479 ? -37.972 -63.080 107.126 1.00 15.51 479 GLU A CA 1
ATOM 3805 C C . GLU A 1 479 ? -37.824 -63.684 105.719 1.00 14.87 479 GLU A C 1
ATOM 3806 O O . GLU A 1 479 ? -38.092 -64.874 105.521 1.00 13.58 479 GLU A O 1
ATOM 3812 N N . ASN A 1 480 ? -37.376 -62.885 104.751 1.00 13.37 480 ASN A N 1
ATOM 3813 C CA . ASN A 1 480 ? -37.217 -63.388 103.386 1.00 13.15 480 ASN A CA 1
ATOM 3814 C C . ASN A 1 480 ? -35.821 -63.962 103.111 1.00 11.66 480 ASN A C 1
ATOM 3815 O O . ASN A 1 480 ? -35.516 -64.388 101.994 1.00 10.55 480 ASN A O 1
ATOM 3820 N N . GLY A 1 481 ? -34.980 -63.977 104.143 1.00 12.01 481 GLY A N 1
ATOM 3821 C CA . GLY A 1 481 ? -33.639 -64.528 104.011 1.00 10.56 481 GLY A CA 1
ATOM 3822 C C . GLY A 1 481 ? -32.515 -63.531 103.773 1.00 11.77 481 GLY A C 1
ATOM 3823 O O . GLY A 1 481 ? -31.340 -63.898 103.823 1.00 10.84 481 GLY A O 1
ATOM 3824 N N . THR A 1 482 ? -32.857 -62.271 103.529 1.00 11.30 482 THR A N 1
ATOM 3825 C CA . THR A 1 482 ? -31.834 -61.269 103.261 1.00 12.34 482 THR A CA 1
ATOM 3826 C C . THR A 1 482 ? -31.262 -60.607 104.505 1.00 12.95 482 THR A C 1
ATOM 3827 O O . THR A 1 482 ? -31.770 -60.769 105.616 1.00 13.19 482 THR A O 1
ATOM 3831 N N . MET A 1 483 ? -30.205 -59.836 104.285 1.00 12.46 483 MET A N 1
ATOM 3832 C CA . MET A 1 483 ? -29.500 -59.131 105.340 1.00 13.88 483 MET A CA 1
ATOM 3833 C C . MET A 1 483 ? -30.220 -57.947 105.954 1.00 13.48 483 MET A C 1
ATOM 3834 O O . MET A 1 483 ? -30.801 -57.116 105.254 1.00 14.83 483 MET A O 1
ATOM 3839 N N . ILE A 1 484 ? -30.165 -57.872 107.275 1.00 12.38 484 ILE A N 1
ATOM 3840 C CA . ILE A 1 484 ? -30.708 -56.727 107.989 1.00 14.59 484 ILE A CA 1
ATOM 3841 C C . ILE A 1 484 ? -29.416 -56.067 108.476 1.00 14.47 484 ILE A C 1
ATOM 3842 O O . ILE A 1 484 ? -28.625 -56.681 109.197 1.00 13.34 484 ILE A O 1
ATOM 3847 N N . HIS A 1 485 ? -29.191 -54.833 108.045 1.00 12.64 485 HIS A N 1
ATOM 3848 C CA . HIS A 1 485 ? -27.986 -54.099 108.403 1.00 15.28 485 HIS A CA 1
ATOM 3849 C C . HIS A 1 485 ? -27.998 -53.556 109.819 1.00 15.70 485 HIS A C 1
ATOM 3850 O O . HIS A 1 485 ? -28.971 -52.943 110.249 1.00 16.80 485 HIS A O 1
ATOM 3857 N N . LEU A 1 486 ? -26.906 -53.779 110.541 1.00 15.24 486 LEU A N 1
ATOM 3858 C CA . LEU A 1 486 ? -26.803 -53.303 111.915 1.00 13.08 486 LEU A CA 1
ATOM 3859 C C . LEU A 1 486 ? -26.099 -51.951 112.005 1.00 13.41 486 LEU A C 1
ATOM 3860 O O . LEU A 1 486 ? -24.927 -51.820 111.633 1.00 12.57 486 LEU A O 1
ATOM 3865 N N . ALA A 1 487 ? -26.820 -50.950 112.502 1.00 11.84 487 ALA A N 1
ATOM 3866 C CA . ALA A 1 487 ? -26.260 -49.618 112.662 1.00 12.80 487 ALA A CA 1
ATOM 3867 C C . ALA A 1 487 ? -25.273 -49.658 113.825 1.00 12.60 487 ALA A C 1
ATOM 3868 O O . ALA A 1 487 ? -25.373 -50.522 114.694 1.00 10.00 487 ALA A O 1
ATOM 3870 N N . PRO A 1 488 ? -24.296 -48.737 113.837 1.00 14.77 488 PRO A N 1
ATOM 3871 C CA . PRO A 1 488 ? -23.281 -48.654 114.890 1.00 15.38 488 PRO A CA 1
ATOM 3872 C C . PRO A 1 488 ? -23.916 -48.520 116.265 1.00 18.32 488 PRO A C 1
ATOM 3873 O O . PRO A 1 488 ? -25.030 -48.005 116.395 1.00 17.75 488 PRO A O 1
ATOM 3877 N N . GLU A 1 489 ? -23.205 -48.982 117.287 1.00 20.06 489 GLU A N 1
ATOM 3878 C CA . GLU A 1 489 ? -23.709 -48.921 118.655 1.00 27.36 489 GLU A CA 1
ATOM 3879 C C . GLU A 1 489 ? -23.789 -47.478 119.142 1.00 26.67 489 GLU A C 1
ATOM 3880 O O . GLU A 1 489 ? -24.698 -47.117 119.887 1.00 30.99 489 GLU A O 1
ATOM 3886 N N . ASP A 1 490 ? -22.837 -46.654 118.718 1.00 24.90 490 ASP A N 1
ATOM 3887 C CA . ASP A 1 490 ? -22.820 -45.253 119.127 1.00 22.23 490 ASP A CA 1
ATOM 3888 C C . ASP A 1 490 ? -23.245 -44.333 117.989 1.00 19.07 490 ASP A C 1
ATOM 3889 O O . ASP A 1 490 ? -23.755 -44.797 116.971 1.00 17.82 490 ASP A O 1
ATOM 3894 N N . TYR A 1 491 ? -23.041 -43.031 118.165 1.00 16.95 491 TYR A N 1
ATOM 3895 C CA . TYR A 1 491 ? -23.425 -42.063 117.145 1.00 15.35 491 TYR A CA 1
ATOM 3896 C C . TYR A 1 491 ? -22.389 -41.931 116.038 1.00 16.36 491 TYR A C 1
ATOM 3897 O O . TYR A 1 491 ? -21.726 -40.900 115.895 1.00 16.28 491 TYR A O 1
ATOM 3906 N N . THR A 1 492 ? -22.268 -42.991 115.250 1.00 15.84 492 THR A N 1
ATOM 3907 C CA . THR A 1 492 ? -21.333 -43.037 114.137 1.00 16.24 492 THR A CA 1
ATOM 3908 C C . THR A 1 492 ? -22.123 -43.264 112.849 1.00 14.56 492 THR A C 1
ATOM 3909 O O . THR A 1 492 ? -23.131 -43.975 112.855 1.00 12.73 492 THR A O 1
ATOM 3913 N N . GLY A 1 493 ? -21.672 -42.657 111.753 1.00 12.46 493 GLY A N 1
ATOM 3914 C CA . GLY A 1 493 ? -22.352 -42.845 110.482 1.00 13.61 493 GLY A CA 1
ATOM 3915 C C . GLY A 1 493 ? -22.036 -44.225 109.932 1.00 14.26 493 GLY A C 1
ATOM 3916 O O . GLY A 1 493 ? -21.162 -44.913 110.458 1.00 15.61 493 GLY A O 1
ATOM 3917 N N . PHE A 1 494 ? -22.743 -44.646 108.891 1.00 15.09 494 PHE A N 1
ATOM 3918 C CA . PHE A 1 494 ? -22.499 -45.960 108.309 1.00 14.35 494 PHE A CA 1
ATOM 3919 C C . PHE A 1 494 ? -23.040 -46.064 106.892 1.00 14.26 494 PHE A C 1
ATOM 3920 O O . PHE A 1 494 ? -23.944 -45.322 106.505 1.00 13.21 494 PHE A O 1
ATOM 3928 N N . THR A 1 495 ? -22.487 -46.996 106.121 1.00 12.11 495 THR A N 1
ATOM 3929 C CA . THR A 1 495 ? -22.916 -47.195 104.745 1.00 12.30 495 THR A CA 1
ATOM 3930 C C . THR A 1 495 ? -23.659 -48.511 104.572 1.00 13.08 495 THR A C 1
ATOM 3931 O O . THR A 1 495 ? -23.591 -49.403 105.421 1.00 13.20 495 THR A O 1
ATOM 3935 N N . ILE A 1 496 ? -24.366 -48.613 103.453 1.00 11.51 496 ILE A N 1
ATOM 3936 C CA . ILE A 1 496 ? -25.109 -49.811 103.093 1.00 11.22 496 ILE A CA 1
ATOM 3937 C C . ILE A 1 496 ? -24.928 -49.998 101.600 1.00 11.35 496 ILE A C 1
ATOM 3938 O O . ILE A 1 496 ? -25.281 -49.116 100.821 1.00 11.62 496 ILE A O 1
ATOM 3943 N N . SER A 1 497 ? -24.367 -51.132 101.199 1.00 12.89 497 SER A N 1
ATOM 3944 C CA . SER A 1 497 ? -24.180 -51.389 99.786 1.00 13.43 497 SER A CA 1
ATOM 3945 C C . SER A 1 497 ? -25.544 -51.563 99.147 1.00 14.60 497 SER A C 1
ATOM 3946 O O . SER A 1 497 ? -26.398 -52.292 99.668 1.00 14.25 497 SER A O 1
ATOM 3949 N N . PRO A 1 498 ? -25.772 -50.890 98.014 1.00 13.35 498 PRO A N 1
ATOM 3950 C CA . PRO A 1 498 ? -27.045 -50.987 97.307 1.00 13.46 498 PRO A CA 1
ATOM 3951 C C . PRO A 1 498 ? -27.329 -52.425 96.909 1.00 13.47 498 PRO A C 1
ATOM 3952 O O . PRO A 1 498 ? -28.465 -52.779 96.619 1.00 11.06 498 PRO A O 1
ATOM 3956 N N . ILE A 1 499 ? -26.290 -53.256 96.901 1.00 13.78 499 ILE A N 1
ATOM 3957 C CA . ILE A 1 499 ? -26.443 -54.656 96.521 1.00 13.68 499 ILE A CA 1
ATOM 3958 C C . ILE A 1 499 ? -27.139 -55.465 97.612 1.00 13.09 499 ILE A C 1
ATOM 3959 O O . ILE A 1 499 ? -27.816 -56.458 97.328 1.00 13.93 499 ILE A O 1
ATOM 3964 N N . HIS A 1 500 ? -26.981 -55.022 98.856 1.00 11.60 500 HIS A N 1
ATOM 3965 C CA . HIS A 1 500 ? -27.553 -55.708 100.014 1.00 13.34 500 HIS A CA 1
ATOM 3966 C C . HIS A 1 500 ? -28.974 -55.258 100.324 1.00 14.31 500 HIS A C 1
ATOM 3967 O O . HIS A 1 500 ? -29.280 -54.829 101.441 1.00 14.25 500 HIS A O 1
ATOM 3974 N N . ALA A 1 501 ? -29.844 -55.371 99.331 1.00 13.91 501 ALA A N 1
ATOM 3975 C CA . ALA A 1 501 ? -31.228 -54.968 99.495 1.00 14.11 501 ALA A CA 1
ATOM 3976 C C . ALA A 1 501 ? -32.098 -56.071 100.066 1.00 13.85 501 ALA A C 1
ATOM 3977 O O . ALA A 1 501 ? -31.763 -57.255 99.990 1.00 12.88 501 ALA A O 1
ATOM 3979 N N . THR A 1 502 ? -33.217 -55.672 100.656 1.00 13.21 502 THR A N 1
ATOM 3980 C CA . THR A 1 502 ? -34.171 -56.631 101.192 1.00 13.82 502 THR A CA 1
ATOM 3981 C C . THR A 1 502 ? -34.856 -57.246 99.979 1.00 13.32 502 THR A C 1
ATOM 3982 O O . THR A 1 502 ? -35.078 -58.456 99.913 1.00 14.99 502 THR A O 1
ATOM 3986 N N . GLN A 1 503 ? -35.185 -56.387 99.019 1.00 11.60 503 GLN A N 1
ATOM 3987 C CA . GLN A 1 503 ? -35.841 -56.806 97.787 1.00 16.32 503 GLN A CA 1
ATOM 3988 C C . GLN A 1 503 ? -35.821 -55.682 96.757 1.00 15.96 503 GLN A C 1
ATOM 3989 O O . GLN A 1 503 ? -35.768 -54.502 97.110 1.00 15.49 503 GLN A O 1
ATOM 3995 N N . VAL A 1 504 ? -35.855 -56.065 95.484 1.00 17.00 504 VAL A N 1
ATOM 3996 C CA . VAL A 1 504 ? -35.854 -55.115 94.378 1.00 16.87 504 VAL A CA 1
ATOM 3997 C C . VAL A 1 504 ? -36.837 -55.615 93.326 1.00 17.67 504 VAL A C 1
ATOM 3998 O O . VAL A 1 504 ? -36.868 -56.806 93.029 1.00 17.45 504 VAL A O 1
ATOM 4002 N N . ASN A 1 505 ? -37.650 -54.723 92.770 1.00 17.73 505 ASN A N 1
ATOM 4003 C CA . ASN A 1 505 ? -38.579 -55.137 91.724 1.00 18.66 505 ASN A CA 1
ATOM 4004 C C . ASN A 1 505 ? -37.920 -54.870 90.372 1.00 19.26 505 ASN A C 1
ATOM 4005 O O . ASN A 1 505 ? -36.815 -54.325 90.321 1.00 18.58 505 ASN A O 1
ATOM 4010 N N . ASN A 1 506 ? -38.581 -55.250 89.282 1.00 21.06 506 ASN A N 1
ATOM 4011 C CA . ASN A 1 506 ? -38.010 -55.049 87.956 1.00 20.49 506 ASN A CA 1
ATOM 4012 C C . ASN A 1 506 ? -36.612 -55.673 87.940 1.00 19.52 506 ASN A C 1
ATOM 4013 O O . ASN A 1 506 ? -35.676 -55.110 87.378 1.00 19.06 506 ASN A O 1
ATOM 4018 N N . GLN A 1 507 ? -36.471 -56.839 88.561 1.00 19.44 507 GLN A N 1
ATOM 4019 C CA . GLN A 1 507 ? -35.169 -57.502 88.629 1.00 20.00 507 GLN A CA 1
ATOM 4020 C C . GLN A 1 507 ? -34.563 -57.869 87.279 1.00 20.43 507 GLN A C 1
ATOM 4021 O O . GLN A 1 507 ? -33.340 -57.891 87.141 1.00 18.10 507 GLN A O 1
ATOM 4027 N N . THR A 1 508 ? -35.400 -58.143 86.281 1.00 19.05 508 THR A N 1
ATOM 4028 C CA . THR A 1 508 ? -34.877 -58.510 84.969 1.00 18.60 508 THR A CA 1
ATOM 4029 C C . THR A 1 508 ? -34.257 -57.319 84.257 1.00 19.57 508 THR A C 1
ATOM 4030 O O . THR A 1 508 ? -33.520 -57.489 83.285 1.00 19.51 508 THR A O 1
ATOM 4034 N N . ARG A 1 509 ? -34.562 -56.118 84.743 1.00 19.98 509 ARG A N 1
ATOM 4035 C CA . ARG A 1 509 ? -34.035 -54.897 84.152 1.00 19.91 509 ARG A CA 1
ATOM 4036 C C . ARG A 1 509 ? -33.072 -54.197 85.109 1.00 18.94 509 ARG A C 1
ATOM 4037 O O . ARG A 1 509 ? -32.733 -53.034 84.914 1.00 18.86 509 ARG A O 1
ATOM 4045 N N . THR A 1 510 ? -32.627 -54.907 86.141 1.00 18.85 510 THR A N 1
ATOM 4046 C CA . THR A 1 510 ? -31.702 -54.340 87.123 1.00 18.53 510 THR A CA 1
ATOM 4047 C C . THR A 1 510 ? -30.414 -55.153 87.135 1.00 17.70 510 THR A C 1
ATOM 4048 O O . THR A 1 510 ? -30.446 -56.373 87.282 1.00 16.60 510 THR A O 1
ATOM 4052 N N . PHE A 1 511 ? -29.280 -54.473 86.996 1.00 17.02 511 PHE A N 1
ATOM 4053 C CA . PHE A 1 511 ? -27.994 -55.160 86.957 1.00 17.75 511 PHE A CA 1
ATOM 4054 C C . PHE A 1 511 ? -26.951 -54.621 87.924 1.00 17.24 511 PHE A C 1
ATOM 4055 O O . PHE A 1 511 ? -26.969 -53.454 88.300 1.00 16.49 511 PHE A O 1
ATOM 4063 N N . ILE A 1 512 ? -26.035 -55.496 88.318 1.00 17.76 512 ILE A N 1
ATOM 4064 C CA . ILE A 1 512 ? -24.945 -55.100 89.192 1.00 17.04 512 ILE A CA 1
ATOM 4065 C C . ILE A 1 512 ? -23.881 -54.597 88.228 1.00 15.70 512 ILE A C 1
ATOM 4066 O O . ILE A 1 512 ? -23.563 -55.270 87.254 1.00 16.23 512 ILE A O 1
ATOM 4071 N N . SER A 1 513 ? -23.361 -53.401 88.486 1.00 15.08 513 SER A N 1
ATOM 4072 C CA . SER A 1 513 ? -22.359 -52.794 87.623 1.00 14.91 513 SER A CA 1
ATOM 4073 C C . SER A 1 513 ? -21.041 -52.535 88.355 1.00 14.67 513 SER A C 1
ATOM 4074 O O . SER A 1 513 ? -20.987 -51.790 89.332 1.00 14.67 513 SER A O 1
ATOM 4077 N N . GLU A 1 514 ? -19.984 -53.161 87.859 1.00 13.73 514 GLU A N 1
ATOM 4078 C CA . GLU A 1 514 ? -18.643 -53.044 88.421 1.00 15.39 514 GLU A CA 1
ATOM 4079 C C . GLU A 1 514 ? -18.188 -51.602 88.686 1.00 14.56 514 GLU A C 1
ATOM 4080 O O . GLU A 1 514 ? -18.425 -50.705 87.871 1.00 11.39 514 GLU A O 1
ATOM 4086 N N . LYS A 1 515 ? -17.551 -51.392 89.840 1.00 12.44 515 LYS A N 1
ATOM 4087 C CA . LYS A 1 515 ? -17.015 -50.083 90.223 1.00 12.02 515 LYS A CA 1
ATOM 4088 C C . LYS A 1 515 ? -15.625 -50.265 90.827 1.00 12.49 515 LYS A C 1
ATOM 4089 O O . LYS A 1 515 ? -15.331 -51.302 91.412 1.00 12.08 515 LYS A O 1
ATOM 4095 N N . PHE A 1 516 ? -14.770 -49.258 90.690 1.00 14.75 516 PHE A N 1
ATOM 4096 C CA . PHE A 1 516 ? -13.412 -49.358 91.216 1.00 15.74 516 PHE A CA 1
ATOM 4097 C C . PHE A 1 516 ? -13.154 -48.499 92.447 1.00 14.46 516 PHE A C 1
ATOM 4098 O O . PHE A 1 516 ? -12.273 -48.813 93.244 1.00 13.80 516 PHE A O 1
ATOM 4106 N N . GLY A 1 517 ? -13.916 -47.420 92.602 1.00 13.65 517 GLY A N 1
ATOM 4107 C CA . GLY A 1 517 ? -13.733 -46.559 93.760 1.00 14.31 517 GLY A CA 1
ATOM 4108 C C . GLY A 1 517 ? -15.048 -46.268 94.457 1.00 13.95 517 GLY A C 1
ATOM 4109 O O . GLY A 1 517 ? -15.281 -45.148 94.909 1.00 17.64 517 GLY A O 1
ATOM 4110 N N . ASN A 1 518 ? -15.904 -47.282 94.558 1.00 13.43 518 ASN A N 1
ATOM 4111 C CA . ASN A 1 518 ? -17.223 -47.126 95.165 1.00 12.46 518 ASN A CA 1
ATOM 4112 C C . ASN A 1 518 ? -17.497 -48.083 96.332 1.00 11.34 518 ASN A C 1
ATOM 4113 O O . ASN A 1 518 ? -18.654 -48.286 96.712 1.00 11.61 518 ASN A O 1
ATOM 4118 N N . GLN A 1 519 ? -16.443 -48.657 96.906 1.00 9.42 519 GLN A N 1
ATOM 4119 C CA . GLN A 1 519 ? -16.587 -49.608 98.014 1.00 11.12 519 GLN A CA 1
ATOM 4120 C C . GLN A 1 519 ? -17.536 -50.737 97.618 1.00 11.14 519 GLN A C 1
ATOM 4121 O O . GLN A 1 519 ? -18.351 -51.194 98.415 1.00 12.25 519 GLN A O 1
ATOM 4127 N N . GLY A 1 520 ? -17.417 -51.187 96.376 1.00 11.62 520 GLY A N 1
ATOM 4128 C CA . GLY A 1 520 ? -18.269 -52.257 95.893 1.00 10.32 520 GLY A CA 1
ATOM 4129 C C . GLY A 1 520 ? -18.961 -51.845 94.616 1.00 11.05 520 GLY A C 1
ATOM 4130 O O . GLY A 1 520 ? -18.854 -50.696 94.199 1.00 12.36 520 GLY A O 1
ATOM 4131 N N . ASP A 1 521 ? -19.680 -52.768 93.989 1.00 10.66 521 ASP A N 1
ATOM 4132 C CA . ASP A 1 521 ? -20.359 -52.441 92.742 1.00 10.37 521 ASP A CA 1
ATOM 4133 C C . ASP A 1 521 ? -21.649 -51.667 92.974 1.00 11.71 521 ASP A C 1
ATOM 4134 O O . ASP A 1 521 ? -22.137 -51.560 94.100 1.00 11.12 521 ASP A O 1
ATOM 4139 N N . SER A 1 522 ? -22.190 -51.114 91.894 1.00 12.15 522 SER A N 1
ATOM 4140 C CA . SER A 1 522 ? -23.422 -50.346 91.975 1.00 13.67 522 SER A CA 1
ATOM 4141 C C . SER A 1 522 ? -24.603 -51.136 91.421 1.00 14.21 522 SER A C 1
ATOM 4142 O O . SER A 1 522 ? -24.431 -52.188 90.793 1.00 12.23 522 SER A O 1
ATOM 4145 N N . LEU A 1 523 ? -25.803 -50.623 91.676 1.00 14.72 523 LEU A N 1
ATOM 4146 C CA . LEU A 1 523 ? -27.026 -51.249 91.199 1.00 16.40 523 LEU A CA 1
ATOM 4147 C C . LEU A 1 523 ? -27.546 -50.344 90.084 1.00 17.39 523 LEU A C 1
ATOM 4148 O O . LEU A 1 523 ? -27.898 -49.186 90.324 1.00 15.52 523 LEU A O 1
ATOM 4153 N N . ARG A 1 524 ? -27.569 -50.864 88.861 1.00 17.10 524 ARG A N 1
ATOM 4154 C CA . ARG A 1 524 ? -28.036 -50.078 87.728 1.00 19.10 524 ARG A CA 1
ATOM 4155 C C . ARG A 1 524 ? -29.486 -50.388 87.379 1.00 17.48 524 ARG A C 1
ATOM 4156 O O . ARG A 1 524 ? -29.819 -51.515 87.008 1.00 18.45 524 ARG A O 1
ATOM 4164 N N . PHE A 1 525 ? -30.343 -49.382 87.508 1.00 17.31 525 PHE A N 1
ATOM 4165 C CA . PHE A 1 525 ? -31.758 -49.528 87.187 1.00 19.76 525 PHE A CA 1
ATOM 4166 C C . PHE A 1 525 ? -31.965 -49.118 85.730 1.00 20.82 525 PHE A C 1
ATOM 4167 O O . PHE A 1 525 ? -31.668 -47.986 85.346 1.00 20.22 525 PHE A O 1
ATOM 4175 N N . GLU A 1 526 ? -32.462 -50.040 84.916 1.00 21.51 526 GLU A N 1
ATOM 4176 C CA . GLU A 1 526 ? -32.700 -49.746 83.508 1.00 23.08 526 GLU A CA 1
ATOM 4177 C C . GLU A 1 526 ? -34.180 -49.546 83.230 1.00 24.61 526 GLU A C 1
ATOM 4178 O O . GLU A 1 526 ? -34.560 -49.107 82.147 1.00 26.06 526 GLU A O 1
ATOM 4184 N N . GLN A 1 527 ? -35.011 -49.876 84.214 1.00 25.10 527 GLN A N 1
ATOM 4185 C CA . GLN A 1 527 ? -36.453 -49.719 84.087 1.00 24.92 527 GLN A CA 1
ATOM 4186 C C . GLN A 1 527 ? -36.951 -48.660 85.062 1.00 24.88 527 GLN A C 1
ATOM 4187 O O . GLN A 1 527 ? -36.636 -48.695 86.252 1.00 23.07 527 GLN A O 1
ATOM 4193 N N . SER A 1 528 ? -37.730 -47.716 84.550 1.00 23.88 528 SER A N 1
ATOM 4194 C CA . SER A 1 528 ? -38.260 -46.645 85.377 1.00 22.45 528 SER A CA 1
ATOM 4195 C C . SER A 1 528 ? -39.208 -47.198 86.445 1.00 21.16 528 SER A C 1
ATOM 4196 O O . SER A 1 528 ? -39.788 -48.272 86.285 1.00 22.39 528 SER A O 1
ATOM 4199 N N . ASN A 1 529 ? -39.341 -46.461 87.542 1.00 20.86 529 ASN A N 1
ATOM 4200 C CA . ASN A 1 529 ? -40.199 -46.852 88.655 1.00 20.93 529 ASN A CA 1
ATOM 4201 C C . ASN A 1 529 ? -39.768 -48.159 89.323 1.00 22.03 529 ASN A C 1
ATOM 4202 O O . ASN A 1 529 ? -40.588 -49.034 89.629 1.00 19.23 529 ASN A O 1
ATOM 4207 N N . THR A 1 530 ? -38.466 -48.285 89.549 1.00 21.56 530 THR A N 1
ATOM 4208 C CA . THR A 1 530 ? -37.924 -49.456 90.216 1.00 20.17 530 THR A CA 1
ATOM 4209 C C . THR A 1 530 ? -37.697 -49.053 91.666 1.00 19.46 530 THR A C 1
ATOM 4210 O O . THR A 1 530 ? -37.174 -47.975 91.947 1.00 18.38 530 THR A O 1
ATOM 4214 N N . THR A 1 531 ? -38.108 -49.915 92.585 1.00 18.77 531 THR A N 1
ATOM 4215 C CA . THR A 1 531 ? -37.940 -49.645 94.001 1.00 16.92 531 THR A CA 1
ATOM 4216 C C . THR A 1 531 ? -37.046 -50.692 94.636 1.00 16.86 531 THR A C 1
ATOM 4217 O O . THR A 1 531 ? -37.245 -51.893 94.446 1.00 16.24 531 THR A O 1
ATOM 4221 N N . ALA A 1 532 ? -36.052 -50.219 95.377 1.00 14.14 532 ALA A N 1
ATOM 4222 C CA . ALA A 1 532 ? -35.121 -51.087 96.076 1.00 14.62 532 ALA A CA 1
ATOM 4223 C C . ALA A 1 532 ? -35.318 -50.848 97.570 1.00 15.26 532 ALA A C 1
ATOM 4224 O O . ALA A 1 532 ? -35.152 -49.726 98.057 1.00 15.91 532 ALA A O 1
ATOM 4226 N N . ARG A 1 533 ? -35.693 -51.895 98.295 1.00 15.39 533 ARG A N 1
ATOM 4227 C CA . ARG A 1 533 ? -35.898 -51.767 99.727 1.00 14.82 533 ARG A CA 1
ATOM 4228 C C . ARG A 1 533 ? -34.722 -52.302 100.525 1.00 15.16 533 ARG A C 1
ATOM 4229 O O . ARG A 1 533 ? -34.178 -53.359 100.215 1.00 14.94 533 ARG A O 1
ATOM 4237 N N . TYR A 1 534 ? -34.354 -51.565 101.566 1.00 15.03 534 TYR A N 1
ATOM 4238 C CA . TYR A 1 534 ? -33.269 -51.949 102.456 1.00 13.53 534 TYR A CA 1
ATOM 4239 C C . TYR A 1 534 ? -33.792 -51.921 103.884 1.00 14.41 534 TYR A C 1
ATOM 4240 O O . TYR A 1 534 ? -34.658 -51.113 104.223 1.00 11.32 534 TYR A O 1
ATOM 4249 N N . THR A 1 535 ? -33.271 -52.815 104.716 1.00 14.11 535 THR A N 1
ATOM 4250 C CA . THR A 1 535 ? -33.694 -52.886 106.107 1.00 14.19 535 THR A CA 1
ATOM 4251 C C . THR A 1 535 ? -32.493 -52.813 107.037 1.00 13.74 535 THR A C 1
ATOM 4252 O O . THR A 1 535 ? -31.492 -53.512 106.844 1.00 11.04 535 THR A O 1
ATOM 4256 N N . LEU A 1 536 ? -32.605 -51.971 108.056 1.00 13.07 536 LEU A N 1
ATOM 4257 C CA . LEU A 1 536 ? -31.519 -51.795 109.002 1.00 13.07 536 LEU A CA 1
ATOM 4258 C C . LEU A 1 536 ? -32.018 -51.792 110.445 1.00 14.48 536 LEU A C 1
ATOM 4259 O O . LEU A 1 536 ? -33.175 -51.453 110.720 1.00 11.80 536 LEU A O 1
ATOM 4264 N N . ARG A 1 537 ? -31.128 -52.167 111.361 1.00 14.25 537 ARG A N 1
ATOM 4265 C CA . ARG A 1 537 ? -31.435 -52.206 112.783 1.00 14.18 537 ARG A CA 1
ATOM 4266 C C . ARG A 1 537 ? -30.959 -50.874 113.362 1.00 14.80 537 ARG A C 1
ATOM 4267 O O . ARG A 1 537 ? -29.754 -50.647 113.491 1.00 15.21 537 ARG A O 1
ATOM 4275 N N . GLY A 1 538 ? -31.903 -49.998 113.700 1.00 12.10 538 GLY A N 1
ATOM 4276 C CA . GLY A 1 538 ? -31.551 -48.692 114.229 1.00 13.60 538 GLY A CA 1
ATOM 4277 C C . GLY A 1 538 ? -30.877 -48.650 115.589 1.00 15.34 538 GLY A C 1
ATOM 4278 O O . GLY A 1 538 ? -30.909 -49.617 116.356 1.00 17.49 538 GLY A O 1
ATOM 4279 N N . ASN A 1 539 ? -30.269 -47.510 115.893 1.00 15.22 539 ASN A N 1
ATOM 4280 C CA . ASN A 1 539 ? -29.581 -47.318 117.159 1.00 16.52 539 ASN A CA 1
ATOM 4281 C C . ASN A 1 539 ? -30.153 -46.104 117.885 1.00 17.32 539 ASN A C 1
ATOM 4282 O O . ASN A 1 539 ? -29.591 -45.644 118.877 1.00 19.68 539 ASN A O 1
ATOM 4287 N N . GLY A 1 540 ? -31.264 -45.580 117.377 1.00 17.00 540 GLY A N 1
ATOM 4288 C CA . GLY A 1 540 ? -31.898 -44.435 118.003 1.00 15.74 540 GLY A CA 1
ATOM 4289 C C . GLY A 1 540 ? -31.326 -43.083 117.624 1.00 17.29 540 GLY A C 1
ATOM 4290 O O . GLY A 1 540 ? -31.745 -42.063 118.161 1.00 18.11 540 GLY A O 1
ATOM 4291 N N . ASN A 1 541 ? -30.373 -43.052 116.702 1.00 16.98 541 ASN A N 1
ATOM 4292 C CA . ASN A 1 541 ? -29.776 -41.783 116.301 1.00 16.96 541 ASN A CA 1
ATOM 4293 C C . ASN A 1 541 ? -30.336 -41.220 115.004 1.00 18.57 541 ASN A C 1
ATOM 4294 O O . ASN A 1 541 ? -30.865 -41.951 114.167 1.00 17.44 541 ASN A O 1
ATOM 4299 N N . SER A 1 542 ? -30.224 -39.906 114.853 1.00 19.92 542 SER A N 1
ATOM 4300 C CA . SER A 1 542 ? -30.690 -39.244 113.646 1.00 22.46 542 SER A CA 1
ATOM 4301 C C . SER A 1 542 ? -29.506 -38.959 112.735 1.00 20.94 542 SER A C 1
ATOM 4302 O O . SER A 1 542 ? -28.446 -38.533 113.190 1.00 20.79 542 SER A O 1
ATOM 4305 N N . TYR A 1 543 ? -29.695 -39.194 111.443 1.00 20.49 543 TYR A N 1
ATOM 4306 C CA . TYR A 1 543 ? -28.637 -38.981 110.467 1.00 17.99 543 TYR A CA 1
ATOM 4307 C C . TYR A 1 543 ? -29.144 -38.290 109.220 1.00 17.62 543 TYR A C 1
ATOM 4308 O O . TYR A 1 543 ? -30.344 -38.290 108.936 1.00 17.27 543 TYR A O 1
ATOM 4317 N N . ASN A 1 544 ? -28.218 -37.698 108.474 1.00 17.96 544 ASN A N 1
ATOM 4318 C CA . ASN A 1 544 ? -28.564 -37.099 107.194 1.00 18.86 544 ASN A CA 1
ATOM 4319 C C . ASN A 1 544 ? -28.301 -38.237 106.221 1.00 18.44 544 ASN A C 1
ATOM 4320 O O . ASN A 1 544 ? -27.220 -38.832 106.224 1.00 16.28 544 ASN A O 1
ATOM 4325 N N . LEU A 1 545 ? -29.302 -38.564 105.419 1.00 17.41 545 LEU A N 1
ATOM 4326 C CA . LEU A 1 545 ? -29.156 -39.627 104.449 1.00 16.13 545 LEU A CA 1
ATOM 4327 C C . LEU A 1 545 ? -28.613 -39.068 103.149 1.00 17.23 545 LEU A C 1
ATOM 4328 O O . LEU A 1 545 ? -29.176 -38.126 102.579 1.00 16.90 545 LEU A O 1
ATOM 4333 N N . TYR A 1 546 ? -27.505 -39.645 102.695 1.00 14.82 546 TYR A N 1
ATOM 4334 C CA . TYR A 1 546 ? -26.879 -39.249 101.447 1.00 14.72 546 TYR A CA 1
ATOM 4335 C C . TYR A 1 546 ? -26.899 -40.447 100.514 1.00 15.95 546 TYR A C 1
ATOM 4336 O O . TYR A 1 546 ? -26.565 -41.562 100.911 1.00 13.56 546 TYR A O 1
ATOM 4345 N N . LEU A 1 547 ? -27.306 -40.225 99.275 1.00 15.04 547 LEU A N 1
ATOM 4346 C CA . LEU A 1 547 ? -27.308 -41.304 98.304 1.00 16.40 547 LEU A CA 1
ATOM 4347 C C . LEU A 1 547 ? -26.266 -40.969 97.260 1.00 15.88 547 LEU A C 1
ATOM 4348 O O . LEU A 1 547 ? -26.332 -39.915 96.625 1.00 15.79 547 LEU A O 1
ATOM 4353 N N . ARG A 1 548 ? -25.277 -41.846 97.123 1.00 15.88 548 ARG A N 1
ATOM 4354 C CA . ARG A 1 548 ? -24.243 -41.657 96.120 1.00 16.38 548 ARG A CA 1
ATOM 4355 C C . ARG A 1 548 ? -24.821 -42.296 94.869 1.00 15.74 548 ARG A C 1
ATOM 4356 O O . ARG A 1 548 ? -25.104 -43.494 94.845 1.00 14.81 548 ARG A O 1
ATOM 4364 N N . VAL A 1 549 ? -25.016 -41.489 93.834 1.00 17.62 549 VAL A N 1
ATOM 4365 C CA . VAL A 1 549 ? -25.602 -41.995 92.605 1.00 17.00 549 VAL A CA 1
ATOM 4366 C C . VAL A 1 549 ? -24.980 -41.387 91.366 1.00 18.25 549 VAL A C 1
ATOM 4367 O O . VAL A 1 549 ? -24.286 -40.368 91.427 1.00 16.41 549 VAL A O 1
ATOM 4371 N N . SER A 1 550 ? -25.255 -42.024 90.234 1.00 17.16 550 SER A N 1
ATOM 4372 C CA . SER A 1 550 ? -24.780 -41.545 88.947 1.00 18.75 550 SER A CA 1
ATOM 4373 C C . SER A 1 550 ? -25.990 -41.554 88.024 1.00 19.41 550 SER A C 1
ATOM 4374 O O . SER A 1 550 ? -26.718 -42.544 87.958 1.00 19.22 550 SER A O 1
ATOM 4377 N N . SER A 1 551 ? -26.208 -40.450 87.323 1.00 20.94 551 SER A N 1
ATOM 4378 C CA . SER A 1 551 ? -27.343 -40.352 86.420 1.00 24.01 551 SER A CA 1
ATOM 4379 C C . SER A 1 551 ? -26.965 -39.515 85.203 1.00 24.48 551 SER A C 1
ATOM 4380 O O . SER A 1 551 ? -27.022 -38.285 85.242 1.00 22.39 551 SER A O 1
ATOM 4383 N N . ILE A 1 552 ? -26.559 -40.186 84.131 1.00 25.78 552 ILE A N 1
ATOM 4384 C CA . ILE A 1 552 ? -26.191 -39.483 82.911 1.00 27.58 552 ILE A CA 1
ATOM 4385 C C . ILE A 1 552 ? -27.493 -39.216 82.173 1.00 28.04 552 ILE A C 1
ATOM 4386 O O . ILE A 1 552 ? -27.784 -39.811 81.138 1.00 28.67 552 ILE A O 1
ATOM 4391 N N . GLY A 1 553 ? -28.274 -38.315 82.752 1.00 30.09 553 GLY A N 1
ATOM 4392 C CA . GLY A 1 553 ? -29.569 -37.950 82.218 1.00 30.45 553 GLY A CA 1
ATOM 4393 C C . GLY A 1 553 ? -30.392 -37.575 83.431 1.00 31.72 553 GLY A C 1
ATOM 4394 O O . GLY A 1 553 ? -29.876 -37.601 84.550 1.00 28.67 553 GLY A O 1
ATOM 4395 N N . ASN A 1 554 ? -31.657 -37.222 83.234 1.00 33.58 554 ASN A N 1
ATOM 4396 C CA . ASN A 1 554 ? -32.501 -36.852 84.361 1.00 34.03 554 ASN A CA 1
ATOM 4397 C C . ASN A 1 554 ? -33.208 -38.038 84.987 1.00 32.73 554 ASN A C 1
ATOM 4398 O O . ASN A 1 554 ? -33.609 -38.982 84.305 1.00 32.03 554 ASN A O 1
ATOM 4403 N N . SER A 1 555 ? -33.349 -37.968 86.303 1.00 29.73 555 SER A N 1
ATOM 4404 C CA . SER A 1 555 ? -34.006 -39.009 87.065 1.00 28.38 555 SER A CA 1
ATOM 4405 C C . SER A 1 555 ? -34.623 -38.388 88.311 1.00 25.93 555 SER A C 1
ATOM 4406 O O . SER A 1 555 ? -34.266 -37.275 88.703 1.00 25.73 555 SER A O 1
ATOM 4409 N N . THR A 1 556 ? -35.561 -39.101 88.922 1.00 23.62 556 THR A N 1
ATOM 4410 C CA . THR A 1 556 ? -36.217 -38.610 90.123 1.00 22.23 556 THR A CA 1
ATOM 4411 C C . THR A 1 556 ? -36.111 -39.659 91.219 1.00 21.03 556 THR A C 1
ATOM 4412 O O . THR A 1 556 ? -36.429 -40.831 91.006 1.00 20.87 556 THR A O 1
ATOM 4416 N N . ILE A 1 557 ? -35.663 -39.232 92.393 1.00 21.02 557 ILE A N 1
ATOM 4417 C CA . ILE A 1 557 ? -35.513 -40.140 93.517 1.00 19.71 557 ILE A CA 1
ATOM 4418 C C . ILE A 1 557 ? -36.582 -39.903 94.577 1.00 19.07 557 ILE A C 1
ATOM 4419 O O . ILE A 1 557 ? -36.800 -38.774 95.013 1.00 17.17 557 ILE A O 1
ATOM 4424 N N . ARG A 1 558 ? -37.251 -40.978 94.978 1.00 20.27 558 ARG A N 1
ATOM 4425 C CA . ARG A 1 558 ? -38.279 -40.908 96.009 1.00 20.67 558 ARG A CA 1
ATOM 4426 C C . ARG A 1 558 ? -37.896 -41.864 97.131 1.00 20.55 558 ARG A C 1
ATOM 4427 O O . ARG A 1 558 ? -37.915 -43.086 96.964 1.00 18.38 558 ARG A O 1
ATOM 4435 N N . VAL A 1 559 ? -37.532 -41.293 98.271 1.00 19.06 559 VAL A N 1
ATOM 4436 C CA . VAL A 1 559 ? -37.127 -42.082 99.421 1.00 19.06 559 VAL A CA 1
ATOM 4437 C C . VAL A 1 559 ? -38.219 -42.084 100.479 1.00 18.84 559 VAL A C 1
ATOM 4438 O O . VAL A 1 559 ? -38.714 -41.033 100.880 1.00 19.30 559 VAL A O 1
ATOM 4442 N N . THR A 1 560 ? -38.592 -43.276 100.923 1.00 17.36 560 THR A N 1
ATOM 4443 C CA . THR A 1 560 ? -39.614 -43.411 101.940 1.00 17.64 560 THR A CA 1
ATOM 4444 C C . THR A 1 560 ? -39.020 -44.116 103.147 1.00 17.94 560 THR A C 1
ATOM 4445 O O . THR A 1 560 ? -38.533 -45.248 103.052 1.00 16.29 560 THR A O 1
ATOM 4449 N N . ILE A 1 561 ? -39.057 -43.425 104.281 1.00 17.06 561 ILE A N 1
ATOM 4450 C CA . ILE A 1 561 ? -38.531 -43.946 105.530 1.00 18.75 561 ILE A CA 1
ATOM 4451 C C . ILE A 1 561 ? -39.144 -43.143 106.679 1.00 20.12 561 ILE A C 1
ATOM 4452 O O . ILE A 1 561 ? -39.314 -41.930 106.567 1.00 19.69 561 ILE A O 1
ATOM 4457 N N . ASN A 1 562 ? -39.494 -43.821 107.770 1.00 21.71 562 ASN A N 1
ATOM 4458 C CA . ASN A 1 562 ? -40.095 -43.155 108.924 1.00 24.20 562 ASN A CA 1
ATOM 4459 C C . ASN A 1 562 ? -41.430 -42.522 108.543 1.00 25.51 562 ASN A C 1
ATOM 4460 O O . ASN A 1 562 ? -41.842 -41.523 109.132 1.00 27.30 562 ASN A O 1
ATOM 4465 N N . GLY A 1 563 ? -42.104 -43.096 107.555 1.00 26.10 563 GLY A N 1
ATOM 4466 C CA . GLY A 1 563 ? -43.374 -42.541 107.127 1.00 28.21 563 GLY A CA 1
ATOM 4467 C C . GLY A 1 563 ? -43.183 -41.227 106.391 1.00 29.56 563 GLY A C 1
ATOM 4468 O O . GLY A 1 563 ? -44.153 -40.554 106.045 1.00 29.75 563 GLY A O 1
ATOM 4469 N N . ARG A 1 564 ? -41.928 -40.858 106.151 1.00 30.62 564 ARG A N 1
ATOM 4470 C CA . ARG A 1 564 ? -41.620 -39.620 105.443 1.00 31.20 564 ARG A CA 1
ATOM 4471 C C . ARG A 1 564 ? -41.239 -39.940 103.999 1.00 30.95 564 ARG A C 1
ATOM 4472 O O . ARG A 1 564 ? -40.558 -40.933 103.730 1.00 28.33 564 ARG A O 1
ATOM 4480 N N . VAL A 1 565 ? -41.675 -39.095 103.070 1.00 30.23 565 VAL A N 1
ATOM 4481 C CA . VAL A 1 565 ? -41.356 -39.296 101.664 1.00 29.84 565 VAL A CA 1
ATOM 4482 C C . VAL A 1 565 ? -40.534 -38.125 101.147 1.00 29.75 565 VAL A C 1
ATOM 4483 O O . VAL A 1 565 ? -41.028 -37.002 101.068 1.00 30.73 565 VAL A O 1
ATOM 4487 N N . TYR A 1 566 ? -39.277 -38.383 100.806 1.00 27.80 566 TYR A N 1
ATOM 4488 C CA . TYR A 1 566 ? -38.415 -37.332 100.284 1.00 27.19 566 TYR A CA 1
ATOM 4489 C C . TYR A 1 566 ? -38.299 -37.488 98.776 1.00 26.96 566 TYR A C 1
ATOM 4490 O O . TYR A 1 566 ? -38.028 -38.579 98.274 1.00 25.35 566 TYR A O 1
ATOM 4499 N N . THR A 1 567 ? -38.500 -36.390 98.058 1.00 27.05 567 THR A N 1
ATOM 4500 C CA . THR A 1 567 ? -38.420 -36.416 96.606 1.00 25.46 567 THR A CA 1
ATOM 4501 C C . THR A 1 567 ? -37.337 -35.479 96.088 1.00 25.00 567 THR A C 1
ATOM 4502 O O . THR A 1 567 ? -37.339 -34.286 96.382 1.00 25.06 567 THR A O 1
ATOM 4506 N N . VAL A 1 568 ? -36.401 -36.032 95.326 1.00 25.26 568 VAL A N 1
ATOM 4507 C CA . VAL A 1 568 ? -35.328 -35.234 94.749 1.00 26.99 568 VAL A CA 1
ATOM 4508 C C . VAL A 1 568 ? -35.462 -35.327 93.239 1.00 27.40 568 VAL A C 1
ATOM 4509 O O . VAL A 1 568 ? -35.208 -36.376 92.645 1.00 25.26 568 VAL A O 1
ATOM 4513 N N . SER A 1 569 ? -35.872 -34.221 92.627 1.00 28.75 569 SER A N 1
ATOM 4514 C CA . SER A 1 569 ? -36.073 -34.170 91.184 1.00 30.94 569 SER A CA 1
ATOM 4515 C C . SER A 1 569 ? -34.881 -33.618 90.425 1.00 30.01 569 SER A C 1
ATOM 4516 O O . SER A 1 569 ? -34.008 -32.967 90.991 1.00 30.92 569 SER A O 1
ATOM 4519 N N . ASN A 1 570 ? -34.863 -33.884 89.126 1.00 31.07 570 ASN A N 1
ATOM 4520 C CA . ASN A 1 570 ? -33.803 -33.409 88.256 1.00 31.16 570 ASN A CA 1
ATOM 4521 C C . ASN A 1 570 ? -32.430 -33.881 88.707 1.00 29.61 570 ASN A C 1
ATOM 4522 O O . ASN A 1 570 ? -31.459 -33.127 88.671 1.00 28.07 570 ASN A O 1
ATOM 4527 N N . VAL A 1 571 ? -32.355 -35.130 89.147 1.00 27.56 571 VAL A N 1
ATOM 4528 C CA . VAL A 1 571 ? -31.080 -35.682 89.569 1.00 25.45 571 VAL A CA 1
ATOM 4529 C C . VAL A 1 571 ? -30.324 -35.980 88.284 1.00 23.37 571 VAL A C 1
ATOM 4530 O O . VAL A 1 571 ? -30.757 -36.795 87.475 1.00 22.09 571 VAL A O 1
ATOM 4534 N N . ASN A 1 572 ? -29.203 -35.299 88.088 1.00 23.57 572 ASN A N 1
ATOM 4535 C CA . ASN A 1 572 ? -28.408 -35.495 86.885 1.00 23.31 572 ASN A CA 1
ATOM 4536 C C . ASN A 1 572 ? -26.953 -35.247 87.221 1.00 22.12 572 ASN A C 1
ATOM 4537 O O . ASN A 1 572 ? -26.589 -34.147 87.635 1.00 22.20 572 ASN A O 1
ATOM 4542 N N . THR A 1 573 ? -26.119 -36.263 87.035 1.00 21.07 573 THR A N 1
ATOM 4543 C CA . THR A 1 573 ? -24.700 -36.138 87.351 1.00 19.08 573 THR A CA 1
ATOM 4544 C C . THR A 1 573 ? -23.832 -36.071 86.103 1.00 19.81 573 THR A C 1
ATOM 4545 O O . THR A 1 573 ? -22.636 -36.358 86.154 1.00 15.79 573 THR A O 1
ATOM 4549 N N . THR A 1 574 ? -24.439 -35.694 84.981 1.00 21.34 574 THR A N 1
ATOM 4550 C CA . THR A 1 574 ? -23.713 -35.583 83.719 1.00 22.40 574 THR A CA 1
ATOM 4551 C C . THR A 1 574 ? -22.512 -34.659 83.876 1.00 22.87 574 THR A C 1
ATOM 4552 O O . THR A 1 574 ? -21.384 -35.036 83.551 1.00 19.77 574 THR A O 1
ATOM 4556 N N . THR A 1 575 ? -22.762 -33.453 84.381 1.00 24.15 575 THR A N 1
ATOM 4557 C CA . THR A 1 575 ? -21.700 -32.473 84.585 1.00 26.15 575 THR A CA 1
ATOM 4558 C C . THR A 1 575 ? -21.577 -32.069 86.056 1.00 26.19 575 THR A C 1
ATOM 4559 O O . THR A 1 575 ? -20.515 -31.629 86.494 1.00 27.59 575 THR A O 1
ATOM 4563 N N . ASN A 1 576 ? -22.666 -32.214 86.806 1.00 25.18 576 ASN A N 1
ATOM 4564 C CA . ASN A 1 576 ? -22.677 -31.893 88.230 1.00 24.89 576 ASN A CA 1
ATOM 4565 C C . ASN A 1 576 ? -22.326 -33.157 89.009 1.00 22.62 576 ASN A C 1
ATOM 4566 O O . ASN A 1 576 ? -23.207 -33.878 89.484 1.00 22.38 576 ASN A O 1
ATOM 4571 N N . ASN A 1 577 ? -21.026 -33.415 89.123 1.00 18.63 577 ASN A N 1
ATOM 4572 C CA . ASN A 1 577 ? -20.519 -34.591 89.809 1.00 18.36 577 ASN A CA 1
ATOM 4573 C C . ASN A 1 577 ? -19.221 -34.247 90.538 1.00 18.97 577 ASN A C 1
ATOM 4574 O O . ASN A 1 577 ? -18.736 -33.119 90.463 1.00 14.48 577 ASN A O 1
ATOM 4579 N N . ASP A 1 578 ? -18.665 -35.224 91.245 1.00 17.97 578 ASP A N 1
ATOM 4580 C CA . ASP A 1 578 ? -17.427 -35.013 91.979 1.00 17.14 578 ASP A CA 1
ATOM 4581 C C . ASP A 1 578 ? -16.222 -35.123 91.057 1.00 18.67 578 ASP A C 1
ATOM 4582 O O . ASP A 1 578 ? -15.079 -34.950 91.481 1.00 17.47 578 ASP A O 1
ATOM 4587 N N . GLY A 1 579 ? -16.487 -35.409 89.787 1.00 19.30 579 GLY A N 1
ATOM 4588 C CA . GLY A 1 579 ? -15.415 -35.510 88.814 1.00 18.62 579 GLY A CA 1
ATOM 4589 C C . GLY A 1 579 ? -14.821 -36.889 88.592 1.00 17.62 579 GLY A C 1
ATOM 4590 O O . GLY A 1 579 ? -14.038 -37.072 87.668 1.00 16.64 579 GLY A O 1
ATOM 4591 N N . VAL A 1 580 ? -15.186 -37.859 89.425 1.00 16.90 580 VAL A N 1
ATOM 4592 C CA . VAL A 1 580 ? -14.660 -39.212 89.284 1.00 17.20 580 VAL A CA 1
ATOM 4593 C C . VAL A 1 580 ? -15.460 -40.039 88.282 1.00 19.15 580 VAL A C 1
ATOM 4594 O O . VAL A 1 580 ? -16.674 -40.200 88.431 1.00 20.54 580 VAL A O 1
ATOM 4598 N N . ASN A 1 581 ? -14.783 -40.567 87.266 1.00 18.34 581 ASN A N 1
ATOM 4599 C CA . ASN A 1 581 ? -15.454 -41.401 86.271 1.00 19.44 581 ASN A CA 1
ATOM 4600 C C . ASN A 1 581 ? -15.114 -42.845 86.604 1.00 19.00 581 ASN A C 1
ATOM 4601 O O . ASN A 1 581 ? -13.995 -43.317 86.352 1.00 17.80 581 ASN A O 1
ATOM 4606 N N . ASP A 1 582 ? -16.097 -43.537 87.170 1.00 18.00 582 ASP A N 1
ATOM 4607 C CA . ASP A 1 582 ? -15.946 -44.922 87.597 1.00 17.89 582 ASP A CA 1
ATOM 4608 C C . ASP A 1 582 ? -16.703 -45.852 86.659 1.00 17.12 582 ASP A C 1
ATOM 4609 O O . ASP A 1 582 ? -17.917 -46.002 86.773 1.00 17.12 582 ASP A O 1
ATOM 4614 N N . ASN A 1 583 ? -15.982 -46.483 85.741 1.00 17.84 583 ASN A N 1
ATOM 4615 C CA . ASN A 1 583 ? -16.593 -47.402 84.786 1.00 17.79 583 ASN A CA 1
ATOM 4616 C C . ASN A 1 583 ? -17.816 -46.784 84.096 1.00 18.93 583 ASN A C 1
ATOM 4617 O O . ASN A 1 583 ? -18.830 -47.449 83.887 1.00 17.92 583 ASN A O 1
ATOM 4622 N N . GLY A 1 584 ? -17.716 -45.503 83.751 1.00 19.93 584 GLY A N 1
ATOM 4623 C CA . GLY A 1 584 ? -18.821 -44.832 83.084 1.00 21.74 584 GLY A CA 1
ATOM 4624 C C . GLY A 1 584 ? -19.711 -44.012 84.004 1.00 22.43 584 GLY A C 1
ATOM 4625 O O . GLY A 1 584 ? -20.372 -43.073 83.562 1.00 22.38 584 GLY A O 1
ATOM 4626 N N . ALA A 1 585 ? -19.733 -44.356 85.287 1.00 20.63 585 ALA A N 1
ATOM 4627 C CA . ALA A 1 585 ? -20.559 -43.627 86.242 1.00 19.54 585 ALA A CA 1
ATOM 4628 C C . ALA A 1 585 ? -19.842 -42.382 86.762 1.00 17.85 585 ALA A C 1
ATOM 4629 O O . ALA A 1 585 ? -18.630 -42.389 86.956 1.00 19.60 585 ALA A O 1
ATOM 4631 N N . ARG A 1 586 ? -20.597 -41.309 86.964 1.00 17.37 586 ARG A N 1
ATOM 4632 C CA . ARG A 1 586 ? -20.049 -40.062 87.491 1.00 19.86 586 ARG A CA 1
ATOM 4633 C C . ARG A 1 586 ? -20.885 -39.742 88.716 1.00 20.77 586 ARG A C 1
ATOM 4634 O O . ARG A 1 586 ? -21.909 -39.060 88.632 1.00 20.13 586 ARG A O 1
ATOM 4642 N N . PHE A 1 587 ? -20.436 -40.243 89.859 1.00 19.77 587 PHE A N 1
ATOM 4643 C CA . PHE A 1 587 ? -21.175 -40.070 91.092 1.00 18.98 587 PHE A CA 1
ATOM 4644 C C . PHE A 1 587 ? -21.300 -38.656 91.625 1.00 19.89 587 PHE A C 1
ATOM 4645 O O . PHE A 1 587 ? -20.510 -37.761 91.316 1.00 18.92 587 PHE A O 1
ATOM 4653 N N . SER A 1 588 ? -22.335 -38.485 92.434 1.00 19.94 588 SER A N 1
ATOM 4654 C CA . SER A 1 588 ? -22.624 -37.242 93.114 1.00 19.73 588 SER A CA 1
ATOM 4655 C C . SER A 1 588 ? -23.359 -37.686 94.365 1.00 18.49 588 SER A C 1
ATOM 4656 O O . SER A 1 588 ? -24.142 -38.636 94.317 1.00 19.13 588 SER A O 1
ATOM 4659 N N . ASP A 1 589 ? -23.100 -37.024 95.485 1.00 17.92 589 ASP A N 1
ATOM 4660 C CA . ASP A 1 589 ? -23.770 -37.376 96.728 1.00 16.96 589 ASP A CA 1
ATOM 4661 C C . ASP A 1 589 ? -24.998 -36.499 96.900 1.00 16.16 589 ASP A C 1
ATOM 4662 O O . ASP A 1 589 ? -24.889 -35.286 97.037 1.00 14.32 589 ASP A O 1
ATOM 4667 N N . ILE A 1 590 ? -26.167 -37.128 96.874 1.00 17.05 590 ILE A N 1
ATOM 4668 C CA . ILE A 1 590 ? -27.421 -36.407 97.017 1.00 17.54 590 ILE A CA 1
ATOM 4669 C C . ILE A 1 590 ? -27.886 -36.399 98.464 1.00 17.77 590 ILE A C 1
ATOM 4670 O O . ILE A 1 590 ? -28.087 -37.457 99.069 1.00 14.77 590 ILE A O 1
ATOM 4675 N N . ASN A 1 591 ? -28.055 -35.203 99.017 1.00 18.51 591 ASN A N 1
ATOM 4676 C CA . ASN A 1 591 ? -28.522 -35.062 100.391 1.00 18.90 591 ASN A CA 1
ATOM 4677 C C . ASN A 1 591 ? -30.039 -35.241 100.361 1.00 18.66 591 ASN A C 1
ATOM 4678 O O . ASN A 1 591 ? -30.774 -34.369 99.895 1.00 20.80 591 ASN A O 1
ATOM 4683 N N . ILE A 1 592 ? -30.501 -36.392 100.838 1.00 20.22 592 ILE A N 1
ATOM 4684 C CA . ILE A 1 592 ? -31.926 -36.695 100.856 1.00 19.55 592 ILE A CA 1
ATOM 4685 C C . ILE A 1 592 ? -32.633 -36.001 102.011 1.00 21.05 592 ILE A C 1
ATOM 4686 O O . ILE A 1 592 ? -33.728 -35.471 101.853 1.00 21.27 592 ILE A O 1
ATOM 4691 N N . GLY A 1 593 ? -32.005 -36.009 103.177 1.00 22.73 593 GLY A N 1
ATOM 4692 C CA . GLY A 1 593 ? -32.611 -35.372 104.328 1.00 23.35 593 GLY A CA 1
ATOM 4693 C C . GLY A 1 593 ? -32.323 -36.099 105.625 1.00 24.59 593 GLY A C 1
ATOM 4694 O O . GLY A 1 593 ? -31.642 -37.129 105.647 1.00 21.75 593 GLY A O 1
ATOM 4695 N N . ASN A 1 594 ? -32.852 -35.553 106.713 1.00 25.09 594 ASN A N 1
ATOM 4696 C CA . ASN A 1 594 ? -32.666 -36.120 108.033 1.00 25.93 594 ASN A CA 1
ATOM 4697 C C . ASN A 1 594 ? -33.589 -37.310 108.278 1.00 25.26 594 ASN A C 1
ATOM 4698 O O . ASN A 1 594 ? -34.778 -37.260 107.971 1.00 25.59 594 ASN A O 1
ATOM 4703 N N . ILE A 1 595 ? -33.030 -38.385 108.823 1.00 21.07 595 ILE A N 1
ATOM 4704 C CA . ILE A 1 595 ? -33.806 -39.573 109.109 1.00 19.38 595 ILE A CA 1
ATOM 4705 C C . ILE A 1 595 ? -33.465 -40.096 110.496 1.00 19.72 595 ILE A C 1
ATOM 4706 O O . ILE A 1 595 ? -32.408 -39.782 111.046 1.00 17.82 595 ILE A O 1
ATOM 4711 N N . VAL A 1 596 ? -34.367 -40.895 111.059 1.00 20.91 596 VAL A N 1
ATOM 4712 C CA . VAL A 1 596 ? -34.161 -41.461 112.384 1.00 22.45 596 VAL A CA 1
ATOM 4713 C C . VAL A 1 596 ? -34.001 -42.973 112.313 1.00 22.76 596 VAL A C 1
ATOM 4714 O O . VAL A 1 596 ? -34.890 -43.672 111.834 1.00 24.22 596 VAL A O 1
ATOM 4718 N N . ALA A 1 597 ? -32.861 -43.472 112.783 1.00 22.13 597 ALA A N 1
ATOM 4719 C CA . ALA A 1 597 ? -32.606 -44.910 112.800 1.00 23.17 597 ALA A CA 1
ATOM 4720 C C . ALA A 1 597 ? -33.192 -45.454 114.103 1.00 23.86 597 ALA A C 1
ATOM 4721 O O . ALA A 1 597 ? -32.456 -45.807 115.027 1.00 23.91 597 ALA A O 1
ATOM 4723 N N . SER A 1 598 ? -34.523 -45.500 114.162 1.00 24.09 598 SER A N 1
ATOM 4724 C CA . SER A 1 598 ? -35.263 -45.979 115.329 1.00 25.72 598 SER A CA 1
ATOM 4725 C C . SER A 1 598 ? -34.522 -47.075 116.094 1.00 24.97 598 SER A C 1
ATOM 4726 O O . SER A 1 598 ? -34.117 -48.081 115.513 1.00 24.78 598 SER A O 1
ATOM 4729 N N . ASP A 1 599 ? -34.355 -46.879 117.401 1.00 24.91 599 ASP A N 1
ATOM 4730 C CA . ASP A 1 599 ? -33.639 -47.835 118.247 1.00 26.59 599 ASP A CA 1
ATOM 4731 C C . ASP A 1 599 ? -34.328 -49.199 118.350 1.00 26.30 599 ASP A C 1
ATOM 4732 O O . ASP A 1 599 ? -35.554 -49.283 118.405 1.00 26.47 599 ASP A O 1
ATOM 4737 N N . ASN A 1 600 ? -33.525 -50.262 118.382 1.00 25.97 600 ASN A N 1
ATOM 4738 C CA . ASN A 1 600 ? -34.041 -51.632 118.473 1.00 27.18 600 ASN A CA 1
ATOM 4739 C C . ASN A 1 600 ? -35.224 -51.854 117.542 1.00 25.82 600 ASN A C 1
ATOM 4740 O O . ASN A 1 600 ? -36.176 -52.559 117.885 1.00 25.61 600 ASN A O 1
ATOM 4745 N N . THR A 1 601 ? -35.154 -51.265 116.356 1.00 23.33 601 THR A N 1
ATOM 4746 C CA . THR A 1 601 ? -36.237 -51.390 115.399 1.00 23.30 601 THR A CA 1
ATOM 4747 C C . THR A 1 601 ? -35.713 -51.678 114.000 1.00 21.39 601 THR A C 1
ATOM 4748 O O . THR A 1 601 ? -34.693 -51.126 113.591 1.00 22.68 601 THR A O 1
ATOM 4752 N N . ASN A 1 602 ? -36.397 -52.553 113.269 1.00 20.53 602 ASN A N 1
ATOM 4753 C CA . ASN A 1 602 ? -35.990 -52.851 111.900 1.00 22.15 602 ASN A CA 1
ATOM 4754 C C . ASN A 1 602 ? -36.623 -51.790 110.998 1.00 22.27 602 ASN A C 1
ATOM 4755 O O . ASN A 1 602 ? -37.798 -51.867 110.660 1.00 23.52 602 ASN A O 1
ATOM 4760 N N . VAL A 1 603 ? -35.826 -50.799 110.623 1.00 20.15 603 VAL A N 1
ATOM 4761 C CA . VAL A 1 603 ? -36.282 -49.704 109.782 1.00 18.18 603 VAL A CA 1
ATOM 4762 C C . VAL A 1 603 ? -36.148 -50.026 108.300 1.00 17.00 603 VAL A C 1
ATOM 4763 O O . VAL A 1 603 ? -35.119 -50.529 107.859 1.00 14.69 603 VAL A O 1
ATOM 4767 N N . THR A 1 604 ? -37.194 -49.739 107.530 1.00 16.68 604 THR A N 1
ATOM 4768 C CA . THR A 1 604 ? -37.150 -49.995 106.097 1.00 17.40 604 THR A CA 1
ATOM 4769 C C . THR A 1 604 ? -36.844 -48.697 105.358 1.00 16.84 604 THR A C 1
ATOM 4770 O O . THR A 1 604 ? -37.351 -47.631 105.707 1.00 14.91 604 THR A O 1
ATOM 4774 N N . LEU A 1 605 ? -35.994 -48.799 104.345 1.00 16.58 605 LEU A N 1
ATOM 4775 C CA . LEU A 1 605 ? -35.614 -47.656 103.532 1.00 16.43 605 LEU A CA 1
ATOM 4776 C C . LEU A 1 605 ? -35.973 -47.990 102.098 1.00 17.48 605 LEU A C 1
ATOM 4777 O O . LEU A 1 605 ? -35.357 -48.871 101.494 1.00 16.63 605 LEU A O 1
ATOM 4782 N N . ASP A 1 606 ? -36.975 -47.309 101.555 1.00 18.16 606 ASP A N 1
ATOM 4783 C CA . ASP A 1 606 ? -37.382 -47.561 100.179 1.00 19.63 606 ASP A CA 1
ATOM 4784 C C . ASP A 1 606 ? -36.850 -46.482 99.256 1.00 18.64 606 ASP A C 1
ATOM 4785 O O . ASP A 1 606 ? -37.082 -45.294 99.465 1.00 18.31 606 ASP A O 1
ATOM 4790 N N . ILE A 1 607 ? -36.109 -46.914 98.245 1.00 17.87 607 ILE A N 1
ATOM 4791 C CA . ILE A 1 607 ? -35.538 -45.999 97.272 1.00 16.11 607 ILE A CA 1
ATOM 4792 C C . ILE A 1 607 ? -36.180 -46.257 95.912 1.00 17.48 607 ILE A C 1
ATOM 4793 O O . ILE A 1 607 ? -35.916 -47.276 95.270 1.00 18.79 607 ILE A O 1
ATOM 4798 N N . ASN A 1 608 ? -37.039 -45.335 95.488 1.00 18.06 608 ASN A N 1
ATOM 4799 C CA . ASN A 1 608 ? -37.725 -45.454 94.210 1.00 17.93 608 ASN A CA 1
ATOM 4800 C C . ASN A 1 608 ? -37.130 -44.497 93.191 1.00 18.04 608 ASN A C 1
ATOM 4801 O O . ASN A 1 608 ? -36.952 -43.310 93.460 1.00 17.75 608 ASN A O 1
ATOM 4806 N N . VAL A 1 609 ? -36.824 -45.021 92.012 1.00 17.85 609 VAL A N 1
ATOM 4807 C CA . VAL A 1 609 ? -36.224 -44.205 90.977 1.00 17.41 609 VAL A CA 1
ATOM 4808 C C . VAL A 1 609 ? -37.057 -44.114 89.711 1.00 16.81 609 VAL A C 1
ATOM 4809 O O . VAL A 1 609 ? -37.529 -45.119 89.176 1.00 17.12 609 VAL A O 1
ATOM 4813 N N . THR A 1 610 ? -37.230 -42.883 89.249 1.00 16.42 610 THR A N 1
ATOM 4814 C CA . THR A 1 610 ? -37.971 -42.598 88.035 1.00 18.69 610 THR A CA 1
ATOM 4815 C C . THR A 1 610 ? -36.922 -42.225 87.000 1.00 20.36 610 THR A C 1
ATOM 4816 O O . THR A 1 610 ? -36.145 -41.297 87.217 1.00 21.17 610 THR A O 1
ATOM 4820 N N . LEU A 1 611 ? -36.880 -42.955 85.890 1.00 22.86 611 LEU A N 1
ATOM 4821 C CA . LEU A 1 611 ? -35.909 -42.668 84.839 1.00 25.85 611 LEU A CA 1
ATOM 4822 C C . LEU A 1 611 ? -36.534 -41.719 83.829 1.00 27.91 611 LEU A C 1
ATOM 4823 O O . LEU A 1 611 ? -36.968 -42.130 82.755 1.00 28.78 611 LEU A O 1
ATOM 4828 N N . ASN A 1 612 ? -36.580 -40.443 84.188 1.00 29.36 612 ASN A N 1
ATOM 4829 C CA . ASN A 1 612 ? -37.162 -39.429 83.327 1.00 30.71 612 ASN A CA 1
ATOM 4830 C C . ASN A 1 612 ? -36.602 -39.483 81.909 1.00 32.30 612 ASN A C 1
ATOM 4831 O O . ASN A 1 612 ? -37.357 -39.618 80.944 1.00 30.62 612 ASN A O 1
ATOM 4836 N N . SER A 1 613 ? -35.281 -39.388 81.781 1.00 32.76 613 SER A N 1
ATOM 4837 C CA . SER A 1 613 ? -34.643 -39.414 80.469 1.00 33.32 613 SER A CA 1
ATOM 4838 C C . SER A 1 613 ? -34.604 -40.793 79.809 1.00 33.45 613 SER A C 1
ATOM 4839 O O . SER A 1 613 ? -34.279 -40.910 78.630 1.00 33.80 613 SER A O 1
ATOM 4842 N N . GLY A 1 614 ? -34.935 -41.837 80.557 1.00 33.64 614 GLY A N 1
ATOM 4843 C CA . GLY A 1 614 ? -34.902 -43.167 79.979 1.00 32.30 614 GLY A CA 1
ATOM 4844 C C . GLY A 1 614 ? -33.524 -43.788 80.129 1.00 32.08 614 GLY A C 1
ATOM 4845 O O . GLY A 1 614 ? -33.345 -44.992 79.927 1.00 31.99 614 GLY A O 1
ATOM 4846 N N . THR A 1 615 ? -32.541 -42.959 80.471 1.00 29.32 615 THR A N 1
ATOM 4847 C CA . THR A 1 615 ? -31.177 -43.435 80.676 1.00 28.21 615 THR A CA 1
ATOM 4848 C C . THR A 1 615 ? -31.097 -44.173 82.010 1.00 26.31 615 THR A C 1
ATOM 4849 O O . THR A 1 615 ? -31.815 -43.843 82.955 1.00 25.93 615 THR A O 1
ATOM 4853 N N . PRO A 1 616 ? -30.210 -45.174 82.106 1.00 24.91 616 PRO A N 1
ATOM 4854 C CA . PRO A 1 616 ? -30.038 -45.966 83.326 1.00 24.82 616 PRO A CA 1
ATOM 4855 C C . PRO A 1 616 ? -29.664 -45.115 84.523 1.00 23.12 616 PRO A C 1
ATOM 4856 O O . PRO A 1 616 ? -29.160 -44.005 84.373 1.00 21.95 616 PRO A O 1
ATOM 4860 N N . PHE A 1 617 ? -29.923 -45.647 85.712 1.00 21.04 617 PHE A N 1
ATOM 4861 C CA . PHE A 1 617 ? -29.603 -44.959 86.956 1.00 20.39 617 PHE A CA 1
ATOM 4862 C C . PHE A 1 617 ? -28.719 -45.881 87.786 1.00 19.43 617 PHE A C 1
ATOM 4863 O O . PHE A 1 617 ? -29.004 -47.070 87.924 1.00 19.91 617 PHE A O 1
ATOM 4871 N N . ASP A 1 618 ? -27.640 -45.335 88.332 1.00 18.38 618 ASP A N 1
ATOM 4872 C CA . ASP A 1 618 ? -26.732 -46.119 89.163 1.00 18.65 618 ASP A CA 1
ATOM 4873 C C . ASP A 1 618 ? -26.863 -45.740 90.632 1.00 17.62 618 ASP A C 1
ATOM 4874 O O . ASP A 1 618 ? -26.546 -44.617 91.017 1.00 15.98 618 ASP A O 1
ATOM 4879 N N . LEU A 1 619 ? -27.338 -46.677 91.447 1.00 17.09 619 LEU A N 1
ATOM 4880 C CA . LEU A 1 619 ? -27.450 -46.450 92.885 1.00 16.24 619 LEU A CA 1
ATOM 4881 C C . LEU A 1 619 ? -26.100 -46.995 93.354 1.00 14.31 619 LEU A C 1
ATOM 4882 O O . LEU A 1 619 ? -25.892 -48.211 93.370 1.00 13.74 619 LEU A O 1
ATOM 4887 N N . MET A 1 620 ? -25.190 -46.098 93.726 1.00 14.63 620 MET A N 1
ATOM 4888 C CA . MET A 1 620 ? -23.842 -46.497 94.124 1.00 13.06 620 MET A CA 1
ATOM 4889 C C . MET A 1 620 ? -23.549 -46.726 95.603 1.00 12.93 620 MET A C 1
ATOM 4890 O O . MET A 1 620 ? -22.832 -47.670 95.950 1.00 12.80 620 MET A O 1
ATOM 4895 N N . ASN A 1 621 ? -24.067 -45.864 96.475 1.00 11.71 621 ASN A N 1
ATOM 4896 C CA . ASN A 1 621 ? -23.854 -46.043 97.906 1.00 12.17 621 ASN A CA 1
ATOM 4897 C C . ASN A 1 621 ? -24.953 -45.379 98.716 1.00 13.13 621 ASN A C 1
ATOM 4898 O O . ASN A 1 621 ? -25.573 -44.406 98.284 1.00 12.06 621 ASN A O 1
ATOM 4903 N N . ILE A 1 622 ? -25.180 -45.927 99.901 1.00 13.16 622 ILE A N 1
ATOM 4904 C CA . ILE A 1 622 ? -26.183 -45.417 100.817 1.00 13.93 622 ILE A CA 1
ATOM 4905 C C . ILE A 1 622 ? -25.404 -45.078 102.074 1.00 14.24 622 ILE A C 1
ATOM 4906 O O . ILE A 1 622 ? -24.829 -45.962 102.712 1.00 15.73 622 ILE A O 1
ATOM 4911 N N . MET A 1 623 ? -25.366 -43.805 102.434 1.00 13.54 623 MET A N 1
ATOM 4912 C CA . MET A 1 623 ? -24.619 -43.429 103.621 1.00 18.10 623 MET A CA 1
ATOM 4913 C C . MET A 1 623 ? -25.355 -42.532 104.592 1.00 16.04 623 MET A C 1
ATOM 4914 O O . MET A 1 623 ? -25.932 -41.512 104.209 1.00 15.78 623 MET A O 1
ATOM 4919 N N . PHE A 1 624 ? -25.336 -42.945 105.857 1.00 15.31 624 PHE A N 1
ATOM 4920 C CA . PHE A 1 624 ? -25.964 -42.197 106.936 1.00 14.46 624 PHE A CA 1
ATOM 4921 C C . PHE A 1 624 ? -24.837 -41.463 107.647 1.00 14.13 624 PHE A C 1
ATOM 4922 O O . PHE A 1 624 ? -23.888 -42.080 108.141 1.00 12.75 624 PHE A O 1
ATOM 4930 N N . VAL A 1 625 ? -24.946 -40.143 107.684 1.00 13.06 625 VAL A N 1
ATOM 4931 C CA . VAL A 1 625 ? -23.926 -39.313 108.296 1.00 14.49 625 VAL A CA 1
ATOM 4932 C C . VAL A 1 625 ? -24.512 -38.498 109.447 1.00 13.64 625 VAL A C 1
ATOM 4933 O O . VAL A 1 625 ? -25.635 -38.002 109.354 1.00 13.82 625 VAL A O 1
ATOM 4937 N N . PRO A 1 626 ? -23.765 -38.365 110.555 1.00 13.83 626 PRO A N 1
ATOM 4938 C CA . PRO A 1 626 ? -24.271 -37.589 111.685 1.00 14.66 626 PRO A CA 1
ATOM 4939 C C . PRO A 1 626 ? -24.693 -36.224 111.170 1.00 15.64 626 PRO A C 1
ATOM 4940 O O . PRO A 1 626 ? -23.961 -35.578 110.412 1.00 16.88 626 PRO A O 1
ATOM 4944 N N . THR A 1 627 ? -25.884 -35.802 111.575 1.00 16.82 627 THR A N 1
ATOM 4945 C CA . THR A 1 627 ? -26.458 -34.534 111.132 1.00 18.43 627 THR A CA 1
ATOM 4946 C C . THR A 1 627 ? -25.594 -33.288 111.315 1.00 16.90 627 THR A C 1
ATOM 4947 O O . THR A 1 627 ? -25.724 -32.329 110.560 1.00 17.00 627 THR A O 1
ATOM 4951 N N . ASN A 1 628 ? -24.715 -33.291 112.307 1.00 15.08 628 ASN A N 1
ATOM 4952 C CA . ASN A 1 628 ? -23.873 -32.127 112.551 1.00 15.17 628 ASN A CA 1
ATOM 4953 C C . ASN A 1 628 ? -22.484 -32.244 111.938 1.00 15.59 628 ASN A C 1
ATOM 4954 O O . ASN A 1 628 ? -21.576 -31.494 112.292 1.00 14.12 628 ASN A O 1
ATOM 4959 N N . LEU A 1 629 ? -22.324 -33.177 111.007 1.00 16.09 629 LEU A N 1
ATOM 4960 C CA . LEU A 1 629 ? -21.037 -33.374 110.349 1.00 15.98 629 LEU A CA 1
ATOM 4961 C C . LEU A 1 629 ? -21.186 -33.275 108.841 1.00 17.70 629 LEU A C 1
ATOM 4962 O O . LEU A 1 629 ? -21.174 -34.286 108.135 1.00 17.66 629 LEU A O 1
ATOM 4967 N N . PRO A 1 630 ? -21.351 -32.050 108.322 1.00 17.67 630 PRO A N 1
ATOM 4968 C CA . PRO A 1 630 ? -21.492 -31.888 106.875 1.00 18.12 630 PRO A CA 1
ATOM 4969 C C . PRO A 1 630 ? -20.191 -32.267 106.161 1.00 17.35 630 PRO A C 1
ATOM 4970 O O . PRO A 1 630 ? -19.109 -32.197 106.744 1.00 15.84 630 PRO A O 1
ATOM 4974 N N . PRO A 1 631 ? -20.279 -32.686 104.888 1.00 17.95 631 PRO A N 1
ATOM 4975 C CA . PRO A 1 631 ? -19.072 -33.065 104.138 1.00 16.93 631 PRO A CA 1
ATOM 4976 C C . PRO A 1 631 ? -18.118 -31.886 103.888 1.00 17.09 631 PRO A C 1
ATOM 4977 O O . PRO A 1 631 ? -18.538 -30.725 103.862 1.00 16.47 631 PRO A O 1
ATOM 4981 N N . LEU A 1 632 ? -16.835 -32.191 103.696 1.00 16.53 632 LEU A N 1
ATOM 4982 C CA . LEU A 1 632 ? -15.821 -31.155 103.489 1.00 16.10 632 LEU A CA 1
ATOM 4983 C C . LEU A 1 632 ? -16.016 -30.328 102.219 1.00 15.83 632 LEU A C 1
ATOM 4984 O O . LEU A 1 632 ? -15.480 -29.231 102.100 1.00 17.12 632 LEU A O 1
ATOM 4989 N N . TYR A 1 633 ? -16.784 -30.861 101.278 1.00 16.45 633 TYR A N 1
ATOM 4990 C CA . TYR A 1 633 ? -17.074 -30.164 100.034 1.00 17.97 633 TYR A CA 1
ATOM 4991 C C . TYR A 1 633 ? -18.281 -30.791 99.360 1.00 17.81 633 TYR A C 1
ATOM 4992 O O . TYR A 1 633 ? -18.954 -30.080 98.585 1.00 21.50 633 TYR A O 1
#

Foldseek 3Di:
DWLLAWFAFDDDDDCVVQVFDDLCVLLVDDLVRQLVVLVVCVVPADDLLAQSLLRSLLSLLLNLQQAQVNLADLVVLLCSCQPVNHNVSVVSRLVSLCVNVVHDDPPVLNVLLVVLSNVLSVLSVVLVVLQVCALPPDDDPNDLCNVVSLVVSLVSLVVRLVSLCDPPCNVSSQLVSQSSLLNNLSSLSNCQSCVVVSVHDPVRNVVSLVVLLVSLQVSLQSLQVVLVVVQQPFKAFPQSNLSSVLSCLSSHLSSNQSSVSSLHHLENAQKFAKRKHFADEDQRGHIDGSLLVLQVVLQQCQCLQFFWFWKFFAWDWDWDADDPPDHATEIEIATQKMWTATPLGDIAAMAHDPPDDTDRIDGHRTRCSSWPWFKFAQYWYKDDDDDGYMYTYTGQKIATVDRDIDGRDDHDDHMDGDPLKTQRTKGWHWSDFDVVSSNDHAFHNDHDYGYHDPVAGPRTHIGMMTIIMNNRQFTYADNNRGTAGEDDLDQGKYKDFLSNFPDKPPRRQWHWADWRRQRYTWIK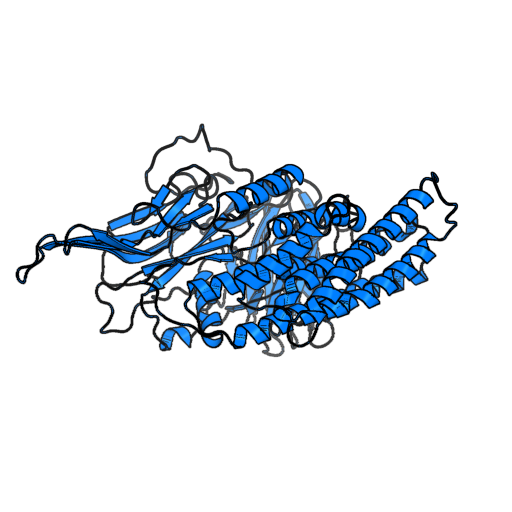HLDFFIKTKHKYAFNFAKFFKKWKKFAQAWKKKWKAWPNDIFIDGRDHQNPVASNHQIVNGGIHIHGRGMDTRDHRDIIMIMITMGNPVSTMMIRRMIMTGHPVIRGSD

B-factor: mean 21.95, std 11.09, range [5.41, 68.76]

CATH classification: 2.60.120.260 (+2 more: 1.20.190.10, 2.100.10.10)

Organism: Bacillus thuringiensis subsp. kurstaki (NCBI:txid29339)

Nearest PDB structures (foldseek):
  1i5p-assembly1_A  TM=1.002E+00  e=0.000E+00  Bacillus thuringiensis serovar kurstaki
  4arx-assembly4_D  TM=7.138E-01  e=5.755E-24  Bacillus thuringiensis serovar kurstaki
  1ji6-assembly1_A  TM=7.345E-01  e=2.588E-22  Bacillus thuringiensis
  7ear-assembly1_A  TM=7.066E-01  e=5.646E-23  Bacillus thuringiensis
  3eb7-assembly3_C  TM=6.982E-01  e=2.538E-21  Bacillus thuringiensis

InterPro domains:
  IPR005638 Pesticidal crystal protein, domain III [PF03944] (495-628)
  IPR005639 Pesticidal crystal protein, domain I [PF03945] (54-262)
  IPR008979 Galactose-binding-like domain superfamily [SSF49785] (473-633)
  IPR015214 Pesticidal crystal protein, central domain, Cry2A/18 [PF09131] (267-472)
  IPR036399 Pesticidal crystal protein, central domain superfamily [G3DSA:2.100.10.10] (273-470)
  IPR036399 Pesticidal crystal protein, central domain superfamily [SSF51096] (264-472)
  IPR036716 Pesticidal crystal protein, N-terminal domain superfamily [G3DSA:1.20.190.10] (30-262)
  IPR036716 Pesticidal crystal protein, N-terminal domain superfamily [SSF56849] (1-262)
  IPR038979 Pesticidal crystal protein [PTHR37003] (86-263)

Sequence (633 aa):
MNNVLNSGRTTICDAYNVVAHDPFSFEHKSLDTIQKEWMEWKRTDHSLYVAPVVGTVSSFLLKKVGSLIGKRILSELWGIIFPSGSTNLMQDILRETEQFLNQRLNTDTLARVNAELIGLQANIREFNQQVDNFLNPTQNPVPLSITSSVNTMQQLFLNRLPQFQIQGYQLLLLPLFAQAANMHLSFIRDVILNADEWGISAATLRTYRDYLRNYTRDYSNYCINTYQTAFRGLNTRLHDMLEFRTYMFLNVFEYVSIWSLFKYQSLMVSSGANLYASGSGPQQTQSFTAQNWPFLYSLFQVNSNYILSGISGTRLSITFPNIGGLPGSTTTHSLNSARVNYSGGVSSGLIGATNLNHNFNCSTVLPPLSTPFVRSWLDSGTDREGVATSTNWQTESFQTTLSLRCGAFSARGNSNYFPDYFIRNISGVPLVIRNEDLTRPLHYNQIRNIESPSGTPGGARAYLVSVHNRKNNIYAANENGTMIHLAPEDYTGFTISPIHATQVNNQTRTFISEKFGNQGDSLRFEQSNTTARYTLRGNGNSYNLYLRVSSIGNSTIRVTINGRVYTVSNVNTTTNNDGVNDNGARFSDINIGNIVASDNTNVTLDINVTLNSGTPFDLMNIMFVPTNLPPLY